Protein AF-A0A813VEK1-F1 (afdb_monomer_lite)

Structure (mmCIF, N/CA/C/O backbone):
data_AF-A0A813VEK1-F1
#
_entry.id   AF-A0A813VEK1-F1
#
loop_
_atom_site.group_PDB
_atom_site.id
_atom_site.type_symbol
_atom_site.label_atom_id
_atom_site.label_alt_id
_atom_site.label_comp_id
_atom_site.label_asym_id
_atom_site.label_entity_id
_atom_site.label_seq_id
_atom_site.pdbx_PDB_ins_code
_atom_site.Cartn_x
_atom_site.Cartn_y
_atom_site.Cartn_z
_atom_site.occupancy
_atom_site.B_iso_or_equiv
_atom_site.auth_seq_id
_atom_site.auth_comp_id
_atom_site.auth_asym_id
_atom_site.auth_atom_id
_atom_site.pdbx_PDB_model_num
ATOM 1 N N . MET A 1 1 ? 39.806 43.635 -16.423 1.00 33.44 1 MET A N 1
ATOM 2 C CA . MET A 1 1 ? 38.990 43.281 -17.600 1.00 33.44 1 MET A CA 1
ATOM 3 C C . MET A 1 1 ? 39.399 41.880 -18.005 1.00 33.44 1 MET A C 1
ATOM 5 O O . MET A 1 1 ? 40.495 41.711 -18.517 1.00 33.44 1 MET A O 1
ATOM 9 N N . VAL A 1 2 ? 38.600 40.885 -17.622 1.00 29.69 2 VAL A N 1
ATOM 10 C CA . VAL A 1 2 ? 38.822 39.479 -17.982 1.00 29.69 2 VAL A CA 1
ATOM 11 C C . VAL A 1 2 ? 38.125 39.259 -19.320 1.00 29.69 2 VAL A C 1
ATOM 13 O O . VAL A 1 2 ? 36.961 39.624 -19.469 1.00 29.69 2 VAL A O 1
ATOM 16 N N . ASP A 1 3 ? 38.889 38.767 -20.288 1.00 26.41 3 ASP A N 1
ATOM 17 C CA . ASP A 1 3 ? 38.510 38.556 -21.682 1.00 26.41 3 ASP A CA 1
ATOM 18 C C . ASP A 1 3 ? 37.256 37.665 -21.773 1.00 26.41 3 ASP A C 1
ATOM 20 O O . ASP A 1 3 ? 37.248 36.529 -21.301 1.00 26.41 3 ASP A O 1
ATOM 24 N N . SER A 1 4 ? 36.174 38.196 -22.346 1.00 32.62 4 SER A N 1
ATOM 25 C CA . SER A 1 4 ? 34.855 37.555 -22.466 1.00 32.62 4 SER A CA 1
ATOM 26 C C . SER A 1 4 ? 34.760 36.598 -23.661 1.00 32.62 4 SER A C 1
ATOM 28 O O . SER A 1 4 ? 33.678 36.346 -24.198 1.00 32.62 4 SER A O 1
ATOM 30 N N . LYS A 1 5 ? 35.889 36.039 -24.103 1.00 37.09 5 LYS A N 1
ATOM 31 C CA . LYS A 1 5 ? 35.928 35.100 -25.222 1.00 37.09 5 LYS A CA 1
ATOM 32 C C . LYS A 1 5 ? 35.682 33.667 -24.755 1.00 37.09 5 LYS A C 1
ATOM 34 O O . LYS A 1 5 ? 36.524 33.044 -24.121 1.00 37.09 5 LYS A O 1
ATOM 39 N N . SER A 1 6 ? 34.551 33.131 -25.214 1.00 41.09 6 SER A N 1
ATOM 40 C CA . SER A 1 6 ? 34.305 31.702 -25.434 1.00 41.09 6 SER A CA 1
ATOM 41 C C . SER A 1 6 ? 34.246 30.811 -24.187 1.00 41.09 6 SER A C 1
ATOM 43 O O . SER A 1 6 ? 35.133 30.002 -23.926 1.00 41.09 6 SER A O 1
ATOM 45 N N . THR A 1 7 ? 33.096 30.810 -23.521 1.00 37.22 7 THR A N 1
ATOM 46 C CA . THR A 1 7 ? 32.577 29.575 -22.915 1.00 37.22 7 THR A CA 1
ATOM 47 C C . THR A 1 7 ? 31.296 29.190 -23.644 1.00 37.22 7 THR A C 1
ATOM 49 O O . THR A 1 7 ? 30.187 29.432 -23.179 1.00 37.22 7 THR A O 1
ATOM 52 N N . LYS A 1 8 ? 31.446 28.619 -24.849 1.00 37.12 8 LYS A N 1
ATOM 53 C CA . LYS A 1 8 ? 30.334 27.909 -25.491 1.00 37.12 8 LYS A CA 1
ATOM 54 C C . LYS A 1 8 ? 29.880 26.799 -24.527 1.00 37.12 8 LYS A C 1
ATOM 56 O O . LYS A 1 8 ? 30.737 26.057 -24.037 1.00 37.12 8 LYS A O 1
ATOM 61 N N . PRO A 1 9 ? 28.582 26.674 -24.214 1.00 39.59 9 PRO A N 1
ATOM 62 C CA . PRO A 1 9 ? 28.105 25.588 -23.373 1.00 39.59 9 PRO A CA 1
ATOM 63 C C . PRO A 1 9 ? 28.448 24.246 -24.043 1.00 39.59 9 PRO A C 1
ATOM 65 O O . PRO A 1 9 ? 28.240 24.058 -25.237 1.00 39.59 9 PRO A O 1
ATOM 68 N N . HIS A 1 10 ? 29.024 23.334 -23.256 1.00 44.19 10 HIS A N 1
ATOM 69 C CA . HIS A 1 10 ? 29.650 22.047 -23.615 1.00 44.19 10 HIS A CA 1
ATOM 70 C C . HIS A 1 10 ? 28.730 21.002 -24.317 1.00 44.19 10 HIS A C 1
ATOM 72 O O . HIS A 1 10 ? 28.947 19.798 -24.177 1.00 44.19 10 HIS A O 1
ATOM 78 N N . TYR A 1 11 ? 27.655 21.409 -24.999 1.00 49.72 11 TYR A N 1
ATOM 79 C CA . TYR A 1 11 ? 26.628 20.524 -25.574 1.00 49.72 11 TYR A CA 1
ATOM 80 C C . TYR A 1 11 ? 26.708 20.337 -27.083 1.00 49.72 11 TYR A C 1
ATOM 82 O O . TYR A 1 11 ? 25.989 19.495 -27.621 1.00 49.72 11 TYR A O 1
ATOM 90 N N . GLU A 1 12 ? 27.623 21.016 -27.767 1.00 48.78 12 GLU A N 1
ATOM 91 C CA . GLU A 1 12 ? 28.114 20.439 -29.006 1.00 48.78 12 GLU A CA 1
ATOM 92 C C . GLU A 1 12 ? 28.923 19.204 -28.621 1.00 48.78 12 GLU A C 1
ATOM 94 O O . GLU A 1 12 ? 30.016 19.293 -28.066 1.00 48.78 12 GLU A O 1
ATOM 99 N N . ILE A 1 13 ? 28.361 18.029 -28.899 1.00 48.56 13 ILE A N 1
ATOM 100 C CA . ILE A 1 13 ? 29.176 16.867 -29.218 1.00 48.56 13 ILE A CA 1
ATOM 101 C C . ILE A 1 13 ? 30.054 17.329 -30.385 1.00 48.56 13 ILE A C 1
ATOM 103 O O . ILE A 1 13 ? 29.634 17.318 -31.545 1.00 48.56 13 ILE A O 1
ATOM 107 N N . SER A 1 14 ? 31.257 17.787 -30.058 1.00 49.12 14 SER A N 1
ATOM 108 C CA . SER A 1 14 ? 32.338 18.085 -30.992 1.00 49.12 14 SER A CA 1
ATOM 109 C C . SER A 1 14 ? 32.844 16.823 -31.703 1.00 49.12 14 SER A C 1
ATOM 111 O O . SER A 1 14 ? 33.796 16.892 -32.469 1.00 49.12 14 SER A O 1
ATOM 113 N N . ASP A 1 15 ? 32.221 15.663 -31.466 1.00 54.56 15 ASP A N 1
ATOM 114 C CA . ASP A 1 15 ? 32.681 14.366 -31.962 1.00 54.56 15 ASP A CA 1
ATOM 115 C C . ASP A 1 15 ? 32.178 14.015 -33.366 1.00 54.56 15 ASP A C 1
ATOM 117 O O . ASP A 1 15 ? 32.608 13.004 -33.927 1.00 54.56 15 ASP A O 1
ATOM 121 N N . THR A 1 16 ? 31.289 14.811 -33.978 1.00 64.81 16 THR A N 1
ATOM 122 C CA . THR A 1 16 ? 30.933 14.541 -35.377 1.00 64.81 16 THR A CA 1
ATOM 123 C C . THR A 1 16 ? 32.067 14.975 -36.298 1.00 64.81 16 THR A C 1
ATOM 125 O O . THR A 1 16 ? 32.336 16.157 -36.487 1.00 64.81 16 THR A O 1
ATOM 128 N N . LYS A 1 17 ? 32.727 13.993 -36.916 1.00 77.12 17 LYS A N 1
ATOM 129 C CA . LYS A 1 17 ? 33.707 14.222 -37.990 1.00 77.12 17 LYS A CA 1
ATOM 130 C C . LYS A 1 17 ? 33.040 14.425 -39.358 1.00 77.12 17 LYS A C 1
ATOM 132 O O . LYS A 1 17 ? 33.729 14.495 -40.372 1.00 77.12 17 LYS A O 1
ATOM 137 N N . ASN A 1 18 ? 31.704 14.473 -39.411 1.00 86.19 18 ASN A N 1
ATOM 138 C CA . ASN A 1 18 ? 30.961 14.663 -40.650 1.00 86.19 18 ASN A CA 1
ATOM 139 C C . ASN A 1 18 ? 30.948 16.146 -41.043 1.00 86.19 18 ASN A C 1
ATOM 141 O O . ASN A 1 18 ? 30.194 16.943 -40.486 1.00 86.19 18 ASN A O 1
ATOM 145 N N . VAL A 1 19 ? 31.766 16.483 -42.039 1.00 87.00 19 VAL A N 1
ATOM 146 C CA . VAL A 1 19 ? 31.956 17.849 -42.545 1.00 87.00 19 VAL A CA 1
ATOM 147 C C . VAL A 1 19 ? 30.671 18.499 -43.062 1.00 87.00 19 VAL A C 1
ATOM 149 O O . VAL A 1 19 ? 30.491 19.698 -42.877 1.00 87.00 19 VAL A O 1
ATOM 152 N N . ASN A 1 20 ? 29.741 17.724 -43.628 1.00 90.06 20 ASN A N 1
ATOM 153 C CA . ASN A 1 20 ? 28.473 18.267 -44.120 1.00 90.06 20 ASN A CA 1
ATOM 154 C C . ASN A 1 20 ? 27.598 18.731 -42.951 1.00 90.06 20 ASN A C 1
ATOM 156 O O . ASN A 1 20 ? 27.043 19.822 -42.983 1.00 90.06 20 ASN A O 1
ATOM 160 N N . LEU A 1 21 ? 27.529 17.940 -41.874 1.00 86.88 21 LEU A N 1
ATOM 161 C CA . LEU A 1 21 ? 26.756 18.313 -40.688 1.00 86.88 21 LEU A CA 1
ATOM 162 C C . LEU A 1 21 ? 27.360 19.527 -39.967 1.00 86.88 21 LEU A C 1
ATOM 164 O O . LEU A 1 21 ? 26.620 20.327 -39.399 1.00 86.88 21 LEU A O 1
ATOM 168 N N . LEU A 1 22 ? 28.690 19.659 -39.979 1.00 84.88 22 LEU A N 1
ATOM 169 C CA . LEU A 1 22 ? 29.375 20.832 -39.434 1.00 84.88 22 LEU A CA 1
ATOM 170 C C . LEU A 1 22 ? 29.033 22.090 -40.238 1.00 84.88 22 LEU A C 1
ATOM 172 O O . LEU A 1 22 ? 28.610 23.073 -39.640 1.00 84.88 22 LEU A O 1
ATOM 176 N N . SER A 1 23 ? 29.109 22.021 -41.571 1.00 87.38 23 SER A N 1
ATOM 177 C CA . SER A 1 23 ? 28.752 23.138 -42.455 1.00 87.38 23 SER A CA 1
ATOM 178 C C . SER A 1 23 ? 27.316 23.626 -42.228 1.00 87.38 23 SER A C 1
ATOM 180 O O . SER A 1 23 ? 27.077 24.829 -42.150 1.00 87.38 23 SER A O 1
ATOM 182 N N . GLU A 1 24 ? 26.355 22.709 -42.082 1.00 89.38 24 GLU A N 1
ATOM 183 C CA . GLU A 1 24 ? 24.958 23.069 -41.796 1.00 89.38 24 GLU A CA 1
ATOM 184 C C . GLU A 1 24 ? 24.812 23.753 -40.428 1.00 89.38 24 GLU A C 1
ATOM 186 O O . GLU A 1 24 ? 24.114 24.759 -40.308 1.00 89.38 24 GLU A O 1
ATOM 191 N N . ARG A 1 25 ? 25.504 23.264 -39.389 1.00 85.25 25 ARG A N 1
ATOM 192 C CA . ARG A 1 25 ? 25.478 23.878 -38.048 1.00 85.25 25 ARG A CA 1
ATOM 193 C C . ARG A 1 25 ? 26.118 25.264 -38.024 1.00 85.25 25 ARG A C 1
ATOM 195 O O . ARG A 1 25 ? 25.598 26.154 -37.359 1.00 85.25 25 ARG A O 1
ATOM 202 N N . GLU A 1 26 ? 27.221 25.450 -38.745 1.00 85.56 26 GLU A N 1
ATOM 203 C CA . GLU A 1 26 ? 27.922 26.735 -38.853 1.00 85.56 26 GLU A CA 1
ATOM 204 C C . GLU A 1 26 ? 27.085 27.802 -39.570 1.00 85.56 26 GLU A C 1
ATOM 206 O O . GLU A 1 26 ? 27.246 28.990 -39.299 1.00 85.56 26 GLU A O 1
ATOM 211 N N . SER A 1 27 ? 26.153 27.390 -40.434 1.00 89.38 27 SER A N 1
ATOM 212 C CA . SER A 1 27 ? 25.232 28.301 -41.122 1.00 89.38 27 SER A CA 1
ATOM 213 C C . SER A 1 27 ? 24.133 28.889 -40.222 1.00 89.38 27 SER A C 1
ATOM 215 O O . SER A 1 27 ? 23.404 29.787 -40.648 1.00 89.38 27 SER A O 1
ATOM 217 N N . ALA A 1 28 ? 24.000 28.411 -38.977 1.00 90.38 28 ALA A N 1
ATOM 218 C CA . ALA A 1 28 ? 22.968 28.869 -38.056 1.00 90.38 28 ALA A CA 1
ATOM 219 C C . ALA A 1 28 ? 23.112 30.368 -37.734 1.00 90.38 28 ALA A C 1
ATOM 221 O O . ALA A 1 28 ? 24.128 30.828 -37.215 1.00 90.38 28 ALA A O 1
ATOM 222 N N . THR A 1 29 ? 22.051 31.137 -37.986 1.00 94.12 29 THR A N 1
ATOM 223 C CA . THR A 1 29 ? 22.025 32.601 -37.805 1.00 94.12 29 THR A CA 1
ATOM 224 C C . THR A 1 29 ? 21.461 33.042 -36.451 1.00 94.12 29 THR A C 1
ATOM 226 O O . THR A 1 29 ? 21.058 34.192 -36.291 1.00 94.12 29 THR A O 1
ATOM 229 N N . PHE A 1 30 ? 21.365 32.131 -35.484 1.00 88.75 30 PHE A N 1
ATOM 230 C CA . PHE A 1 30 ? 20.802 32.380 -34.158 1.00 88.75 30 PHE A CA 1
ATOM 231 C C . PHE A 1 30 ? 21.615 31.657 -33.081 1.00 88.75 30 PHE A C 1
ATOM 233 O O . PHE A 1 30 ? 22.300 30.670 -33.350 1.00 88.75 30 PHE A O 1
ATOM 240 N N . ASN A 1 31 ? 21.522 32.130 -31.838 1.00 86.38 31 ASN A N 1
ATOM 241 C CA . ASN A 1 31 ? 22.147 31.463 -30.703 1.00 86.38 31 ASN A CA 1
ATOM 242 C C . ASN A 1 31 ? 21.313 30.238 -30.290 1.00 86.38 31 ASN A C 1
ATOM 244 O O . ASN A 1 31 ? 20.171 30.362 -29.844 1.00 86.38 31 ASN A O 1
ATOM 248 N N . VAL A 1 32 ? 21.892 29.043 -30.430 1.00 84.62 32 VAL A N 1
ATOM 249 C CA . VAL A 1 32 ? 21.229 27.769 -30.108 1.00 84.62 32 VAL A CA 1
ATOM 250 C C . VAL A 1 32 ? 20.810 27.698 -28.640 1.00 84.62 32 VAL A C 1
ATOM 252 O O . VAL A 1 32 ? 19.757 27.140 -28.337 1.00 84.62 32 VAL A O 1
ATOM 255 N N . GLU A 1 33 ? 21.593 28.267 -27.721 1.00 82.50 33 GLU A N 1
ATOM 256 C CA . GLU A 1 33 ? 21.265 28.223 -26.296 1.00 82.50 33 GLU A CA 1
ATOM 257 C C . GLU A 1 33 ? 20.119 29.179 -25.952 1.00 82.50 33 GLU A C 1
ATOM 259 O O . GLU A 1 33 ? 19.246 28.823 -25.167 1.00 82.50 33 GLU A O 1
ATOM 264 N N . GLU A 1 34 ? 20.056 30.348 -26.593 1.00 84.50 34 GLU A N 1
ATOM 265 C CA . GLU A 1 34 ? 18.918 31.267 -26.448 1.00 84.50 34 GLU A CA 1
ATOM 266 C C . GLU A 1 34 ? 17.632 30.653 -27.009 1.00 84.50 34 GLU A C 1
ATOM 268 O O . GLU A 1 34 ? 16.602 30.670 -26.335 1.00 84.50 34 GLU A O 1
ATOM 273 N N . LEU A 1 35 ? 17.691 30.030 -28.195 1.00 86.31 35 LEU A N 1
ATOM 274 C CA . LEU A 1 35 ? 16.543 29.306 -28.749 1.00 86.31 35 LEU A CA 1
ATOM 275 C C . LEU A 1 35 ? 16.127 28.144 -27.840 1.00 86.31 35 LEU A C 1
ATOM 277 O O . LEU A 1 35 ? 14.940 27.919 -27.625 1.00 86.31 35 LEU A O 1
ATOM 281 N N . THR A 1 36 ? 17.093 27.422 -27.274 1.00 83.31 36 THR A N 1
ATOM 282 C CA . THR A 1 36 ? 16.816 26.330 -26.341 1.00 83.31 36 THR A CA 1
ATOM 283 C C . THR A 1 36 ? 16.121 26.854 -25.083 1.00 83.31 36 THR A C 1
ATOM 285 O O . THR A 1 36 ? 15.093 26.317 -24.686 1.00 83.31 36 THR A O 1
ATOM 288 N N . GLN A 1 37 ? 16.611 27.935 -24.476 1.00 83.25 37 GLN A N 1
ATOM 289 C CA . GLN A 1 37 ? 15.943 28.562 -23.331 1.00 83.25 37 GLN A CA 1
ATOM 290 C C . GLN A 1 37 ? 14.520 29.006 -23.676 1.00 83.25 37 GLN A C 1
ATOM 292 O O . GLN A 1 37 ? 13.597 28.756 -22.902 1.00 83.25 37 GLN A O 1
ATOM 297 N N . PHE A 1 38 ? 14.326 29.597 -24.857 1.00 84.75 38 PHE A N 1
ATOM 298 C CA . PHE A 1 38 ? 13.007 29.983 -25.347 1.00 84.75 38 PHE A CA 1
ATOM 299 C C . PHE A 1 38 ? 12.067 28.774 -25.490 1.00 84.75 38 PHE A C 1
ATOM 301 O O . PHE A 1 38 ? 10.967 28.788 -24.942 1.00 84.75 38 PHE A O 1
ATOM 308 N N . MET A 1 39 ? 12.509 27.698 -26.150 1.00 84.69 39 MET A N 1
ATOM 309 C CA . MET A 1 39 ? 11.710 26.478 -26.348 1.00 84.69 39 MET A CA 1
ATOM 310 C C . MET A 1 39 ? 11.324 25.793 -25.036 1.00 84.69 39 MET A C 1
ATOM 312 O O . MET A 1 39 ? 10.271 25.164 -24.960 1.00 84.69 39 MET A O 1
ATOM 316 N N . PHE A 1 40 ? 12.165 25.909 -24.009 1.00 81.81 40 PHE A N 1
ATOM 317 C CA . PHE A 1 40 ? 11.906 25.340 -22.691 1.00 81.81 40 PHE A CA 1
ATOM 318 C C . PHE A 1 40 ? 11.213 26.323 -21.740 1.00 81.81 40 PHE A C 1
ATOM 320 O O . PHE A 1 40 ? 11.052 26.001 -20.573 1.00 81.81 40 PHE A O 1
ATOM 327 N N . GLY A 1 41 ? 10.723 27.476 -22.204 1.00 82.75 41 GLY A N 1
ATOM 328 C CA . GLY A 1 41 ? 9.880 28.367 -21.398 1.00 82.75 41 GLY A CA 1
ATOM 329 C C . GLY A 1 41 ? 10.642 29.292 -20.443 1.00 82.75 41 GLY A C 1
ATOM 330 O O . GLY A 1 41 ? 10.065 29.755 -19.464 1.00 82.75 41 GLY A O 1
ATOM 331 N N . GLY A 1 42 ? 11.916 29.575 -20.721 1.00 78.56 42 GLY A N 1
ATOM 332 C CA . GLY A 1 42 ? 12.706 30.591 -20.024 1.00 78.56 42 GLY A CA 1
ATOM 333 C C . GLY A 1 42 ? 13.787 30.055 -19.068 1.00 78.56 42 GLY A C 1
ATOM 334 O O . GLY A 1 42 ? 14.056 28.851 -19.025 1.00 78.56 42 GLY A O 1
ATOM 335 N N . PRO A 1 43 ? 14.448 30.953 -18.310 1.00 70.62 43 PRO A N 1
ATOM 336 C CA . PRO A 1 43 ? 15.660 30.643 -17.539 1.00 70.62 43 PRO A CA 1
ATOM 337 C C . PRO A 1 43 ? 15.476 29.628 -16.400 1.00 70.62 43 PRO A C 1
ATOM 339 O O . PRO A 1 43 ? 16.397 28.868 -16.109 1.00 70.62 43 PRO A O 1
ATOM 342 N N . ASP A 1 44 ? 14.303 29.561 -15.770 1.00 69.38 44 ASP A N 1
ATOM 343 C CA . ASP A 1 44 ? 14.075 28.634 -14.649 1.00 69.38 44 ASP A CA 1
ATOM 344 C C . ASP A 1 44 ? 14.018 27.173 -15.125 1.00 69.38 44 ASP A C 1
ATOM 346 O O . ASP A 1 44 ? 14.663 26.285 -14.561 1.00 69.38 44 ASP A O 1
ATOM 350 N N . ASN A 1 45 ? 13.363 26.926 -16.260 1.00 73.69 45 ASN A N 1
ATOM 351 C CA . ASN A 1 45 ? 13.347 25.611 -16.908 1.00 73.69 45 ASN A CA 1
ATOM 352 C C . ASN A 1 45 ? 14.704 25.248 -17.538 1.00 73.69 45 ASN A C 1
ATOM 354 O O . ASN A 1 45 ? 14.993 24.076 -17.799 1.00 73.69 45 ASN A O 1
ATOM 358 N N . TYR A 1 46 ? 15.579 26.235 -17.744 1.00 73.50 46 TYR A N 1
ATOM 359 C CA . TYR A 1 46 ? 16.931 26.013 -18.245 1.00 73.50 46 TYR A CA 1
ATOM 360 C C . TYR A 1 46 ? 17.839 25.311 -17.222 1.00 73.50 46 TYR A C 1
ATOM 362 O O . TYR A 1 46 ? 18.671 24.475 -17.595 1.00 73.50 46 TYR A O 1
ATOM 370 N N . TYR A 1 47 ? 17.663 25.577 -15.923 1.00 76.25 47 TYR A N 1
ATOM 371 C CA . TYR A 1 47 ? 18.341 24.812 -14.870 1.00 76.25 47 TYR A CA 1
ATOM 372 C C . TYR A 1 47 ? 17.948 23.329 -14.921 1.00 76.25 47 TYR A C 1
ATOM 374 O O . TYR A 1 47 ? 18.799 22.433 -14.843 1.00 76.25 47 TYR A O 1
ATOM 382 N N . GLU A 1 48 ? 16.658 23.066 -15.118 1.00 80.88 48 GLU A N 1
ATOM 383 C CA . GLU A 1 48 ? 16.130 21.712 -15.219 1.00 80.88 48 GLU A CA 1
ATOM 384 C C . GLU A 1 48 ? 16.664 20.986 -16.465 1.00 80.88 48 GLU A C 1
ATOM 386 O O . GLU A 1 48 ? 17.088 19.828 -16.393 1.00 80.88 48 GLU A O 1
ATOM 391 N N . LEU A 1 49 ? 16.769 21.693 -17.593 1.00 81.00 49 LEU A N 1
ATOM 392 C CA . LEU A 1 49 ? 17.394 21.176 -18.808 1.00 81.00 49 LEU A CA 1
ATOM 393 C C . LEU A 1 49 ? 18.870 20.812 -18.596 1.00 81.00 49 LEU A C 1
ATOM 395 O O . LEU A 1 49 ? 19.312 19.744 -19.025 1.00 81.00 49 LEU A O 1
ATOM 399 N N . ASN A 1 50 ? 19.649 21.672 -17.937 1.00 83.69 50 ASN A N 1
ATOM 400 C CA . ASN A 1 50 ? 21.053 21.379 -17.642 1.00 83.69 50 ASN A CA 1
ATOM 401 C C . ASN A 1 50 ? 21.202 20.183 -16.699 1.00 83.69 50 ASN A C 1
ATOM 403 O O . ASN A 1 50 ? 22.090 19.347 -16.893 1.00 83.69 50 ASN A O 1
ATOM 407 N N . THR A 1 51 ? 20.292 20.045 -15.736 1.00 87.12 51 THR A N 1
ATOM 408 C CA . THR A 1 51 ? 20.212 18.856 -14.885 1.00 87.12 51 THR A CA 1
ATOM 409 C C . THR A 1 51 ? 19.940 17.609 -15.720 1.00 87.12 51 THR A C 1
ATOM 411 O O . THR A 1 51 ? 20.697 16.641 -15.639 1.00 87.12 51 THR A O 1
ATOM 414 N N . ARG A 1 52 ? 18.944 17.647 -16.612 1.00 85.56 52 ARG A N 1
ATOM 415 C CA . ARG A 1 52 ? 18.645 16.544 -17.537 1.00 85.56 52 ARG A CA 1
ATOM 416 C C . ARG A 1 52 ? 19.850 16.182 -18.406 1.00 85.56 52 ARG A C 1
ATOM 418 O O . ARG A 1 52 ? 20.179 15.007 -18.531 1.00 85.56 52 ARG A O 1
ATOM 425 N N . ARG A 1 53 ? 20.553 17.172 -18.962 1.00 86.25 53 ARG A N 1
ATOM 426 C CA . ARG A 1 53 ? 21.768 16.968 -19.768 1.00 86.25 53 ARG A CA 1
ATOM 427 C C . ARG A 1 53 ? 22.890 16.299 -18.958 1.00 86.25 53 ARG A C 1
ATOM 429 O O . ARG A 1 53 ? 23.542 15.383 -19.460 1.00 86.25 53 ARG A O 1
ATOM 436 N N . LYS A 1 54 ? 23.097 16.699 -17.698 1.00 90.25 54 LYS A N 1
ATOM 437 C CA . LYS A 1 54 ? 24.044 16.037 -16.782 1.00 90.25 54 LYS A CA 1
ATOM 438 C C . LYS A 1 54 ? 23.659 14.576 -16.540 1.00 90.25 54 LYS A C 1
ATOM 440 O O . LYS A 1 54 ? 24.520 13.705 -16.638 1.00 90.25 54 LYS A O 1
ATOM 445 N N . LEU A 1 55 ? 22.383 14.309 -16.263 1.00 92.06 55 LEU A N 1
ATOM 446 C CA . LEU A 1 55 ? 21.873 12.954 -16.037 1.00 92.06 55 LEU A CA 1
ATOM 447 C C . LEU A 1 55 ? 22.043 12.063 -17.271 1.00 92.06 55 LEU A C 1
ATOM 449 O O . LEU A 1 55 ? 22.457 10.919 -17.121 1.00 92.06 55 LEU A O 1
ATOM 453 N N . ILE A 1 56 ? 21.816 12.598 -18.477 1.00 90.81 56 ILE A N 1
ATOM 454 C CA . ILE A 1 56 ? 22.068 11.885 -19.740 1.00 90.81 56 ILE A CA 1
ATOM 455 C C . ILE A 1 56 ? 23.521 11.413 -19.815 1.00 90.81 56 ILE A C 1
ATOM 457 O O . ILE A 1 56 ? 23.771 10.240 -20.076 1.00 90.81 56 ILE A O 1
ATOM 461 N N . ARG A 1 57 ? 24.484 12.306 -19.556 1.00 90.38 57 ARG A N 1
ATOM 462 C CA . ARG A 1 57 ? 25.911 11.951 -19.603 1.00 90.38 57 ARG A CA 1
ATOM 463 C C . ARG A 1 57 ? 26.265 10.877 -18.582 1.00 90.38 57 ARG A C 1
ATOM 465 O O . ARG A 1 57 ? 26.974 9.940 -18.921 1.00 90.38 57 ARG A O 1
ATOM 472 N N . LEU A 1 58 ? 25.772 11.018 -17.352 1.00 93.00 58 LEU A N 1
ATOM 473 C CA . LEU A 1 58 ? 26.028 10.049 -16.286 1.00 93.00 58 LEU A CA 1
ATOM 474 C C . LEU A 1 58 ? 25.445 8.676 -16.619 1.00 93.00 58 LEU A C 1
ATOM 476 O O . LEU A 1 58 ? 26.122 7.676 -16.414 1.00 93.00 58 LEU A O 1
ATOM 480 N N . ALA A 1 59 ? 24.228 8.636 -17.165 1.00 93.88 59 ALA A N 1
ATOM 481 C CA . ALA A 1 59 ? 23.596 7.390 -17.567 1.00 93.88 59 ALA A CA 1
ATOM 482 C C . ALA A 1 59 ? 24.387 6.705 -18.691 1.00 93.88 59 ALA A C 1
ATOM 484 O O . ALA A 1 59 ? 24.812 5.567 -18.534 1.00 93.88 59 ALA A O 1
ATOM 485 N N . LEU A 1 60 ? 24.667 7.425 -19.784 1.00 91.38 60 LEU A N 1
ATOM 486 C CA . LEU A 1 60 ? 25.325 6.866 -20.971 1.00 91.38 60 LEU A CA 1
ATOM 487 C C . LEU A 1 60 ? 26.798 6.491 -20.758 1.00 91.38 60 LEU A C 1
ATOM 489 O O . LEU A 1 60 ? 27.331 5.674 -21.506 1.00 91.38 60 LEU A O 1
ATOM 493 N N . ALA A 1 61 ? 27.467 7.071 -19.759 1.00 91.56 61 ALA A N 1
ATOM 494 C CA . ALA A 1 61 ? 28.862 6.761 -19.450 1.00 91.56 61 ALA A CA 1
ATOM 495 C C . ALA A 1 61 ? 29.055 5.374 -18.808 1.00 91.56 61 ALA A C 1
ATOM 497 O O . ALA A 1 61 ? 30.191 4.912 -18.693 1.00 91.56 61 ALA A O 1
ATOM 498 N N . HIS A 1 62 ? 27.982 4.711 -18.362 1.00 94.00 62 HIS A N 1
ATOM 499 C CA . HIS A 1 62 ? 28.103 3.450 -17.643 1.00 94.00 62 HIS A CA 1
ATOM 500 C C . HIS A 1 62 ? 28.573 2.298 -18.569 1.00 94.00 62 HIS A C 1
ATOM 502 O O . HIS A 1 62 ? 27.979 2.078 -19.627 1.00 94.00 62 HIS A O 1
ATOM 508 N N . PRO A 1 63 ? 29.574 1.478 -18.182 1.00 93.69 63 PRO A N 1
ATOM 509 C CA . PRO A 1 63 ? 30.115 0.418 -19.047 1.00 93.69 63 PRO A CA 1
ATOM 510 C C . PRO A 1 63 ? 29.104 -0.652 -19.483 1.00 93.69 63 PRO A C 1
ATOM 512 O O . PRO A 1 63 ? 29.322 -1.326 -20.487 1.00 93.69 63 PRO A O 1
ATOM 515 N N . ILE A 1 64 ? 27.978 -0.798 -18.767 1.00 92.88 64 ILE A N 1
ATOM 516 C CA . ILE A 1 64 ? 26.915 -1.768 -19.099 1.00 92.88 64 ILE A CA 1
ATOM 517 C C . ILE A 1 64 ? 26.444 -1.653 -20.554 1.00 92.88 64 ILE A C 1
ATOM 519 O O . ILE A 1 64 ? 26.133 -2.670 -21.170 1.00 92.88 64 ILE A O 1
ATOM 523 N N . HIS A 1 65 ? 26.460 -0.443 -21.122 1.00 91.19 65 HIS A N 1
ATOM 524 C CA . HIS A 1 65 ? 26.035 -0.172 -22.496 1.00 91.19 65 HIS A CA 1
ATOM 525 C C . HIS A 1 65 ? 26.905 -0.857 -23.564 1.00 91.19 65 HIS A C 1
ATOM 527 O O . HIS A 1 65 ? 26.510 -0.894 -24.723 1.00 91.19 65 HIS A O 1
ATOM 533 N N . GLN A 1 66 ? 28.065 -1.403 -23.185 1.00 90.94 66 GLN A N 1
ATOM 534 C CA . GLN A 1 66 ? 28.996 -2.110 -24.072 1.00 90.94 66 GLN A CA 1
ATOM 535 C C . GLN A 1 66 ? 29.006 -3.632 -23.835 1.00 90.94 66 GLN A C 1
ATOM 537 O O . GLN A 1 66 ? 29.779 -4.347 -24.463 1.00 90.94 66 GLN A O 1
ATOM 542 N N . THR A 1 67 ? 28.180 -4.140 -22.912 1.00 91.69 67 THR A N 1
ATOM 543 C CA . THR A 1 67 ? 28.206 -5.555 -22.476 1.00 91.69 67 THR A CA 1
ATOM 544 C C . THR A 1 67 ? 27.223 -6.463 -23.212 1.00 91.69 67 THR A C 1
ATOM 546 O O . THR A 1 67 ? 27.170 -7.659 -22.938 1.00 91.69 67 THR A O 1
ATOM 549 N N . HIS A 1 68 ? 26.430 -5.904 -24.121 1.00 90.44 68 HIS A N 1
ATOM 550 C CA . HIS A 1 68 ? 25.405 -6.610 -24.876 1.00 90.44 68 HIS A CA 1
ATOM 551 C C . HIS A 1 68 ? 25.384 -6.103 -26.322 1.00 90.44 68 HIS A C 1
ATOM 553 O O . HIS A 1 68 ? 25.862 -5.001 -26.608 1.00 90.44 68 HIS A O 1
ATOM 559 N N . LEU A 1 69 ? 24.823 -6.897 -27.236 1.00 89.81 69 LEU A N 1
ATOM 560 C CA . LEU A 1 69 ? 24.593 -6.460 -28.614 1.00 89.81 69 LEU A CA 1
ATOM 561 C C . LEU A 1 69 ? 23.608 -5.278 -28.653 1.00 89.81 69 LEU A C 1
ATOM 563 O O . LEU A 1 69 ? 22.833 -5.099 -27.705 1.00 89.81 69 LEU A O 1
ATOM 567 N N . PRO A 1 70 ? 23.609 -4.461 -29.723 1.00 87.38 70 PRO A N 1
ATOM 568 C CA . PRO A 1 70 ? 22.573 -3.454 -29.908 1.00 87.38 70 PRO A CA 1
ATOM 569 C C . PRO A 1 70 ? 21.183 -4.094 -29.817 1.00 87.38 70 PRO A C 1
ATOM 571 O O . PRO A 1 70 ? 20.993 -5.251 -30.190 1.00 87.38 70 PRO A O 1
ATOM 574 N N . ILE A 1 71 ? 20.225 -3.348 -29.273 1.00 83.38 71 ILE A N 1
ATOM 575 C CA . ILE A 1 71 ? 18.915 -3.868 -28.859 1.00 83.38 71 ILE A CA 1
ATOM 576 C C . ILE A 1 71 ? 18.123 -4.466 -30.030 1.00 83.38 71 ILE A C 1
ATOM 578 O O . ILE A 1 71 ? 17.288 -5.339 -29.835 1.00 83.38 71 ILE A O 1
ATOM 582 N N . GLU A 1 72 ? 18.425 -4.014 -31.247 1.00 85.31 72 GLU A N 1
ATOM 583 C CA . GLU A 1 72 ? 17.837 -4.452 -32.511 1.00 85.31 72 GLU A CA 1
ATOM 584 C C . GLU A 1 72 ? 18.265 -5.870 -32.922 1.00 85.31 72 GLU A C 1
ATOM 586 O O . GLU A 1 72 ? 17.644 -6.459 -33.802 1.00 85.31 72 GLU A O 1
ATOM 591 N N . TYR A 1 73 ? 19.330 -6.403 -32.315 1.00 89.38 73 TYR A N 1
ATOM 592 C CA . TYR A 1 73 ? 19.877 -7.736 -32.594 1.00 89.38 73 TYR A CA 1
ATOM 593 C C . TYR A 1 73 ? 19.431 -8.780 -31.571 1.00 89.38 73 TYR A C 1
ATOM 595 O O . TYR A 1 73 ? 19.692 -9.962 -31.774 1.00 89.38 73 TYR A O 1
ATOM 603 N N . LEU A 1 74 ? 18.821 -8.341 -30.470 1.00 87.69 74 LEU A N 1
ATOM 604 C CA . LEU A 1 74 ? 18.397 -9.210 -29.383 1.00 87.69 74 LEU A CA 1
ATOM 605 C C . LEU A 1 74 ? 17.036 -9.826 -29.703 1.00 87.69 74 LEU A C 1
ATOM 607 O O . LEU A 1 74 ? 16.146 -9.143 -30.221 1.00 87.69 74 LEU A O 1
ATOM 611 N N . ASP A 1 75 ? 16.850 -11.089 -29.332 1.00 87.06 75 ASP A N 1
ATOM 612 C CA . ASP A 1 75 ? 15.506 -11.656 -29.262 1.00 87.06 75 ASP A CA 1
ATOM 613 C C . ASP A 1 75 ? 14.710 -11.086 -28.065 1.00 87.06 75 ASP A C 1
ATOM 615 O O . ASP A 1 75 ? 15.192 -10.247 -27.296 1.00 87.06 75 ASP A O 1
ATOM 619 N N . ALA A 1 76 ? 13.445 -11.490 -27.921 1.00 83.69 76 ALA A N 1
ATOM 620 C CA . ALA A 1 76 ? 12.567 -10.954 -26.880 1.00 83.69 76 ALA A CA 1
ATOM 621 C C . ALA A 1 76 ? 13.065 -11.257 -25.453 1.00 83.69 76 ALA A C 1
ATOM 623 O O . ALA A 1 76 ? 12.989 -10.384 -24.582 1.00 83.69 76 ALA A O 1
ATOM 624 N N . ASP A 1 77 ? 13.602 -12.455 -25.219 1.00 86.50 77 ASP A N 1
ATOM 625 C CA . ASP A 1 77 ? 14.076 -12.895 -23.906 1.00 86.50 77 ASP A CA 1
ATOM 626 C C . ASP A 1 77 ? 15.411 -12.244 -23.544 1.00 86.50 77 ASP A C 1
ATOM 628 O O . ASP A 1 77 ? 15.594 -11.760 -22.421 1.00 86.50 77 ASP A O 1
ATOM 632 N N . GLU A 1 78 ? 16.330 -12.173 -24.505 1.00 89.31 78 GLU A N 1
ATOM 633 C CA . GLU A 1 78 ? 17.596 -11.463 -24.366 1.00 89.31 78 GLU A CA 1
ATOM 634 C C . GLU A 1 78 ? 17.358 -9.982 -24.077 1.00 89.31 78 GLU A C 1
ATOM 636 O O . GLU A 1 78 ? 17.945 -9.417 -23.148 1.00 89.31 78 GLU A O 1
ATOM 641 N N . HIS A 1 79 ? 16.457 -9.354 -24.831 1.00 88.00 79 HIS A N 1
ATOM 642 C CA . HIS A 1 79 ? 16.112 -7.955 -24.644 1.00 88.00 79 HIS A CA 1
ATOM 643 C C . HIS A 1 79 ? 15.457 -7.733 -23.268 1.00 88.00 79 HIS A C 1
ATOM 645 O O . HIS A 1 79 ? 15.879 -6.825 -22.548 1.00 88.00 79 HIS A O 1
ATOM 651 N N . TYR A 1 80 ? 14.519 -8.582 -22.828 1.00 87.88 80 TYR A N 1
ATOM 652 C CA . TYR A 1 80 ? 13.954 -8.504 -21.472 1.00 87.88 80 TYR A CA 1
ATOM 653 C C . TYR A 1 80 ? 15.035 -8.621 -20.383 1.00 87.88 80 TYR A C 1
ATOM 655 O O . TYR A 1 80 ? 15.083 -7.801 -19.460 1.00 87.88 80 TYR A O 1
ATOM 663 N N . SER A 1 81 ? 15.936 -9.600 -20.501 1.00 90.00 81 SER A N 1
ATOM 664 C CA . SER A 1 81 ? 17.029 -9.832 -19.548 1.00 90.00 81 SER A CA 1
ATOM 665 C C . SER A 1 81 ? 17.976 -8.631 -19.456 1.00 90.00 81 SER A C 1
ATOM 667 O O . SER A 1 81 ? 18.233 -8.108 -18.364 1.00 90.00 81 SER A O 1
ATOM 669 N N . VAL A 1 82 ? 18.448 -8.131 -20.605 1.00 91.44 82 VAL A N 1
ATOM 670 C CA . VAL A 1 82 ? 19.337 -6.961 -20.687 1.00 91.44 82 VAL A CA 1
ATOM 671 C C . VAL A 1 82 ? 18.671 -5.741 -20.062 1.00 91.44 82 VAL A C 1
ATOM 673 O O . VAL A 1 82 ? 19.272 -5.042 -19.242 1.00 91.44 82 VAL A O 1
ATOM 676 N N . THR A 1 83 ? 17.416 -5.494 -20.414 1.00 89.50 83 THR A N 1
ATOM 677 C CA . THR A 1 83 ? 16.657 -4.344 -19.935 1.00 89.50 83 THR A CA 1
ATOM 678 C C . THR A 1 83 ? 16.379 -4.412 -18.434 1.00 89.50 83 THR A C 1
ATOM 680 O O . THR A 1 83 ? 16.526 -3.405 -17.734 1.00 89.50 83 THR A O 1
ATOM 683 N N . THR A 1 84 ? 16.052 -5.590 -17.906 1.00 90.69 84 THR A N 1
ATOM 684 C CA . THR A 1 84 ? 15.845 -5.807 -16.468 1.00 90.69 84 THR A CA 1
ATOM 685 C C . THR A 1 84 ? 17.136 -5.560 -15.696 1.00 90.69 84 THR A C 1
ATOM 687 O O . THR A 1 84 ? 17.154 -4.769 -14.751 1.00 90.69 84 THR A O 1
ATOM 690 N N . ARG A 1 85 ? 18.256 -6.131 -16.158 1.00 92.62 85 ARG A N 1
ATOM 691 C CA . ARG A 1 85 ? 19.579 -5.906 -15.563 1.00 92.62 85 ARG A CA 1
ATOM 692 C C . ARG A 1 85 ? 19.953 -4.424 -15.550 1.00 92.62 85 ARG A C 1
ATOM 694 O O . ARG A 1 85 ? 20.407 -3.910 -14.530 1.00 92.62 85 ARG A O 1
ATOM 701 N N . LYS A 1 86 ? 19.745 -3.723 -16.666 1.00 93.62 86 LYS A N 1
ATOM 702 C CA . LYS A 1 86 ? 20.002 -2.279 -16.757 1.00 93.62 86 LYS A CA 1
ATOM 703 C C . LYS A 1 86 ? 19.095 -1.474 -15.835 1.00 93.62 86 LYS A C 1
ATOM 705 O O . LYS A 1 86 ? 19.556 -0.493 -15.270 1.00 93.62 86 LYS A O 1
ATOM 710 N N . SER A 1 87 ? 17.843 -1.886 -15.657 1.00 92.31 87 SER A N 1
ATOM 711 C CA . SER A 1 87 ? 16.889 -1.217 -14.767 1.00 92.31 87 SER A CA 1
ATOM 712 C C . SER A 1 87 ? 17.320 -1.302 -13.300 1.00 92.31 87 SER A C 1
ATOM 714 O O . SER A 1 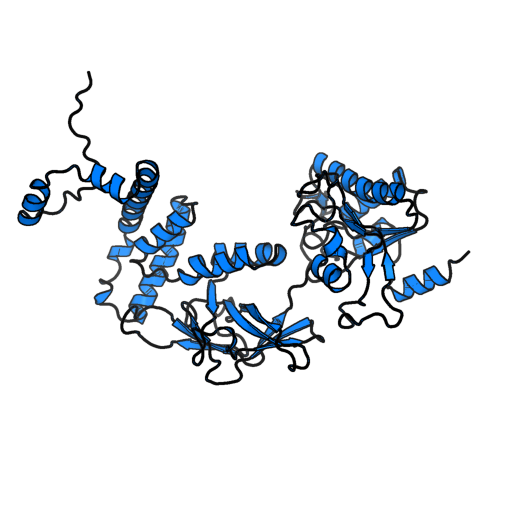87 ? 17.305 -0.288 -12.607 1.00 92.31 87 SER A O 1
ATOM 716 N N . LEU A 1 88 ? 17.776 -2.475 -12.847 1.00 91.88 88 LEU A N 1
ATOM 717 C CA . LEU A 1 88 ? 18.309 -2.655 -11.491 1.00 91.88 88 LEU A CA 1
ATOM 718 C C . LEU A 1 88 ? 19.567 -1.807 -11.263 1.00 91.88 88 LEU A C 1
ATOM 720 O O . LEU A 1 88 ? 19.624 -1.030 -10.311 1.00 91.88 88 LEU A O 1
ATOM 724 N N . LEU A 1 89 ? 20.522 -1.861 -12.197 1.00 94.81 89 LEU A N 1
ATOM 725 C CA . LEU A 1 89 ? 21.731 -1.033 -12.137 1.00 94.81 89 LEU A CA 1
ATOM 726 C C . LEU A 1 89 ? 21.413 0.466 -12.166 1.00 94.81 89 LEU A C 1
ATOM 728 O O . LEU A 1 89 ? 22.074 1.245 -11.491 1.00 94.81 89 LEU A O 1
ATOM 732 N N . ALA A 1 90 ? 20.387 0.889 -12.909 1.00 95.12 90 ALA A N 1
ATOM 733 C CA . ALA A 1 90 ? 19.966 2.284 -12.923 1.00 95.12 90 ALA A CA 1
ATOM 734 C C . ALA A 1 90 ? 19.491 2.744 -11.535 1.00 95.12 90 ALA A C 1
ATOM 736 O O . ALA A 1 90 ? 19.800 3.864 -11.126 1.00 95.12 90 ALA A O 1
ATOM 737 N N . ILE A 1 91 ? 18.760 1.895 -10.802 1.00 92.88 91 ILE A N 1
ATOM 738 C CA . ILE A 1 91 ? 18.311 2.183 -9.432 1.00 92.88 91 ILE A CA 1
ATOM 739 C C . ILE A 1 91 ? 19.513 2.301 -8.490 1.00 92.88 91 ILE A C 1
ATOM 741 O O . ILE A 1 91 ? 19.607 3.285 -7.753 1.00 92.88 91 ILE A O 1
ATOM 745 N N . GLU A 1 92 ? 20.442 1.347 -8.548 1.00 94.00 92 GLU A N 1
ATOM 746 C CA . GLU A 1 92 ? 21.672 1.353 -7.747 1.00 94.00 92 GLU A CA 1
ATOM 747 C C . GLU A 1 92 ? 22.528 2.595 -8.023 1.00 94.00 92 GLU A C 1
ATOM 749 O O . GLU A 1 92 ? 22.914 3.306 -7.093 1.00 94.00 92 GLU A O 1
ATOM 754 N N . GLU A 1 93 ? 22.756 2.920 -9.296 1.00 95.88 93 GLU A N 1
ATOM 755 C CA . GLU A 1 93 ? 23.539 4.085 -9.701 1.00 95.88 93 GLU A CA 1
ATOM 756 C C . GLU A 1 93 ? 22.858 5.398 -9.319 1.00 95.88 93 GLU A C 1
ATOM 758 O O . GLU A 1 93 ? 23.530 6.327 -8.872 1.00 95.88 93 GLU A O 1
ATOM 763 N N . ALA A 1 94 ? 21.529 5.490 -9.420 1.00 94.75 94 ALA A N 1
ATOM 764 C CA . ALA A 1 94 ? 20.810 6.674 -8.960 1.00 94.75 94 ALA A CA 1
ATOM 765 C C . ALA A 1 94 ? 20.972 6.891 -7.452 1.00 94.75 94 ALA A C 1
ATOM 767 O O . ALA A 1 94 ? 21.161 8.029 -7.017 1.00 94.75 94 ALA A O 1
ATOM 768 N N . ASN A 1 95 ? 20.953 5.812 -6.665 1.00 93.38 95 ASN A N 1
ATOM 769 C CA . ASN A 1 95 ? 21.202 5.876 -5.228 1.00 93.38 95 ASN A CA 1
ATOM 770 C C . ASN A 1 95 ? 22.663 6.268 -4.943 1.00 93.38 95 ASN A C 1
ATOM 772 O O . ASN A 1 95 ? 22.908 7.174 -4.148 1.00 93.38 95 ASN A O 1
ATOM 776 N N . ARG A 1 96 ? 23.637 5.669 -5.646 1.00 95.81 96 ARG A N 1
ATOM 777 C CA . ARG A 1 96 ? 25.073 5.993 -5.529 1.00 95.81 96 ARG A CA 1
ATOM 778 C C . ARG A 1 96 ? 25.374 7.455 -5.869 1.00 95.81 96 ARG A C 1
ATOM 780 O O . ARG A 1 96 ? 26.215 8.084 -5.233 1.00 95.81 96 ARG A O 1
ATOM 787 N N . LEU A 1 97 ? 24.690 7.996 -6.875 1.00 95.06 97 LEU A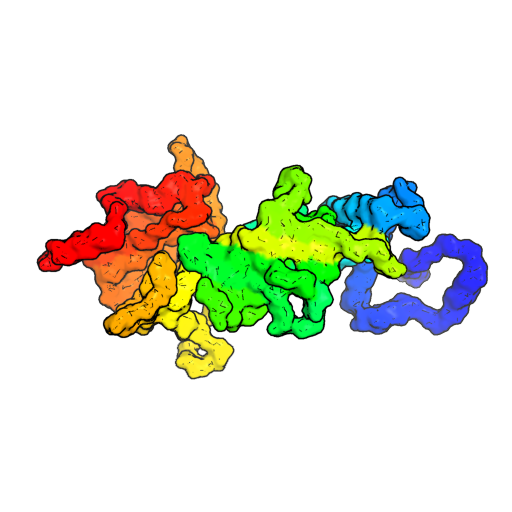 N 1
ATOM 788 C CA . LEU A 1 97 ? 24.803 9.387 -7.320 1.00 95.06 97 LEU A CA 1
ATOM 789 C C . LEU A 1 97 ? 23.941 10.359 -6.494 1.00 95.06 97 LEU A C 1
ATOM 791 O O . LEU A 1 97 ? 23.950 11.557 -6.780 1.00 95.06 97 LEU A O 1
ATOM 795 N N . ASN A 1 98 ? 23.219 9.861 -5.484 1.00 94.88 98 ASN A N 1
ATOM 796 C CA . ASN A 1 98 ? 22.321 10.622 -4.617 1.00 94.88 98 ASN A CA 1
ATOM 797 C C . ASN A 1 98 ? 21.266 11.436 -5.395 1.00 94.88 98 ASN A C 1
ATOM 799 O O . ASN A 1 98 ? 21.010 12.609 -5.112 1.00 94.88 98 ASN A O 1
ATOM 803 N N . ILE A 1 99 ? 20.662 10.823 -6.418 1.00 93.56 99 ILE A N 1
ATOM 804 C CA . ILE A 1 99 ? 19.559 11.418 -7.178 1.00 93.56 99 ILE A CA 1
ATOM 805 C C . ILE A 1 99 ? 18.269 11.209 -6.378 1.00 93.56 99 ILE A C 1
ATOM 807 O O . ILE A 1 99 ? 17.647 10.152 -6.448 1.00 93.56 99 ILE A O 1
ATOM 811 N N . THR A 1 100 ? 17.873 12.219 -5.606 1.00 89.25 100 THR A N 1
ATOM 812 C CA . THR A 1 100 ? 16.744 12.129 -4.661 1.00 89.25 100 THR A CA 1
ATOM 813 C C . THR A 1 100 ? 15.405 12.588 -5.231 1.00 89.25 100 THR A C 1
ATOM 815 O O . THR A 1 100 ? 14.360 12.156 -4.760 1.00 89.25 100 THR A O 1
ATOM 818 N N . ASN A 1 101 ? 15.411 13.457 -6.242 1.00 90.88 101 ASN A N 1
ATOM 819 C CA . ASN A 1 101 ? 14.186 13.952 -6.865 1.00 90.88 101 ASN A CA 1
ATOM 820 C C . ASN A 1 101 ? 13.570 12.887 -7.794 1.00 90.88 101 ASN A C 1
ATOM 822 O O . ASN A 1 101 ? 14.241 12.412 -8.712 1.00 90.88 101 ASN A O 1
ATOM 826 N N . ASP A 1 102 ? 12.289 12.562 -7.605 1.00 86.69 102 ASP A N 1
ATOM 827 C CA . ASP A 1 102 ? 11.616 11.480 -8.337 1.00 86.69 102 ASP A CA 1
ATOM 828 C C . ASP A 1 102 ? 11.550 11.720 -9.855 1.00 86.69 102 ASP A C 1
ATOM 830 O O . ASP A 1 102 ? 11.810 10.804 -10.636 1.00 86.69 102 ASP A O 1
ATOM 834 N N . LYS A 1 103 ? 11.317 12.963 -10.302 1.00 87.69 103 LYS A N 1
ATOM 835 C CA . LYS A 1 103 ? 11.335 13.322 -11.733 1.00 87.69 103 LYS A CA 1
ATOM 836 C C . LYS A 1 103 ? 12.720 13.087 -12.341 1.00 87.69 103 LYS A C 1
ATOM 838 O O . LYS A 1 103 ? 12.839 12.521 -13.428 1.00 87.69 103 LYS A O 1
ATOM 843 N N . HIS A 1 104 ? 13.777 13.460 -11.621 1.00 92.44 104 HIS A N 1
ATOM 844 C CA . HIS A 1 104 ? 15.155 13.217 -12.049 1.00 92.44 104 HIS A CA 1
ATOM 845 C C . HIS A 1 104 ? 15.504 11.724 -12.075 1.00 92.44 104 HIS A C 1
ATOM 847 O O . HIS A 1 104 ? 16.168 11.285 -13.016 1.00 92.44 104 HIS A O 1
ATOM 853 N N . ARG A 1 105 ? 15.034 10.935 -11.096 1.00 92.19 105 ARG A N 1
ATOM 854 C CA . ARG A 1 105 ? 15.195 9.470 -11.093 1.00 92.19 105 ARG A CA 1
ATOM 855 C C . ARG A 1 105 ? 14.532 8.855 -12.321 1.00 92.19 105 ARG A C 1
ATOM 857 O O . ARG A 1 105 ? 15.188 8.112 -13.040 1.00 92.19 105 ARG A O 1
ATOM 864 N N . GLN A 1 106 ? 13.295 9.243 -12.636 1.00 90.38 106 GLN A N 1
ATOM 865 C CA . GLN A 1 106 ? 12.584 8.744 -13.819 1.00 90.38 106 GLN A CA 1
ATOM 866 C C . GLN A 1 106 ? 13.305 9.055 -15.131 1.00 90.38 106 GLN A C 1
ATOM 868 O O . GLN A 1 106 ? 13.425 8.188 -16.001 1.00 90.38 106 GLN A O 1
ATOM 873 N N . TRP A 1 107 ? 13.830 10.274 -15.279 1.00 91.00 107 TRP A N 1
ATOM 874 C CA . TRP A 1 107 ? 14.659 10.618 -16.433 1.00 91.00 107 TRP A CA 1
ATOM 875 C C . TRP A 1 107 ? 15.908 9.752 -16.509 1.00 91.00 107 TRP A C 1
ATOM 877 O O . TRP A 1 107 ? 16.179 9.175 -17.561 1.00 91.00 107 TRP A O 1
ATOM 887 N N . PHE A 1 108 ? 16.638 9.639 -15.400 1.00 94.94 108 PHE A N 1
ATOM 888 C CA . PHE A 1 108 ? 17.849 8.834 -15.331 1.00 94.94 108 PHE A CA 1
ATOM 889 C C . PHE A 1 108 ? 17.571 7.370 -15.695 1.00 94.94 108 PHE A C 1
ATOM 891 O O . PHE A 1 108 ? 18.239 6.842 -16.577 1.00 94.94 108 PHE A O 1
ATOM 898 N N . TYR A 1 109 ? 16.539 6.751 -15.114 1.00 94.06 109 TYR A N 1
ATOM 899 C CA . TYR A 1 109 ? 16.126 5.373 -15.403 1.00 94.06 109 TYR A CA 1
ATOM 900 C C . TYR A 1 109 ? 15.765 5.166 -16.864 1.00 94.06 109 TYR A C 1
ATOM 902 O O . TYR A 1 109 ? 16.246 4.221 -17.489 1.00 94.06 109 TYR A O 1
ATOM 910 N N . SER A 1 110 ? 14.964 6.076 -17.420 1.00 89.88 110 SER A N 1
ATOM 911 C CA . SER A 1 110 ? 14.555 6.006 -18.819 1.00 89.88 110 SER A CA 1
ATOM 912 C C . SER A 1 110 ? 15.777 6.049 -19.732 1.00 89.88 110 SER A C 1
ATOM 914 O O . SER A 1 110 ? 15.929 5.184 -20.582 1.00 89.88 110 SER A O 1
ATOM 916 N N . ILE A 1 111 ? 16.710 6.980 -19.521 1.00 91.81 111 ILE A N 1
ATOM 917 C CA . ILE A 1 111 ? 17.908 7.091 -20.365 1.00 91.81 111 ILE A CA 1
ATOM 918 C C . ILE A 1 111 ? 18.832 5.880 -20.179 1.00 91.81 111 ILE A C 1
ATOM 920 O O . ILE A 1 111 ? 19.271 5.282 -21.161 1.00 91.81 111 ILE A O 1
ATOM 924 N N . PHE A 1 112 ? 19.098 5.490 -18.930 1.00 94.06 112 PHE A N 1
ATOM 925 C CA . PHE A 1 112 ? 19.986 4.378 -18.591 1.00 94.06 112 PHE A CA 1
ATOM 926 C C . PHE A 1 112 ? 19.486 3.060 -19.192 1.00 94.06 112 PHE A C 1
ATOM 928 O O . PHE A 1 112 ? 20.264 2.278 -19.735 1.00 94.06 112 PHE A O 1
ATOM 935 N N . ALA A 1 113 ? 18.173 2.827 -19.176 1.00 89.75 113 ALA A N 1
ATOM 936 C CA . ALA A 1 113 ? 17.543 1.638 -19.738 1.00 89.75 113 ALA A CA 1
ATOM 937 C C . ALA A 1 113 ? 17.130 1.791 -21.217 1.00 89.75 113 ALA A C 1
ATOM 939 O O . ALA A 1 113 ? 16.285 1.036 -21.684 1.00 89.75 113 ALA A O 1
ATOM 940 N N . ASN A 1 114 ? 17.700 2.736 -21.980 1.00 85.94 114 ASN A N 1
ATOM 941 C CA . ASN A 1 114 ? 17.374 2.963 -23.401 1.00 85.94 114 ASN A CA 1
ATOM 942 C C . ASN A 1 114 ? 15.862 3.149 -23.672 1.00 85.94 114 ASN A C 1
ATOM 944 O O . ASN A 1 114 ? 15.334 2.640 -24.655 1.00 85.94 114 ASN A O 1
ATOM 948 N N . ASN A 1 115 ? 15.159 3.848 -22.786 1.00 85.19 115 ASN A N 1
ATOM 949 C CA . ASN A 1 115 ? 13.705 4.044 -22.742 1.00 85.19 115 ASN A CA 1
ATOM 950 C C . ASN A 1 115 ? 12.872 2.764 -22.555 1.00 85.19 115 ASN A C 1
ATOM 952 O O . ASN A 1 115 ? 11.674 2.776 -22.815 1.00 85.19 115 ASN A O 1
ATOM 956 N N . HIS A 1 116 ? 13.479 1.684 -22.061 1.00 84.12 116 HIS A N 1
ATOM 957 C CA . HIS A 1 116 ? 12.804 0.412 -21.798 1.00 84.12 116 HIS A CA 1
ATOM 958 C C . HIS A 1 116 ? 12.778 0.058 -20.303 1.00 84.12 116 HIS A C 1
ATOM 960 O O . HIS A 1 116 ? 12.734 -1.106 -19.954 1.00 84.12 116 HIS A O 1
ATOM 966 N N . PHE A 1 117 ? 12.809 1.024 -19.382 1.00 88.50 117 PHE A N 1
ATOM 967 C CA . PHE A 1 117 ? 12.882 0.733 -17.942 1.00 88.50 117 PHE A CA 1
ATOM 968 C C . PHE A 1 117 ? 11.802 -0.269 -17.466 1.00 88.50 117 PHE A C 1
ATOM 970 O O . PHE A 1 117 ? 10.607 0.021 -17.513 1.00 88.50 117 PHE A O 1
ATOM 977 N N . ALA A 1 118 ? 12.225 -1.445 -16.984 1.00 87.31 118 ALA A N 1
ATOM 978 C CA . ALA A 1 118 ? 11.341 -2.583 -16.696 1.00 87.31 118 ALA A CA 1
ATOM 979 C C . ALA A 1 118 ? 10.329 -2.287 -15.574 1.00 87.31 118 ALA A C 1
ATOM 981 O O . ALA A 1 118 ? 9.203 -2.775 -15.585 1.00 87.31 118 ALA A O 1
ATOM 982 N N . LEU A 1 119 ? 10.710 -1.423 -14.629 1.00 89.06 119 LEU A N 1
ATOM 983 C CA . LEU A 1 119 ? 9.882 -1.010 -13.492 1.00 89.06 119 LEU A CA 1
ATOM 984 C C . LEU A 1 119 ? 9.185 0.337 -13.736 1.00 89.06 119 LEU A C 1
ATOM 986 O O . LEU A 1 119 ? 8.806 1.032 -12.789 1.00 89.06 119 LEU A O 1
ATOM 990 N N . TYR A 1 120 ? 9.003 0.730 -14.999 1.00 89.44 120 TYR A N 1
ATOM 991 C CA . TYR A 1 120 ? 8.373 2.005 -15.335 1.00 89.44 120 TYR A CA 1
ATOM 992 C C . TYR A 1 120 ? 6.952 2.107 -14.781 1.00 89.44 120 TYR A C 1
ATOM 994 O O . TYR A 1 120 ? 6.658 3.052 -14.056 1.00 89.44 120 TYR A O 1
ATOM 1002 N N . ILE A 1 121 ? 6.083 1.123 -15.038 1.00 90.50 121 ILE A N 1
ATOM 1003 C CA . ILE A 1 121 ? 4.694 1.138 -14.535 1.00 90.50 121 ILE A CA 1
ATOM 1004 C C . ILE A 1 121 ? 4.663 1.130 -13.004 1.00 90.50 121 ILE A C 1
ATOM 1006 O O . ILE A 1 121 ? 3.924 1.904 -12.397 1.00 90.50 121 ILE A O 1
ATOM 1010 N N . HIS A 1 122 ? 5.520 0.317 -12.383 1.00 93.12 122 HIS A N 1
ATOM 1011 C CA . HIS A 1 122 ? 5.653 0.253 -10.932 1.00 93.12 122 HIS A CA 1
ATOM 1012 C C . HIS A 1 122 ? 5.985 1.628 -10.324 1.00 93.12 122 HIS A C 1
ATOM 1014 O O . HIS A 1 122 ? 5.289 2.104 -9.430 1.00 93.12 122 HIS A O 1
ATOM 1020 N N . THR A 1 123 ? 7.018 2.293 -10.841 1.00 89.88 123 THR A N 1
ATOM 1021 C CA . THR A 1 123 ? 7.524 3.545 -10.259 1.00 89.88 123 THR A CA 1
ATOM 1022 C C . THR A 1 123 ? 6.742 4.792 -10.682 1.00 89.88 123 THR A C 1
ATOM 1024 O O . THR A 1 123 ? 6.736 5.768 -9.939 1.00 89.88 123 THR A O 1
ATOM 1027 N N . SER A 1 124 ? 6.093 4.788 -11.852 1.00 85.75 124 SER A N 1
ATOM 1028 C CA . SER A 1 124 ? 5.350 5.948 -12.373 1.00 85.75 124 SER A CA 1
ATOM 1029 C C . SER A 1 124 ? 3.860 5.930 -12.034 1.00 85.75 124 SER A C 1
ATOM 1031 O O . SER A 1 124 ? 3.303 6.979 -11.724 1.00 85.75 124 SER A O 1
ATOM 1033 N N . MET A 1 125 ? 3.210 4.763 -12.078 1.00 91.12 125 MET A N 1
ATOM 1034 C CA . MET A 1 125 ? 1.764 4.645 -11.870 1.00 91.12 125 MET A CA 1
ATOM 1035 C C . MET A 1 125 ? 1.437 4.000 -10.532 1.00 91.12 125 MET A C 1
ATOM 1037 O O . MET A 1 125 ? 0.645 4.544 -9.769 1.00 91.12 125 MET A O 1
ATOM 1041 N N . CYS A 1 126 ? 2.031 2.844 -10.231 1.00 94.56 126 CYS A N 1
ATOM 1042 C CA . CYS A 1 126 ? 1.634 2.078 -9.055 1.00 94.56 126 CYS A CA 1
ATOM 1043 C C . CYS A 1 126 ? 2.061 2.742 -7.746 1.00 94.56 126 CYS A C 1
ATOM 1045 O O . CYS A 1 126 ? 1.277 2.781 -6.802 1.00 94.56 126 CYS A O 1
ATOM 1047 N N . LEU A 1 127 ? 3.280 3.283 -7.684 1.00 93.06 127 LEU A N 1
ATOM 1048 C CA . LEU A 1 127 ? 3.739 4.013 -6.505 1.00 93.06 127 LEU A CA 1
ATOM 1049 C C . LEU A 1 127 ? 2.873 5.254 -6.256 1.00 93.06 127 LEU A C 1
ATOM 1051 O O . LEU A 1 127 ? 2.405 5.451 -5.140 1.00 93.06 127 LEU A O 1
ATOM 1055 N N . TYR A 1 128 ? 2.572 6.022 -7.307 1.00 91.88 128 TYR A N 1
ATOM 1056 C CA . TYR A 1 128 ? 1.665 7.167 -7.218 1.00 91.88 128 TYR A CA 1
ATOM 1057 C C . TYR A 1 128 ? 0.262 6.753 -6.747 1.00 91.88 128 TYR A C 1
ATOM 1059 O O . TYR A 1 128 ? -0.319 7.393 -5.873 1.00 91.88 128 TYR A O 1
ATOM 1067 N N . ALA A 1 129 ? -0.275 5.652 -7.278 1.00 93.94 129 ALA A N 1
ATOM 1068 C CA . ALA A 1 129 ? -1.559 5.095 -6.866 1.00 93.94 129 ALA A CA 1
ATOM 1069 C C . ALA A 1 129 ? -1.574 4.700 -5.378 1.00 93.94 129 ALA A C 1
ATOM 1071 O O . ALA A 1 129 ? -2.515 5.044 -4.668 1.00 93.94 129 ALA A O 1
ATOM 1072 N N . LEU A 1 130 ? -0.521 4.039 -4.887 1.00 93.06 130 LEU A N 1
ATOM 1073 C CA . LEU A 1 130 ? -0.374 3.725 -3.463 1.00 93.06 130 LEU A CA 1
ATOM 1074 C C . LEU A 1 130 ? -0.294 4.998 -2.611 1.00 93.06 130 LEU A C 1
ATOM 1076 O O . LEU A 1 130 ? -0.983 5.108 -1.606 1.00 93.06 130 LEU A O 1
ATOM 1080 N N . GLU A 1 131 ? 0.498 5.989 -3.015 1.00 90.69 131 GLU A N 1
ATOM 1081 C CA . GLU A 1 131 ? 0.677 7.228 -2.247 1.00 90.69 131 GLU A CA 1
ATOM 1082 C C . GLU A 1 131 ? -0.584 8.102 -2.189 1.00 90.69 131 GLU A C 1
ATOM 1084 O O . GLU A 1 131 ? -0.775 8.842 -1.220 1.00 90.69 131 GLU A O 1
ATOM 1089 N N . THR A 1 132 ? -1.451 8.010 -3.199 1.00 90.12 132 THR A N 1
ATOM 1090 C CA . THR A 1 132 ? -2.654 8.849 -3.316 1.00 90.12 132 THR A CA 1
ATOM 1091 C C . THR A 1 132 ? -3.936 8.175 -2.844 1.00 90.12 132 THR A C 1
ATOM 1093 O O . THR A 1 132 ? -4.802 8.869 -2.320 1.00 90.12 132 THR A O 1
ATOM 1096 N N . MET A 1 133 ? -4.074 6.856 -3.005 1.00 88.88 133 MET A N 1
ATOM 1097 C CA . MET A 1 133 ? -5.322 6.142 -2.695 1.00 88.88 133 MET A CA 1
ATOM 1098 C C . MET A 1 133 ? -5.257 5.292 -1.431 1.00 88.88 133 MET A C 1
ATOM 1100 O O . MET A 1 133 ? -6.303 4.981 -0.866 1.00 88.88 133 MET A O 1
ATOM 1104 N N . ALA A 1 134 ? -4.065 4.896 -0.983 1.00 87.81 134 ALA A N 1
ATOM 1105 C CA . ALA A 1 134 ? -3.947 4.138 0.253 1.00 87.81 134 ALA A CA 1
ATOM 1106 C C . ALA A 1 134 ? -4.191 5.049 1.466 1.00 87.81 134 ALA A C 1
ATOM 1108 O O . ALA A 1 134 ? -3.889 6.244 1.436 1.00 87.81 134 ALA A O 1
ATOM 1109 N N . ASN A 1 135 ? -4.709 4.489 2.556 1.00 82.69 135 ASN A N 1
ATOM 1110 C CA . ASN A 1 135 ? -4.756 5.192 3.838 1.00 82.69 135 ASN A CA 1
ATOM 1111 C C . ASN A 1 135 ? -3.358 5.225 4.496 1.00 82.69 135 ASN A C 1
ATOM 1113 O O . ASN A 1 135 ? -2.430 4.552 4.053 1.00 82.69 135 ASN A O 1
ATOM 1117 N N . GLU A 1 136 ? -3.180 5.991 5.572 1.00 78.75 136 GLU A N 1
ATOM 1118 C CA . GLU A 1 136 ? -1.862 6.155 6.209 1.00 78.75 136 GLU A CA 1
ATOM 1119 C C . GLU A 1 136 ? -1.278 4.861 6.804 1.00 78.75 136 GLU A C 1
ATOM 1121 O O . GLU A 1 136 ? -0.062 4.734 6.929 1.00 78.75 136 GLU A O 1
ATOM 1126 N N . GLU A 1 137 ? -2.101 3.886 7.195 1.00 75.44 137 GLU A N 1
ATOM 1127 C CA . GLU A 1 137 ? -1.621 2.572 7.649 1.00 75.44 137 GLU A CA 1
ATOM 1128 C C . GLU A 1 137 ? -1.071 1.759 6.474 1.00 75.44 137 GLU A C 1
ATOM 1130 O O . GLU A 1 137 ? 0.087 1.343 6.493 1.00 75.44 137 GLU A O 1
ATOM 1135 N N . GLN A 1 138 ? -1.847 1.657 5.398 1.00 83.44 138 GLN A N 1
ATOM 1136 C CA . GLN A 1 138 ? -1.436 1.004 4.160 1.00 83.44 138 GLN A CA 1
ATOM 1137 C C . GLN A 1 138 ? -0.207 1.679 3.538 1.00 83.44 138 GLN A C 1
ATOM 1139 O O . GLN A 1 138 ? 0.690 0.989 3.062 1.00 83.44 138 GLN A O 1
ATOM 1144 N N . LYS A 1 139 ? -0.114 3.018 3.553 1.00 86.88 139 LYS A N 1
ATOM 1145 C CA . LYS A 1 139 ? 1.086 3.722 3.075 1.00 86.88 139 LYS A CA 1
ATOM 1146 C C . LYS A 1 139 ? 2.308 3.323 3.886 1.00 86.88 139 LYS A C 1
ATOM 1148 O O . LYS A 1 139 ? 3.339 3.011 3.303 1.00 86.88 139 LYS A O 1
ATOM 1153 N N . ARG A 1 140 ? 2.202 3.305 5.216 1.00 81.81 140 ARG A N 1
ATOM 1154 C CA . ARG A 1 140 ? 3.314 2.929 6.102 1.00 81.81 140 ARG A CA 1
ATOM 1155 C C . ARG A 1 140 ? 3.787 1.499 5.872 1.00 81.81 140 ARG A C 1
ATOM 1157 O O . ARG A 1 140 ? 4.988 1.259 5.943 1.00 81.81 140 ARG A O 1
ATOM 1164 N N . GLU A 1 141 ? 2.874 0.583 5.575 1.00 80.38 141 GLU A N 1
ATOM 1165 C CA . GLU A 1 141 ? 3.220 -0.802 5.267 1.00 80.38 141 GLU A CA 1
ATOM 1166 C C . GLU A 1 141 ? 3.798 -0.951 3.852 1.00 80.38 141 GLU A C 1
ATOM 1168 O O . GLU A 1 141 ? 4.909 -1.446 3.679 1.00 80.38 141 GLU A O 1
ATOM 1173 N N . PHE A 1 142 ? 3.084 -0.482 2.826 1.00 87.94 142 PHE A N 1
ATOM 1174 C CA . PHE A 1 142 ? 3.374 -0.842 1.437 1.00 87.94 142 PHE A CA 1
ATOM 1175 C C . PHE A 1 142 ? 4.262 0.156 0.687 1.00 87.94 142 PHE A C 1
ATOM 1177 O O . PHE A 1 142 ? 4.997 -0.259 -0.209 1.00 87.94 142 PHE A O 1
ATOM 1184 N N . VAL A 1 143 ? 4.256 1.454 1.020 1.00 92.50 143 VAL A N 1
ATOM 1185 C CA . VAL A 1 143 ? 5.078 2.449 0.297 1.00 92.50 143 VAL A CA 1
ATOM 1186 C C . VAL A 1 143 ? 6.578 2.209 0.498 1.00 92.50 143 VAL A C 1
ATOM 1188 O O . VAL A 1 143 ? 7.297 2.229 -0.503 1.00 92.50 143 VAL A O 1
ATOM 1191 N N . PRO A 1 144 ? 7.096 1.928 1.714 1.00 89.69 144 PRO A N 1
ATOM 1192 C CA . PRO A 1 144 ? 8.510 1.597 1.887 1.00 89.69 144 PRO A CA 1
ATOM 1193 C C . PRO A 1 144 ? 8.924 0.347 1.105 1.00 89.69 144 PRO A C 1
ATOM 1195 O O . PRO A 1 144 ? 9.983 0.347 0.478 1.00 89.69 144 PRO A O 1
ATOM 1198 N N . LEU A 1 145 ? 8.073 -0.687 1.092 1.00 89.31 145 LEU A N 1
ATOM 1199 C CA . LEU A 1 145 ? 8.313 -1.924 0.345 1.00 89.31 145 LEU A CA 1
ATOM 1200 C C . LEU A 1 145 ? 8.304 -1.688 -1.172 1.00 89.31 145 LEU A C 1
ATOM 1202 O O . LEU A 1 145 ? 9.103 -2.282 -1.893 1.00 89.31 145 LEU A O 1
ATOM 1206 N N . ALA A 1 146 ? 7.416 -0.820 -1.667 1.00 93.44 146 ALA A N 1
ATOM 1207 C CA . ALA A 1 146 ? 7.360 -0.458 -3.081 1.00 93.44 146 ALA A CA 1
ATOM 1208 C C . ALA A 1 146 ? 8.581 0.381 -3.477 1.00 93.44 146 ALA A C 1
ATOM 1210 O O . ALA A 1 146 ? 9.251 0.087 -4.460 1.00 93.44 146 ALA A O 1
ATOM 1211 N N . ARG A 1 147 ? 8.944 1.393 -2.679 1.00 89.56 147 ARG A N 1
ATOM 1212 C CA . ARG A 1 147 ? 10.105 2.260 -2.951 1.00 89.56 147 ARG A CA 1
ATOM 1213 C C . ARG A 1 147 ? 11.431 1.496 -2.946 1.00 89.56 147 ARG A C 1
ATOM 1215 O O . ARG A 1 147 ? 12.325 1.854 -3.712 1.00 89.56 147 ARG A O 1
ATOM 1222 N N . SER A 1 148 ? 11.562 0.457 -2.119 1.00 86.62 148 SER A N 1
ATOM 1223 C CA . SER A 1 148 ? 12.733 -0.432 -2.105 1.00 86.62 148 SER A CA 1
ATOM 1224 C C . SER A 1 148 ? 12.716 -1.492 -3.212 1.00 86.62 148 SER A C 1
ATOM 1226 O O . SER A 1 148 ? 13.690 -2.228 -3.344 1.00 86.62 148 SER A O 1
ATOM 1228 N N . CYS A 1 149 ? 11.639 -1.565 -4.005 1.00 89.44 149 CYS A N 1
ATOM 1229 C CA . CYS A 1 149 ? 11.379 -2.622 -4.985 1.00 89.44 149 CYS A CA 1
ATOM 1230 C C . CYS A 1 149 ? 11.329 -4.035 -4.369 1.00 89.44 149 CYS A C 1
ATOM 1232 O O . CYS A 1 149 ? 11.485 -5.018 -5.089 1.00 89.44 149 CYS A O 1
ATOM 1234 N N . TYR A 1 150 ? 11.089 -4.151 -3.056 1.00 88.44 150 TYR A N 1
ATOM 1235 C CA . TYR A 1 150 ? 10.795 -5.436 -2.413 1.00 88.44 150 TYR A CA 1
ATOM 1236 C C . TYR A 1 150 ? 9.438 -5.982 -2.884 1.00 88.44 150 TYR A C 1
ATOM 1238 O O . TYR A 1 150 ? 9.294 -7.171 -3.173 1.00 88.44 150 TYR A O 1
ATOM 1246 N N . ILE A 1 151 ? 8.456 -5.086 -3.040 1.00 92.75 151 ILE A N 1
ATOM 1247 C CA . ILE A 1 151 ? 7.258 -5.353 -3.840 1.00 92.75 151 ILE A CA 1
ATOM 1248 C C . ILE A 1 151 ? 7.380 -4.644 -5.187 1.00 92.75 151 ILE A C 1
ATOM 1250 O O . ILE A 1 151 ? 7.659 -3.448 -5.254 1.00 92.75 151 ILE A O 1
ATOM 1254 N N . THR A 1 152 ? 7.129 -5.378 -6.264 1.00 94.44 152 THR A N 1
ATOM 1255 C CA . THR A 1 152 ? 7.019 -4.856 -7.626 1.00 94.44 152 THR A 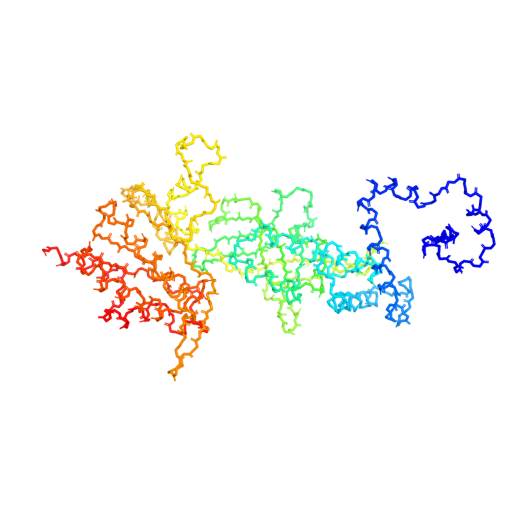CA 1
ATOM 1256 C C . THR A 1 152 ? 5.579 -5.034 -8.081 1.00 94.44 152 THR A C 1
ATOM 1258 O O . THR A 1 152 ? 4.993 -6.111 -7.968 1.00 94.44 152 THR A O 1
ATOM 1261 N N . THR A 1 153 ? 4.971 -3.954 -8.563 1.00 95.75 153 THR A N 1
ATOM 1262 C CA . THR A 1 153 ? 3.522 -3.890 -8.791 1.00 95.75 153 THR A CA 1
ATOM 1263 C C . THR A 1 153 ? 3.184 -3.647 -10.253 1.00 95.75 153 THR A C 1
ATOM 1265 O O . THR A 1 153 ? 3.716 -2.727 -10.879 1.00 95.75 153 THR A O 1
ATOM 1268 N N . ALA A 1 154 ? 2.237 -4.426 -10.770 1.00 95.62 154 ALA A N 1
ATOM 1269 C CA . ALA A 1 154 ? 1.571 -4.160 -12.040 1.00 95.62 154 ALA A CA 1
ATOM 1270 C C . ALA A 1 154 ? 0.277 -3.358 -11.815 1.00 95.62 154 ALA A C 1
ATOM 1272 O O . ALA A 1 154 ? -0.499 -3.647 -10.897 1.00 95.62 154 ALA A O 1
ATOM 1273 N N . TYR A 1 155 ? 0.018 -2.367 -12.672 1.00 96.44 155 TYR A N 1
ATOM 1274 C CA . TYR A 1 155 ? -1.247 -1.628 -12.679 1.00 96.44 155 TYR A CA 1
ATOM 1275 C C . TYR A 1 155 ? -2.291 -2.421 -13.470 1.00 96.44 155 TYR A C 1
ATOM 1277 O O . TYR A 1 155 ? -2.234 -2.500 -14.699 1.00 96.44 155 TYR A O 1
ATOM 1285 N N . THR A 1 156 ? -3.225 -3.055 -12.766 1.00 96.88 156 THR A N 1
ATOM 1286 C CA . THR A 1 156 ? -3.987 -4.195 -13.289 1.00 96.88 156 THR A CA 1
ATOM 1287 C C . THR A 1 156 ? -5.459 -3.827 -13.476 1.00 96.88 156 THR A C 1
ATOM 1289 O O . THR A 1 156 ? -6.330 -4.202 -12.689 1.00 96.88 156 THR A O 1
ATOM 1292 N N . GLN A 1 157 ? -5.729 -3.054 -14.532 1.00 96.56 157 GLN A N 1
ATOM 1293 C CA . GLN A 1 157 ? -7.050 -2.483 -14.821 1.00 96.56 157 GLN A CA 1
ATOM 1294 C C . GLN A 1 157 ? -7.755 -3.165 -15.997 1.00 96.56 157 GLN A C 1
ATOM 1296 O O . GLN A 1 157 ? -8.812 -3.768 -15.809 1.00 96.56 157 GLN A O 1
ATOM 1301 N N . THR A 1 158 ? -7.174 -3.044 -17.193 1.00 96.44 158 THR A N 1
ATOM 1302 C CA . THR A 1 158 ? -7.765 -3.477 -18.464 1.00 96.44 158 THR A CA 1
ATOM 1303 C C . THR A 1 158 ? -8.046 -4.972 -18.477 1.00 96.44 158 THR A C 1
ATOM 1305 O O . THR A 1 158 ? -7.226 -5.773 -18.029 1.00 96.44 158 THR A O 1
ATOM 1308 N N . GLU A 1 159 ? -9.197 -5.332 -19.026 1.00 98.25 159 GLU A N 1
ATOM 1309 C CA . GLU A 1 159 ? -9.637 -6.697 -19.281 1.00 98.25 159 GLU A CA 1
ATOM 1310 C C . GLU A 1 159 ? -9.680 -6.982 -20.779 1.00 98.25 159 GLU A C 1
ATOM 1312 O O . GLU A 1 159 ? -9.755 -6.066 -21.602 1.00 98.25 159 GLU A O 1
ATOM 1317 N N . LEU A 1 160 ? -9.675 -8.265 -21.136 1.00 96.31 160 LEU A N 1
ATOM 1318 C CA . LEU A 1 160 ? -9.786 -8.724 -22.516 1.00 96.31 160 LEU A CA 1
ATOM 1319 C C . LEU A 1 160 ? -11.052 -8.174 -23.200 1.00 96.31 160 LEU A C 1
ATOM 1321 O O . LEU A 1 160 ? -10.996 -7.785 -24.365 1.00 96.31 160 LEU A O 1
ATOM 1325 N N . GLY A 1 161 ? -12.178 -8.114 -22.480 1.00 95.62 161 GLY A N 1
ATOM 1326 C CA . GLY A 1 161 ? -13.442 -7.561 -22.979 1.00 95.62 161 GLY A CA 1
ATOM 1327 C C . GLY A 1 161 ? -13.593 -6.045 -22.812 1.00 95.62 161 GLY A C 1
ATOM 1328 O O . GLY A 1 161 ? -14.390 -5.422 -23.521 1.00 95.62 161 GLY A O 1
ATOM 1329 N N . HIS A 1 162 ? -12.843 -5.428 -21.891 1.00 93.56 162 HIS A N 1
ATOM 1330 C CA . HIS A 1 162 ? -13.113 -4.069 -21.415 1.00 93.56 162 HIS A CA 1
ATOM 1331 C C . HIS A 1 162 ? -11.831 -3.293 -21.071 1.00 93.56 162 HIS A C 1
ATOM 1333 O O . HIS A 1 162 ? -11.162 -3.566 -20.080 1.00 93.56 162 HIS A O 1
ATOM 1339 N N . GLY A 1 163 ? -11.518 -2.258 -21.862 1.00 87.12 163 GLY A N 1
ATOM 1340 C CA . GLY A 1 163 ? -10.416 -1.325 -21.574 1.00 87.12 163 GLY A CA 1
ATOM 1341 C C . GLY A 1 163 ? -10.865 0.101 -21.268 1.00 87.12 163 GLY A C 1
ATOM 1342 O O . GLY A 1 163 ? -10.467 0.678 -20.262 1.00 87.12 163 GLY A O 1
ATOM 1343 N N . THR A 1 164 ? -11.714 0.678 -22.120 1.00 87.88 164 THR A N 1
ATOM 1344 C CA . THR A 1 164 ? -12.126 2.087 -21.999 1.00 87.88 164 THR A CA 1
ATOM 1345 C C . THR A 1 164 ? -13.227 2.300 -20.960 1.00 87.88 164 THR A C 1
ATOM 1347 O O . THR A 1 164 ? -13.213 3.289 -20.235 1.00 87.88 164 THR A O 1
ATOM 1350 N N . ASN A 1 165 ? -14.205 1.391 -20.892 1.00 88.06 165 ASN A N 1
ATOM 1351 C CA . ASN A 1 165 ? -15.366 1.547 -20.020 1.00 88.06 165 ASN A CA 1
ATOM 1352 C C . ASN A 1 165 ? -15.169 0.794 -18.701 1.00 88.06 165 ASN A C 1
ATOM 1354 O O . ASN A 1 165 ? -15.522 -0.379 -18.597 1.00 88.06 165 ASN A O 1
ATOM 1358 N N . LEU A 1 166 ? -14.635 1.492 -17.696 1.00 86.81 166 LEU A N 1
ATOM 1359 C CA . LEU A 1 166 ? -14.343 0.917 -16.378 1.00 86.81 166 LEU A CA 1
ATOM 1360 C C . LEU A 1 166 ? -15.581 0.341 -15.683 1.00 86.81 166 LEU A C 1
ATOM 1362 O O . LEU A 1 166 ? -15.480 -0.664 -14.997 1.00 86.81 166 LEU A O 1
ATOM 1366 N N . GLN A 1 167 ? -16.762 0.922 -15.908 1.00 88.44 167 GLN A N 1
ATOM 1367 C CA . GLN A 1 167 ? -18.015 0.462 -15.293 1.00 88.44 167 GLN A CA 1
ATOM 1368 C C . GLN A 1 167 ? -18.475 -0.913 -15.804 1.00 88.44 167 GLN A C 1
ATOM 1370 O O . GLN A 1 167 ? -19.462 -1.450 -15.313 1.00 88.44 167 GLN A O 1
ATOM 1375 N N . ARG A 1 168 ? -17.810 -1.458 -16.830 1.00 92.75 168 ARG A N 1
ATOM 1376 C CA . ARG A 1 168 ? -18.098 -2.783 -17.387 1.00 92.75 168 ARG A CA 1
ATOM 1377 C C . ARG A 1 168 ? -17.047 -3.831 -17.051 1.00 92.75 168 ARG A C 1
ATOM 1379 O O . ARG A 1 168 ? -17.160 -4.932 -17.564 1.00 92.75 168 ARG A O 1
ATOM 1386 N N . LEU A 1 169 ? -16.048 -3.510 -16.227 1.00 96.19 169 LEU A N 1
ATOM 1387 C CA . LEU A 1 169 ? -15.104 -4.529 -15.775 1.00 96.19 169 LEU A CA 1
ATOM 1388 C C . LEU A 1 169 ? -15.859 -5.657 -15.057 1.00 96.19 169 LEU A C 1
ATOM 1390 O O . LEU A 1 169 ? -16.763 -5.416 -14.258 1.00 96.19 169 LEU A O 1
ATOM 1394 N N . GLU A 1 170 ? -15.481 -6.885 -15.373 1.00 97.75 170 GLU A N 1
ATOM 1395 C CA . GLU A 1 170 ? -16.149 -8.110 -14.948 1.00 97.75 170 GLU A CA 1
ATOM 1396 C C . GLU A 1 170 ? -15.428 -8.787 -13.776 1.00 97.75 170 GLU A C 1
ATOM 1398 O O . GLU A 1 170 ? -16.048 -9.564 -13.051 1.00 97.75 170 GLU A O 1
ATOM 1403 N N . THR A 1 171 ? -14.130 -8.512 -13.574 1.00 98.38 171 THR A N 1
ATOM 1404 C CA . THR A 1 171 ? -13.391 -9.010 -12.402 1.00 98.38 171 THR A CA 1
ATOM 1405 C C . THR A 1 171 ? -14.096 -8.544 -11.140 1.00 98.38 171 THR A C 1
ATOM 1407 O O . THR A 1 171 ? -14.342 -7.351 -10.973 1.00 98.38 171 THR A O 1
ATOM 1410 N N . GLU A 1 172 ? -14.381 -9.464 -10.229 1.00 97.56 172 GLU A N 1
ATOM 1411 C CA . GLU A 1 172 ? -15.172 -9.182 -9.036 1.00 97.56 172 GLU A CA 1
ATOM 1412 C C . GLU A 1 172 ? -14.347 -9.301 -7.757 1.00 97.56 172 GLU A C 1
ATOM 1414 O O . GLU A 1 172 ? -13.428 -10.115 -7.663 1.00 97.56 172 GLU A O 1
ATOM 1419 N N . ALA A 1 173 ? -14.719 -8.497 -6.765 1.00 98.25 173 ALA A N 1
ATOM 1420 C CA . ALA A 1 173 ? -14.283 -8.598 -5.384 1.00 98.25 173 ALA A CA 1
ATOM 1421 C C . ALA A 1 173 ? -15.528 -8.702 -4.498 1.00 98.25 173 ALA A C 1
ATOM 1423 O O . ALA A 1 173 ? -16.235 -7.718 -4.293 1.00 98.25 173 ALA A O 1
ATOM 1424 N N . VAL A 1 174 ? -15.829 -9.893 -3.989 1.00 97.81 174 VAL A N 1
ATOM 1425 C CA . VAL A 1 174 ? -17.008 -10.129 -3.142 1.00 97.81 174 VAL A CA 1
ATOM 1426 C C . VAL A 1 174 ? -16.596 -10.045 -1.678 1.00 97.81 174 VAL A C 1
ATOM 1428 O O . VAL A 1 174 ? -15.693 -10.764 -1.253 1.00 97.81 174 VAL A O 1
ATOM 1431 N N . PHE A 1 175 ? -17.233 -9.168 -0.900 1.00 94.44 175 PHE A N 1
ATOM 1432 C CA . PHE A 1 175 ? -16.932 -9.041 0.527 1.00 94.44 175 PHE A CA 1
ATOM 1433 C C . PHE A 1 175 ? -17.466 -10.238 1.326 1.00 94.44 175 PHE A C 1
ATOM 1435 O O . PHE A 1 175 ? -18.666 -10.484 1.356 1.00 94.44 175 PHE A O 1
ATOM 1442 N N . ASP A 1 176 ? -16.590 -10.948 2.025 1.00 88.69 176 ASP A N 1
ATOM 1443 C CA . ASP A 1 176 ? -16.927 -12.034 2.941 1.00 88.69 176 ASP A CA 1
ATOM 1444 C C . ASP A 1 176 ? -16.872 -11.528 4.387 1.00 88.69 176 ASP A C 1
ATOM 1446 O O . ASP A 1 176 ? -15.797 -11.266 4.933 1.00 88.69 176 ASP A O 1
ATOM 1450 N N . ARG A 1 177 ? -18.052 -11.402 5.007 1.00 84.56 177 ARG A N 1
ATOM 1451 C CA . ARG A 1 177 ? -18.200 -10.945 6.398 1.00 84.56 177 ARG A CA 1
ATOM 1452 C C . ARG A 1 177 ? -17.641 -11.933 7.410 1.00 84.56 177 ARG A C 1
ATOM 1454 O O . ARG A 1 177 ? -17.232 -11.508 8.482 1.00 84.56 177 ARG A O 1
ATOM 1461 N N . THR A 1 178 ? -17.677 -13.230 7.115 1.00 79.94 178 THR A N 1
ATOM 1462 C CA . THR A 1 178 ? -17.319 -14.259 8.097 1.00 79.94 178 THR A CA 1
ATOM 1463 C C . THR A 1 178 ? -15.826 -14.245 8.381 1.00 79.94 178 THR A C 1
ATOM 1465 O O . THR A 1 178 ? -15.417 -14.454 9.518 1.00 79.94 178 THR A O 1
ATOM 1468 N N . THR A 1 179 ? -15.015 -13.974 7.362 1.00 76.81 179 THR A N 1
ATOM 1469 C CA . THR A 1 179 ? -13.551 -13.968 7.473 1.00 76.81 179 THR A CA 1
ATOM 1470 C C . THR A 1 179 ? -12.940 -12.583 7.266 1.00 76.81 179 THR A C 1
ATOM 1472 O O . THR A 1 179 ? -11.741 -12.491 7.028 1.00 76.81 179 THR A O 1
ATOM 1475 N N . ASP A 1 180 ? -13.766 -11.534 7.284 1.00 80.06 180 ASP A N 1
ATOM 1476 C CA . ASP A 1 180 ? -13.406 -10.131 7.048 1.00 80.06 180 ASP A CA 1
ATOM 1477 C C . ASP A 1 180 ? -12.415 -9.913 5.888 1.00 80.06 180 ASP A C 1
ATOM 1479 O O . ASP A 1 180 ? -11.283 -9.447 6.031 1.00 80.06 180 ASP A O 1
ATOM 1483 N N . SER A 1 181 ? -12.834 -10.326 4.696 1.00 86.88 181 SER A N 1
ATOM 1484 C CA . SER A 1 181 ? -11.944 -10.403 3.533 1.00 86.88 181 SER A CA 1
ATOM 1485 C C . SER A 1 181 ? -12.701 -10.187 2.230 1.00 86.88 181 SER A C 1
ATOM 1487 O O . SER A 1 181 ? -13.928 -10.209 2.212 1.00 86.88 181 SER A O 1
ATOM 1489 N N . PHE A 1 182 ? -11.983 -10.020 1.127 1.00 96.06 182 PHE A N 1
ATOM 1490 C CA . PHE A 1 182 ? -12.554 -10.015 -0.215 1.00 96.06 182 PHE A CA 1
ATOM 1491 C C . PHE A 1 182 ? -12.149 -11.281 -0.960 1.00 96.06 182 PHE A C 1
ATOM 1493 O O . PHE A 1 182 ? -10.985 -11.679 -0.924 1.00 96.06 182 PHE A O 1
ATOM 1500 N N . ILE A 1 183 ? -13.111 -11.893 -1.648 1.00 97.31 183 ILE A N 1
ATOM 1501 C CA . ILE A 1 183 ? -12.891 -13.018 -2.555 1.00 97.31 183 ILE A CA 1
ATOM 1502 C C . ILE A 1 183 ? -12.854 -12.468 -3.977 1.00 97.31 183 ILE A C 1
ATOM 1504 O O . ILE A 1 183 ? -13.844 -11.921 -4.466 1.00 97.31 183 ILE A O 1
ATOM 1508 N N . LEU A 1 184 ? -11.704 -12.608 -4.622 1.00 98.31 184 LEU A N 1
ATOM 1509 C CA . LEU A 1 184 ? -11.425 -12.104 -5.956 1.00 98.31 184 LEU A CA 1
ATOM 1510 C C . LEU A 1 184 ? -11.612 -13.212 -6.991 1.00 98.31 184 LEU A C 1
ATOM 1512 O O . LEU A 1 184 ? -11.064 -14.310 -6.839 1.00 98.31 184 LEU A O 1
ATOM 1516 N N . ASN A 1 185 ? -12.349 -12.911 -8.058 1.00 98.44 185 ASN A N 1
ATOM 1517 C CA . ASN A 1 185 ? -12.617 -13.857 -9.136 1.00 98.44 185 ASN A CA 1
ATOM 1518 C C . ASN A 1 185 ? -12.572 -13.202 -10.517 1.00 98.44 185 ASN A C 1
ATOM 1520 O O . ASN A 1 185 ? -12.968 -12.053 -10.713 1.00 98.44 185 ASN A O 1
ATOM 1524 N N . THR A 1 186 ? -12.148 -13.998 -11.492 1.00 98.62 186 THR A N 1
ATOM 1525 C CA . THR A 1 186 ? -12.254 -13.724 -12.924 1.00 98.62 186 THR A CA 1
ATOM 1526 C C . THR A 1 186 ? -13.353 -14.629 -13.495 1.00 98.62 186 THR A C 1
ATOM 1528 O O . THR A 1 186 ? -13.070 -15.773 -13.860 1.00 98.62 186 THR A O 1
ATOM 1531 N N . PRO A 1 187 ? -14.622 -14.173 -13.528 1.00 97.12 187 PRO A N 1
ATOM 1532 C CA . PRO A 1 187 ? -15.772 -15.052 -13.770 1.00 97.12 187 PRO A CA 1
ATOM 1533 C C . PRO A 1 187 ? -15.872 -15.563 -15.212 1.00 97.12 187 PRO A C 1
ATOM 1535 O O . PRO A 1 187 ? -16.465 -16.612 -15.459 1.00 97.12 187 PRO A O 1
ATOM 1538 N N . THR A 1 188 ? -15.309 -14.831 -16.170 1.00 97.75 188 THR A N 1
ATOM 1539 C CA . THR A 1 188 ? -15.395 -15.121 -17.604 1.00 97.75 188 THR A CA 1
ATOM 1540 C C . THR A 1 188 ? -14.016 -15.019 -18.250 1.00 97.75 188 THR A C 1
ATOM 1542 O O . THR A 1 188 ? -13.069 -14.479 -17.677 1.00 97.75 188 THR A O 1
ATOM 1545 N N . LEU A 1 189 ? -13.884 -15.522 -19.479 1.00 97.31 189 LEU A N 1
ATOM 1546 C CA . LEU A 1 189 ? -12.666 -15.306 -20.262 1.00 97.31 189 LEU A CA 1
ATOM 1547 C C . LEU A 1 189 ? -12.459 -13.814 -20.567 1.00 97.31 189 LEU A C 1
ATOM 1549 O O . LEU A 1 189 ? -11.328 -13.337 -20.524 1.00 97.31 189 LEU A O 1
ATOM 1553 N N . THR A 1 190 ? -13.536 -13.071 -20.834 1.00 97.94 190 THR A N 1
ATOM 1554 C CA . THR A 1 190 ? -13.491 -11.632 -21.129 1.00 97.94 190 THR A CA 1
ATOM 1555 C C . THR A 1 190 ? -13.075 -10.796 -19.921 1.00 97.94 190 THR A C 1
ATOM 1557 O O . THR A 1 190 ? -12.395 -9.793 -20.119 1.00 97.94 190 THR A O 1
ATOM 1560 N N . ALA A 1 191 ? -13.335 -11.274 -18.699 1.00 98.12 191 ALA A N 1
ATOM 1561 C CA . ALA A 1 191 ? -12.858 -10.683 -17.448 1.00 98.12 191 ALA A CA 1
ATOM 1562 C C . ALA A 1 191 ? -11.344 -10.824 -17.219 1.00 98.12 191 ALA A C 1
ATOM 1564 O O . ALA A 1 191 ? -10.810 -10.254 -16.268 1.00 98.12 191 ALA A O 1
ATOM 1565 N N . THR A 1 192 ? -10.638 -11.617 -18.032 1.00 98.38 192 THR A N 1
ATOM 1566 C CA . THR A 1 192 ? -9.189 -11.807 -17.892 1.00 98.38 192 THR A CA 1
ATOM 1567 C C . THR A 1 192 ? -8.501 -10.457 -17.980 1.00 98.38 192 THR A C 1
ATOM 1569 O O . THR A 1 192 ? -8.621 -9.772 -18.999 1.00 98.38 192 THR A O 1
ATOM 1572 N N . LYS A 1 193 ? -7.757 -10.071 -16.938 1.00 98.12 193 LYS A N 1
ATOM 1573 C CA . LYS A 1 193 ? -6.929 -8.867 -17.003 1.00 98.12 193 LYS A CA 1
ATOM 1574 C C . LYS A 1 193 ? -5.919 -9.056 -18.119 1.00 98.12 193 LYS A C 1
ATOM 1576 O O . LYS A 1 193 ? -5.307 -10.114 -18.198 1.00 98.12 193 LYS A O 1
ATOM 1581 N N . PHE A 1 194 ? -5.777 -8.068 -18.992 1.00 95.38 194 PHE A N 1
ATOM 1582 C CA . PHE A 1 194 ? -5.031 -8.203 -20.239 1.00 95.38 194 PHE A CA 1
ATOM 1583 C C . PHE A 1 194 ? -4.410 -6.857 -20.607 1.00 95.38 194 PHE A C 1
ATOM 1585 O O . PHE A 1 194 ? -5.096 -5.840 -20.536 1.00 95.38 194 PHE A O 1
ATOM 1592 N N . TRP A 1 195 ? -3.121 -6.853 -20.966 1.00 93.44 195 TRP A N 1
ATOM 1593 C CA . TRP A 1 195 ? -2.248 -5.680 -21.178 1.00 93.44 195 TRP A CA 1
ATOM 1594 C C . TRP A 1 195 ? -1.451 -5.102 -20.000 1.00 93.44 195 TRP A C 1
ATOM 1596 O O . TRP A 1 195 ? -0.530 -4.348 -20.317 1.00 93.44 195 TRP A O 1
ATOM 1606 N N . PRO A 1 196 ? -1.680 -5.376 -18.701 1.00 93.56 196 PRO A N 1
ATOM 1607 C CA . PRO A 1 196 ? -0.824 -4.815 -17.656 1.00 93.56 196 PRO A CA 1
ATOM 1608 C C . PRO A 1 196 ? 0.659 -5.135 -17.881 1.00 93.56 196 PRO A C 1
ATOM 1610 O O . PRO A 1 196 ? 1.037 -6.290 -18.081 1.00 93.56 196 PRO A O 1
ATOM 1613 N N . GLY A 1 197 ? 1.495 -4.094 -17.888 1.00 90.75 197 GLY A N 1
ATOM 1614 C CA . GLY A 1 197 ? 2.950 -4.236 -17.943 1.00 90.75 197 GLY A CA 1
ATOM 1615 C C . GLY A 1 197 ? 3.516 -4.732 -16.614 1.00 90.75 197 GLY A C 1
ATOM 1616 O O . GLY A 1 197 ? 2.903 -4.520 -15.568 1.00 90.75 197 GLY A O 1
ATOM 1617 N N . ALA A 1 198 ? 4.684 -5.368 -16.679 1.00 90.94 198 ALA A N 1
ATOM 1618 C CA . ALA A 1 198 ? 5.350 -6.111 -15.607 1.00 90.94 198 ALA A CA 1
ATOM 1619 C C . ALA A 1 198 ? 4.617 -7.387 -15.136 1.00 90.94 198 ALA A C 1
ATOM 1621 O O . ALA A 1 198 ? 5.118 -8.083 -14.260 1.00 90.94 198 ALA A O 1
ATOM 1622 N N . LEU A 1 199 ? 3.431 -7.709 -15.659 1.00 93.75 199 LEU A N 1
ATOM 1623 C CA . LEU A 1 199 ? 2.570 -8.741 -15.073 1.00 93.75 199 LEU A CA 1
ATOM 1624 C C . LEU A 1 199 ? 3.045 -10.176 -15.359 1.00 93.75 199 LEU A C 1
ATOM 1626 O O . LEU A 1 199 ? 2.901 -11.049 -14.497 1.00 93.75 199 LEU A O 1
ATOM 1630 N N . ALA A 1 200 ? 3.604 -10.442 -16.543 1.00 92.00 200 ALA A N 1
ATOM 1631 C CA . ALA A 1 200 ? 3.912 -11.816 -16.937 1.00 92.00 200 ALA A CA 1
ATOM 1632 C C . ALA A 1 200 ? 5.132 -12.384 -16.195 1.00 92.00 200 ALA A C 1
ATOM 1634 O O . ALA A 1 200 ? 5.147 -13.584 -15.911 1.00 92.00 200 ALA A O 1
ATOM 1635 N N . ARG A 1 201 ? 6.117 -11.551 -15.828 1.00 91.25 201 ARG A N 1
ATOM 1636 C CA . ARG A 1 201 ? 7.403 -12.003 -15.266 1.00 91.25 201 ARG A CA 1
ATOM 1637 C C . ARG A 1 201 ? 7.911 -11.180 -14.080 1.00 91.25 201 ARG A C 1
ATOM 1639 O O . ARG A 1 201 ? 8.520 -11.758 -13.189 1.00 91.25 201 ARG A O 1
ATOM 1646 N N . THR A 1 202 ? 7.692 -9.869 -14.031 1.00 92.19 202 THR A N 1
ATOM 1647 C CA . THR A 1 202 ? 8.409 -8.961 -13.111 1.00 92.19 202 THR A CA 1
ATOM 1648 C C . THR A 1 202 ? 7.675 -8.721 -11.792 1.00 92.19 202 THR A C 1
ATOM 1650 O O . THR A 1 202 ? 8.293 -8.695 -10.728 1.00 92.19 202 THR A O 1
ATOM 1653 N N . ALA A 1 203 ? 6.366 -8.492 -11.845 1.00 95.00 203 ALA A N 1
ATOM 1654 C CA . ALA A 1 203 ? 5.560 -8.060 -10.713 1.00 95.00 203 ALA A CA 1
ATOM 1655 C C . ALA A 1 203 ? 5.200 -9.239 -9.803 1.00 95.00 203 ALA A C 1
ATOM 1657 O O . ALA A 1 203 ? 4.679 -10.252 -10.272 1.00 95.00 203 ALA A O 1
ATOM 1658 N N . ASN A 1 204 ? 5.427 -9.078 -8.499 1.00 95.31 204 ASN A N 1
ATOM 1659 C CA . ASN A 1 204 ? 4.938 -9.999 -7.468 1.00 95.31 204 ASN A CA 1
ATOM 1660 C C . ASN A 1 204 ? 3.620 -9.531 -6.823 1.00 95.31 204 ASN A C 1
ATOM 1662 O O . ASN A 1 204 ? 2.973 -10.306 -6.118 1.00 95.31 204 ASN A O 1
ATOM 1666 N N . HIS A 1 205 ? 3.185 -8.302 -7.117 1.00 97.12 205 HIS A N 1
ATOM 1667 C CA . HIS A 1 205 ? 1.902 -7.739 -6.700 1.00 97.12 205 HIS A CA 1
ATOM 1668 C C . HIS A 1 205 ? 1.128 -7.136 -7.881 1.00 97.12 205 HIS A C 1
ATOM 1670 O O . HIS A 1 205 ? 1.697 -6.642 -8.855 1.00 97.12 205 HIS A O 1
ATOM 1676 N N . ALA A 1 206 ? -0.193 -7.105 -7.760 1.00 97.56 206 ALA A N 1
ATOM 1677 C CA . ALA A 1 206 ? -1.106 -6.419 -8.660 1.00 97.56 206 ALA A CA 1
ATOM 1678 C C . ALA A 1 206 ? -1.878 -5.340 -7.893 1.00 97.56 206 ALA A C 1
ATOM 1680 O O . ALA A 1 206 ? -2.493 -5.623 -6.868 1.00 97.56 206 ALA A O 1
ATOM 1681 N N . LEU A 1 207 ? -1.891 -4.111 -8.410 1.00 97.12 207 LEU A N 1
ATOM 1682 C CA . LEU A 1 207 ? -2.932 -3.135 -8.085 1.00 97.12 207 LEU A CA 1
ATOM 1683 C C . LEU A 1 207 ? -4.138 -3.431 -8.974 1.00 97.12 207 LEU A C 1
ATOM 1685 O O . LEU A 1 207 ? -4.217 -2.972 -10.114 1.00 97.12 207 LEU A O 1
ATOM 1689 N N . LEU A 1 208 ? -5.020 -4.288 -8.474 1.00 98.00 208 LEU A N 1
ATOM 1690 C CA . LEU A 1 208 ? -6.159 -4.845 -9.184 1.00 98.00 208 LEU A CA 1
ATOM 1691 C C . LEU A 1 208 ? -7.360 -3.908 -9.108 1.00 98.00 208 LEU A C 1
ATOM 1693 O O . LEU A 1 208 ? -7.844 -3.619 -8.018 1.00 98.00 208 LEU A O 1
ATOM 1697 N N . MET A 1 209 ? -7.898 -3.502 -10.259 1.00 97.62 209 MET A N 1
ATOM 1698 C CA . MET A 1 209 ? -9.246 -2.935 -10.307 1.00 97.62 209 MET A CA 1
ATOM 1699 C C . MET A 1 209 ? -10.283 -4.039 -10.458 1.00 97.62 209 MET A C 1
ATOM 1701 O O . MET A 1 209 ? -10.236 -4.805 -11.424 1.00 97.62 209 MET A O 1
ATOM 1705 N N . ALA A 1 210 ? -11.238 -4.084 -9.538 1.00 98.06 210 ALA A N 1
ATOM 1706 C CA . ALA A 1 210 ? -12.323 -5.052 -9.553 1.00 98.06 210 ALA A CA 1
ATOM 1707 C C . ALA A 1 210 ? -13.643 -4.401 -9.134 1.00 98.06 210 ALA A C 1
ATOM 1709 O O . ALA A 1 210 ? -13.675 -3.428 -8.377 1.00 98.06 210 ALA A O 1
ATOM 1710 N N . GLN A 1 211 ? -14.737 -4.964 -9.626 1.00 97.56 211 GLN A N 1
ATOM 1711 C CA . GLN A 1 211 ? -16.087 -4.625 -9.229 1.00 97.56 211 GLN A CA 1
ATOM 1712 C C . GLN A 1 211 ? -16.334 -5.125 -7.802 1.00 97.56 211 GLN A C 1
ATOM 1714 O O . GLN A 1 211 ? -16.380 -6.332 -7.563 1.00 97.56 211 GLN A O 1
ATOM 1719 N N . LEU A 1 212 ? -16.474 -4.206 -6.843 1.00 97.25 212 LEU A N 1
ATOM 1720 C CA . LEU A 1 212 ? -16.771 -4.566 -5.458 1.00 97.25 212 LEU A CA 1
ATOM 1721 C C . LEU A 1 212 ? -18.247 -4.956 -5.333 1.00 97.25 212 LEU A C 1
ATOM 1723 O O . LEU A 1 212 ? -19.116 -4.215 -5.789 1.00 97.25 212 LEU A O 1
ATOM 1727 N N . TYR A 1 213 ? -18.523 -6.076 -4.671 1.00 96.81 213 TYR A N 1
ATOM 1728 C CA . TYR A 1 213 ? -19.870 -6.555 -4.376 1.00 96.81 213 TYR A CA 1
ATOM 1729 C C . TYR A 1 213 ? -20.108 -6.728 -2.875 1.00 96.81 213 TYR A C 1
ATOM 1731 O O . TYR A 1 213 ? -19.205 -7.076 -2.106 1.00 96.81 213 TYR A O 1
ATOM 1739 N N . THR A 1 214 ? -21.361 -6.528 -2.463 1.00 91.62 214 THR A N 1
ATOM 1740 C CA . THR A 1 214 ? -21.855 -6.904 -1.133 1.00 91.62 214 THR A CA 1
ATOM 1741 C C . THR A 1 214 ? -21.779 -8.421 -0.906 1.00 91.62 214 THR A C 1
ATOM 1743 O O . THR A 1 214 ? -21.682 -9.180 -1.869 1.00 91.62 214 THR A O 1
ATOM 1746 N N . PRO A 1 215 ? -21.854 -8.902 0.352 1.00 90.62 215 PRO A N 1
ATOM 1747 C CA . PRO A 1 215 ? -21.703 -10.331 0.659 1.00 90.62 215 PRO A CA 1
ATOM 1748 C C . PRO A 1 215 ? -22.713 -11.266 -0.000 1.00 90.62 215 PRO A C 1
ATOM 1750 O O . PRO A 1 215 ? -22.419 -12.433 -0.224 1.00 90.62 215 PRO A O 1
ATOM 1753 N N . ASP A 1 216 ? -23.902 -10.765 -0.318 1.00 89.75 216 ASP A N 1
ATOM 1754 C CA . ASP A 1 216 ? -24.933 -11.507 -1.044 1.00 89.75 216 ASP A CA 1
ATOM 1755 C C . ASP A 1 216 ? -24.738 -11.473 -2.570 1.00 89.75 216 ASP A C 1
ATOM 1757 O O . ASP A 1 216 ? -25.541 -12.049 -3.299 1.00 89.75 216 ASP A O 1
ATOM 1761 N N . ARG A 1 217 ? -23.691 -10.788 -3.054 1.00 92.44 217 ARG A N 1
ATOM 1762 C CA . ARG A 1 217 ? -23.344 -10.585 -4.468 1.00 92.44 217 ARG A CA 1
ATOM 1763 C C . ARG A 1 217 ? -24.437 -9.898 -5.303 1.00 92.44 217 ARG A C 1
ATOM 1765 O O . ARG A 1 217 ? -24.332 -9.844 -6.523 1.00 92.44 217 ARG A O 1
ATOM 1772 N N . ASN A 1 218 ? -25.464 -9.327 -4.670 1.00 90.06 218 ASN A N 1
ATOM 1773 C CA . ASN A 1 218 ? -26.594 -8.716 -5.379 1.00 90.06 218 ASN A CA 1
ATOM 1774 C C . ASN A 1 218 ? -26.402 -7.224 -5.656 1.00 90.06 218 ASN A C 1
ATOM 1776 O O . ASN A 1 218 ? -27.063 -6.675 -6.538 1.00 90.06 218 ASN A O 1
ATOM 1780 N N . HIS A 1 219 ? -25.527 -6.551 -4.907 1.00 91.19 219 HIS A N 1
ATOM 1781 C CA . HIS A 1 219 ? -25.289 -5.124 -5.062 1.00 91.19 219 HIS A CA 1
ATOM 1782 C C . HIS A 1 219 ? -23.829 -4.841 -5.406 1.00 91.19 219 HIS A C 1
ATOM 1784 O O . HIS A 1 219 ? -22.911 -5.200 -4.669 1.00 91.19 219 HIS A O 1
ATOM 1790 N N . SER A 1 220 ? -23.645 -4.174 -6.542 1.00 92.62 220 SER A N 1
ATOM 1791 C CA . SER A 1 220 ? -22.368 -3.649 -7.007 1.00 92.62 220 SER A CA 1
ATOM 1792 C C . SER A 1 220 ? -22.106 -2.281 -6.368 1.00 92.62 220 SER A C 1
ATOM 1794 O O . SER A 1 220 ? -22.903 -1.358 -6.516 1.00 92.62 220 SER A O 1
ATOM 1796 N N . CYS A 1 221 ? -20.970 -2.146 -5.687 1.00 93.06 221 CYS A N 1
ATOM 1797 C CA . CYS A 1 221 ? -20.502 -0.925 -5.026 1.00 93.06 221 CYS A CA 1
ATOM 1798 C C . CYS A 1 221 ? -19.573 -0.074 -5.918 1.00 93.06 221 CYS A C 1
ATOM 1800 O O . CYS A 1 221 ? -18.888 0.823 -5.424 1.00 93.06 221 CYS A O 1
ATOM 1802 N N . GLY A 1 222 ? -19.498 -0.370 -7.218 1.00 93.50 222 GLY A N 1
ATOM 1803 C CA . GLY A 1 222 ? -18.558 0.278 -8.140 1.00 93.50 222 GLY A CA 1
ATOM 1804 C C . GLY A 1 222 ? -17.144 -0.328 -8.139 1.00 93.50 222 GLY A C 1
ATOM 1805 O O . GLY A 1 222 ? -16.814 -1.222 -7.355 1.00 93.50 222 GLY A O 1
ATOM 1806 N N . ILE A 1 223 ? -16.326 0.143 -9.081 1.00 95.44 223 ILE A N 1
ATOM 1807 C CA . ILE A 1 223 ? -14.937 -0.294 -9.241 1.00 95.44 223 ILE A CA 1
ATOM 1808 C C . ILE A 1 223 ? -14.096 0.222 -8.081 1.00 95.44 223 ILE A C 1
ATOM 1810 O O . ILE A 1 223 ? -14.110 1.415 -7.785 1.00 95.44 223 ILE A O 1
ATOM 1814 N N . GLN A 1 224 ? -13.343 -0.680 -7.462 1.00 94.94 224 GLN A N 1
ATOM 1815 C CA . GLN A 1 224 ? -12.396 -0.377 -6.396 1.00 94.94 224 GLN A CA 1
ATOM 1816 C C . GLN A 1 224 ? -11.023 -0.953 -6.733 1.00 94.94 224 GLN A C 1
ATOM 1818 O O . GLN A 1 224 ? -10.902 -1.855 -7.568 1.00 94.94 224 GLN A O 1
ATOM 1823 N N . MET A 1 225 ? -9.987 -0.413 -6.091 1.00 95.00 225 MET A N 1
ATOM 1824 C CA . MET A 1 225 ? -8.614 -0.875 -6.257 1.00 95.00 225 MET A CA 1
ATOM 1825 C C . MET A 1 225 ? -8.163 -1.696 -5.052 1.00 95.00 225 MET A C 1
ATOM 1827 O O . MET A 1 225 ? -8.323 -1.278 -3.909 1.00 95.00 225 MET A O 1
ATOM 1831 N N . PHE A 1 226 ? -7.556 -2.844 -5.326 1.00 96.31 226 PHE A N 1
ATOM 1832 C CA . PHE A 1 226 ? -7.068 -3.789 -4.334 1.00 96.31 226 PHE A CA 1
ATOM 1833 C C . PHE A 1 226 ? -5.589 -4.070 -4.581 1.00 96.31 226 PHE A C 1
ATOM 1835 O O . PHE A 1 226 ? -5.193 -4.347 -5.712 1.00 96.31 226 PHE A O 1
ATOM 1842 N N . LEU A 1 227 ? -4.764 -4.022 -3.536 1.00 94.88 227 LEU A N 1
ATOM 1843 C CA . LEU A 1 227 ? -3.396 -4.530 -3.609 1.00 94.88 227 LEU A CA 1
ATOM 1844 C C . LEU A 1 227 ? -3.428 -6.040 -3.359 1.00 94.88 227 LEU A C 1
ATOM 1846 O O . LEU A 1 227 ? -3.875 -6.489 -2.307 1.00 94.88 227 LEU A O 1
ATOM 1850 N N . VAL A 1 228 ? -2.977 -6.818 -4.338 1.00 95.75 228 VAL A N 1
ATOM 1851 C CA . VAL A 1 228 ? -3.067 -8.280 -4.334 1.00 95.75 228 VAL A CA 1
ATOM 1852 C C . VAL A 1 228 ? -1.677 -8.851 -4.539 1.00 95.75 228 VAL A C 1
ATOM 1854 O O . VAL A 1 228 ? -1.038 -8.565 -5.550 1.00 95.75 228 VAL A O 1
ATOM 1857 N N . GLN A 1 229 ? -1.200 -9.668 -3.606 1.00 94.19 229 GLN A N 1
ATOM 1858 C CA . GLN A 1 229 ? -0.007 -10.469 -3.852 1.00 94.19 229 GLN A CA 1
ATOM 1859 C C . GLN A 1 229 ? -0.351 -11.554 -4.877 1.00 94.19 229 GLN A C 1
ATOM 1861 O O . GLN A 1 229 ? -1.327 -12.283 -4.710 1.00 94.19 229 GLN A O 1
ATOM 1866 N N . ILE A 1 230 ? 0.436 -11.647 -5.947 1.00 97.12 230 ILE A N 1
ATOM 1867 C CA . ILE A 1 230 ? 0.197 -12.589 -7.051 1.00 97.12 230 ILE A CA 1
ATOM 1868 C C . ILE A 1 230 ? 1.293 -13.649 -7.174 1.00 97.12 230 ILE A C 1
ATOM 1870 O O . ILE A 1 230 ? 1.056 -14.690 -7.782 1.00 97.12 230 ILE A O 1
ATOM 1874 N N . ARG A 1 231 ? 2.468 -13.420 -6.576 1.00 95.12 231 ARG A N 1
ATOM 1875 C CA . ARG A 1 231 ? 3.585 -14.375 -6.557 1.00 95.12 231 ARG A CA 1
ATOM 1876 C C . ARG A 1 231 ? 4.167 -14.523 -5.161 1.00 95.12 231 ARG A C 1
ATOM 1878 O O . ARG A 1 231 ? 4.156 -13.577 -4.370 1.00 95.12 231 ARG A O 1
ATOM 1885 N N . ASP A 1 232 ? 4.688 -15.705 -4.873 1.00 88.25 232 ASP A N 1
ATOM 1886 C CA . ASP A 1 232 ? 5.440 -15.966 -3.650 1.00 88.25 232 ASP A CA 1
ATOM 1887 C C . ASP A 1 232 ? 6.745 -15.150 -3.615 1.00 88.25 232 ASP A C 1
ATOM 1889 O O . ASP A 1 232 ? 7.420 -14.993 -4.629 1.00 88.25 232 ASP A O 1
ATOM 1893 N N . PHE A 1 233 ? 7.122 -14.632 -2.444 1.00 82.56 233 PHE A N 1
ATOM 1894 C CA . PHE A 1 233 ? 8.291 -13.753 -2.308 1.00 82.56 233 PHE A CA 1
ATOM 1895 C C . PHE A 1 233 ? 9.632 -14.453 -2.553 1.00 82.56 233 PHE A C 1
ATOM 1897 O O . PHE A 1 233 ? 10.600 -13.788 -2.916 1.00 82.56 233 PHE A O 1
ATOM 1904 N N . ASN A 1 234 ? 9.710 -15.766 -2.325 1.00 80.25 234 ASN A N 1
ATOM 1905 C CA . ASN A 1 234 ? 10.970 -16.506 -2.381 1.00 80.25 234 ASN A CA 1
ATOM 1906 C C . ASN A 1 234 ? 11.147 -17.217 -3.721 1.00 80.25 234 ASN A C 1
ATOM 1908 O O . ASN A 1 234 ? 12.229 -17.210 -4.300 1.00 80.25 234 ASN A O 1
ATOM 1912 N N . THR A 1 235 ? 10.080 -17.858 -4.190 1.00 87.75 235 THR A N 1
ATOM 1913 C CA . THR A 1 235 ? 10.079 -18.681 -5.403 1.00 87.75 235 THR A CA 1
ATOM 1914 C C . THR A 1 235 ? 9.633 -17.907 -6.634 1.00 87.75 235 THR A C 1
ATOM 1916 O O . THR A 1 235 ? 9.964 -18.306 -7.745 1.00 87.75 235 THR A O 1
ATOM 1919 N N . HIS A 1 236 ? 8.905 -16.800 -6.446 1.00 92.25 236 HIS A N 1
ATOM 1920 C CA . HIS A 1 236 ? 8.290 -16.005 -7.514 1.00 92.25 236 HIS A CA 1
ATOM 1921 C C . HIS A 1 236 ? 7.256 -16.769 -8.365 1.00 92.25 236 HIS A C 1
ATOM 1923 O O . HIS A 1 236 ? 6.764 -16.268 -9.383 1.00 92.25 236 HIS A O 1
ATOM 1929 N N . GLU A 1 237 ? 6.872 -17.964 -7.917 1.00 92.81 237 GLU A N 1
ATOM 1930 C CA . GLU A 1 237 ? 5.798 -18.750 -8.510 1.00 92.81 237 GLU A CA 1
ATOM 1931 C C . GLU A 1 237 ? 4.431 -18.111 -8.211 1.00 92.81 237 GLU A C 1
ATOM 1933 O O . GLU A 1 237 ? 4.261 -17.491 -7.151 1.00 92.81 237 GLU A O 1
ATOM 1938 N N . PRO A 1 238 ? 3.442 -18.235 -9.117 1.00 95.94 238 PRO A N 1
ATOM 1939 C CA . PRO A 1 238 ? 2.085 -17.762 -8.866 1.00 95.94 238 PRO A CA 1
ATOM 1940 C C . PRO A 1 238 ? 1.485 -18.370 -7.591 1.00 95.94 238 PRO A C 1
ATOM 1942 O O . PRO A 1 238 ? 1.620 -19.567 -7.329 1.00 95.94 238 PRO A O 1
ATOM 1945 N N . LEU A 1 239 ? 0.794 -17.548 -6.798 1.00 91.38 239 LEU A N 1
ATOM 1946 C CA . LEU A 1 239 ? 0.097 -18.023 -5.599 1.00 91.38 239 LEU A CA 1
ATOM 1947 C C . LEU A 1 239 ? -1.133 -18.888 -5.949 1.00 91.38 239 LEU A C 1
ATOM 1949 O O . LEU A 1 239 ? -1.670 -18.794 -7.054 1.00 91.38 239 LEU A O 1
ATOM 1953 N N . PRO A 1 240 ? -1.641 -19.721 -5.018 1.00 92.94 240 PRO A N 1
ATOM 1954 C CA . PRO A 1 240 ? -2.846 -20.513 -5.255 1.00 92.94 240 PRO A CA 1
ATOM 1955 C C . PRO A 1 240 ? -4.031 -19.665 -5.739 1.00 92.94 240 PRO A C 1
ATOM 1957 O O . PRO A 1 240 ? -4.359 -18.638 -5.148 1.00 92.94 240 PRO A O 1
ATOM 1960 N N . GLY A 1 241 ? -4.680 -20.111 -6.817 1.00 95.44 241 GLY A N 1
ATOM 1961 C CA . GLY A 1 241 ? -5.793 -19.393 -7.447 1.00 95.44 241 GLY A CA 1
ATOM 1962 C C . GLY A 1 241 ? -5.372 -18.256 -8.385 1.00 95.44 241 GLY A C 1
ATOM 1963 O O . GLY A 1 241 ? -6.244 -17.644 -8.997 1.00 95.44 241 GLY A O 1
ATOM 1964 N N . VAL A 1 242 ? -4.072 -17.985 -8.534 1.00 97.94 242 VAL A N 1
ATOM 1965 C CA . VAL A 1 242 ? -3.523 -16.985 -9.454 1.00 97.94 242 VAL A CA 1
ATOM 1966 C C . VAL A 1 242 ? -3.005 -17.672 -10.716 1.00 97.94 242 VAL A C 1
ATOM 1968 O O . VAL A 1 242 ? -2.091 -18.489 -10.665 1.00 97.94 242 VAL A O 1
ATOM 1971 N N . GLU A 1 243 ? -3.564 -17.312 -11.867 1.00 97.75 243 GLU A N 1
ATOM 1972 C CA . GLU A 1 243 ? -3.089 -17.743 -13.182 1.00 97.75 243 GLU A CA 1
ATOM 1973 C C . GLU A 1 243 ? -2.514 -16.533 -13.926 1.00 97.75 243 GLU A C 1
ATOM 1975 O O . GLU A 1 243 ? -3.200 -15.527 -14.113 1.00 97.75 243 GLU A O 1
ATOM 1980 N N . LEU A 1 244 ? -1.254 -16.635 -14.350 1.00 94.75 244 LEU A N 1
ATOM 1981 C CA . LEU A 1 244 ? -0.504 -15.577 -15.026 1.00 94.75 244 LEU A CA 1
ATOM 1982 C C . LEU A 1 244 ? 0.126 -16.129 -16.301 1.00 94.75 244 LEU A C 1
ATOM 1984 O O . LEU A 1 244 ? 0.538 -17.287 -16.339 1.00 94.75 244 LEU A O 1
ATOM 1988 N N . GLY A 1 245 ? 0.280 -15.281 -17.311 1.00 91.31 245 GLY A N 1
ATOM 1989 C CA . GLY A 1 245 ? 1.060 -15.629 -18.492 1.00 91.31 245 GLY A CA 1
ATOM 1990 C C . GLY A 1 245 ? 1.344 -14.433 -19.386 1.00 91.31 245 GLY A C 1
ATOM 1991 O O . GLY A 1 245 ? 0.801 -13.345 -19.195 1.00 91.31 245 GLY A O 1
ATOM 1992 N N . GLU A 1 246 ? 2.235 -14.634 -20.348 1.00 90.50 246 GLU A N 1
ATOM 1993 C CA . GLU A 1 246 ? 2.656 -13.610 -21.301 1.00 90.50 246 GLU A CA 1
ATOM 1994 C C . GLU A 1 246 ? 1.682 -13.514 -22.482 1.00 90.50 246 GLU A C 1
ATOM 1996 O O . GLU A 1 246 ? 1.172 -14.524 -22.962 1.00 90.50 246 GLU A O 1
ATOM 2001 N N . ILE A 1 247 ? 1.430 -12.295 -22.972 1.00 87.88 247 ILE A N 1
ATOM 2002 C CA . ILE A 1 247 ? 0.510 -12.042 -24.100 1.00 87.88 247 ILE A CA 1
ATOM 2003 C C . ILE A 1 247 ? 1.223 -11.803 -25.445 1.00 87.88 247 ILE A C 1
ATOM 2005 O O . ILE A 1 247 ? 0.608 -11.285 -26.377 1.00 87.88 247 ILE A O 1
ATOM 2009 N N . SER A 1 248 ? 2.476 -12.258 -25.566 1.00 65.44 248 SER A N 1
ATOM 2010 C CA . SER A 1 248 ? 3.345 -12.305 -26.762 1.00 65.44 248 SER A CA 1
ATOM 2011 C C . SER A 1 248 ? 4.131 -11.042 -27.153 1.00 65.44 248 SER A C 1
ATOM 2013 O O . SER A 1 248 ? 3.814 -9.913 -26.766 1.00 65.44 248 SER A O 1
ATOM 2015 N N . SER A 1 249 ? 5.151 -11.266 -27.996 1.00 62.72 249 SER A N 1
ATOM 2016 C CA . SER A 1 249 ? 5.992 -10.252 -28.634 1.00 62.72 249 SER A CA 1
ATOM 2017 C C . SER A 1 249 ? 5.164 -9.337 -29.538 1.00 62.72 249 SER A C 1
ATOM 2019 O O . SER A 1 249 ? 4.606 -9.752 -30.556 1.00 62.72 249 SER A O 1
ATOM 2021 N N . ARG A 1 250 ? 5.099 -8.062 -29.174 1.00 66.12 250 ARG A N 1
ATOM 2022 C CA . ARG A 1 250 ? 4.323 -7.046 -29.891 1.00 66.12 250 ARG A CA 1
ATOM 2023 C C . ARG A 1 250 ? 5.082 -6.470 -31.081 1.00 66.12 250 ARG A C 1
ATOM 2025 O O . ARG A 1 250 ? 6.308 -6.468 -31.101 1.00 66.12 250 ARG A O 1
ATOM 2032 N N . TYR A 1 251 ? 4.331 -5.884 -32.019 1.00 61.44 251 TYR A N 1
ATOM 2033 C CA . TYR A 1 251 ? 4.865 -5.180 -33.196 1.00 61.44 251 TYR A CA 1
ATOM 2034 C C . TYR A 1 251 ? 5.896 -4.091 -32.836 1.00 61.44 251 TYR A C 1
ATOM 2036 O O . TYR A 1 251 ? 6.864 -3.879 -33.556 1.00 61.44 251 TYR A O 1
ATOM 2044 N N . ALA A 1 252 ? 5.707 -3.426 -31.694 1.00 62.47 252 ALA A N 1
ATOM 2045 C CA . ALA A 1 252 ? 6.684 -2.553 -31.052 1.00 62.47 252 ALA A CA 1
ATOM 2046 C C . ALA A 1 252 ? 6.748 -2.903 -29.555 1.00 62.47 252 ALA A C 1
ATOM 2048 O O . ALA A 1 252 ? 5.767 -3.393 -28.998 1.00 62.47 252 ALA A O 1
ATOM 2049 N N . HIS A 1 253 ? 7.886 -2.658 -28.897 1.00 64.06 253 HIS A N 1
ATOM 2050 C CA . HIS A 1 253 ? 8.131 -3.061 -27.498 1.00 64.06 253 HIS A CA 1
ATOM 2051 C C . HIS A 1 253 ? 8.046 -4.581 -27.276 1.00 64.06 253 HIS A C 1
ATOM 2053 O O . HIS A 1 253 ? 7.376 -5.055 -26.352 1.00 64.06 253 HIS A O 1
ATOM 2059 N N . ALA A 1 254 ? 8.739 -5.339 -28.131 1.00 59.06 254 ALA A N 1
ATOM 2060 C CA . ALA A 1 254 ? 8.785 -6.801 -28.090 1.00 59.06 254 ALA A CA 1
ATOM 2061 C C . ALA A 1 254 ? 9.323 -7.376 -26.765 1.00 59.06 254 ALA A C 1
ATOM 2063 O O . ALA A 1 254 ? 8.952 -8.484 -26.415 1.00 59.06 254 ALA A O 1
ATOM 2064 N N . ALA A 1 255 ? 10.123 -6.616 -26.007 1.00 60.00 255 ALA A N 1
ATOM 2065 C CA . ALA A 1 255 ? 10.613 -7.013 -24.679 1.00 60.00 255 ALA A CA 1
ATOM 2066 C C . ALA A 1 255 ? 9.752 -6.540 -23.508 1.00 60.00 255 ALA A C 1
ATOM 2068 O O . ALA A 1 255 ? 10.152 -6.657 -22.350 1.00 60.00 255 ALA A O 1
ATOM 2069 N N . GLY A 1 256 ? 8.608 -5.915 -23.785 1.00 73.00 256 GLY A N 1
ATOM 2070 C CA . GLY A 1 256 ? 7.740 -5.494 -22.702 1.00 73.00 256 GLY A CA 1
ATOM 2071 C C . GLY A 1 256 ? 7.023 -6.700 -22.108 1.00 73.00 256 GLY A C 1
ATOM 2072 O O . GLY A 1 256 ? 6.300 -7.407 -22.802 1.00 73.00 256 GLY A O 1
ATOM 2073 N N . ASP A 1 257 ? 7.216 -6.872 -20.811 1.00 86.06 257 ASP A N 1
ATOM 2074 C CA . ASP A 1 257 ? 6.650 -7.920 -19.972 1.00 86.06 257 ASP A CA 1
ATOM 2075 C C . ASP A 1 257 ? 5.167 -7.655 -19.680 1.00 86.06 257 ASP A C 1
ATOM 2077 O O . ASP A 1 257 ? 4.768 -7.293 -18.574 1.00 86.06 257 ASP A O 1
ATOM 2081 N N . ASN A 1 258 ? 4.332 -7.726 -20.709 1.00 91.19 258 ASN A N 1
ATOM 2082 C CA . ASN A 1 258 ? 2.897 -7.577 -20.536 1.00 91.19 258 ASN A CA 1
ATOM 2083 C C . ASN A 1 258 ? 2.259 -8.947 -20.433 1.00 91.19 258 ASN A C 1
ATOM 2085 O O . ASN A 1 258 ? 2.597 -9.871 -21.174 1.00 91.19 258 ASN A O 1
ATOM 2089 N N . GLY A 1 259 ? 1.313 -9.054 -19.511 1.00 93.88 259 GLY A N 1
ATOM 2090 C CA . GLY A 1 259 ? 0.703 -10.328 -19.196 1.00 93.88 259 GLY A CA 1
ATOM 2091 C C . GLY A 1 259 ? -0.805 -10.291 -19.163 1.00 93.88 259 GLY A C 1
ATOM 2092 O O . GLY A 1 259 ? -1.450 -9.249 -19.342 1.00 93.88 259 GLY A O 1
ATOM 2093 N N . TYR A 1 260 ? -1.336 -11.473 -18.894 1.00 97.19 260 TYR A N 1
ATOM 2094 C CA . TYR A 1 260 ? -2.698 -11.669 -18.460 1.00 97.19 260 TYR A CA 1
ATOM 2095 C C . TYR A 1 260 ? -2.739 -12.159 -17.010 1.00 97.19 260 TYR A C 1
ATOM 2097 O O . TYR A 1 260 ? -1.775 -12.750 -16.523 1.00 97.19 260 TYR A O 1
ATOM 2105 N N . LEU A 1 261 ? -3.856 -11.904 -16.327 1.00 98.38 261 LEU A N 1
ATOM 2106 C CA . LEU A 1 261 ? -4.129 -12.411 -14.982 1.00 98.38 261 LEU A CA 1
ATOM 2107 C C . LEU A 1 261 ? -5.566 -12.930 -14.901 1.00 98.38 261 LEU A C 1
ATOM 2109 O O . LEU A 1 261 ? -6.511 -12.224 -15.272 1.00 98.38 261 LEU A O 1
ATOM 2113 N N . ARG A 1 262 ? -5.721 -14.139 -14.356 1.00 98.56 262 ARG A N 1
ATOM 2114 C CA . ARG A 1 262 ? -7.005 -14.700 -13.926 1.00 98.56 262 ARG A CA 1
ATOM 2115 C C . ARG A 1 262 ? -6.923 -15.114 -12.461 1.00 98.56 262 ARG A C 1
ATOM 2117 O O . ARG A 1 262 ? -5.903 -15.624 -12.005 1.00 98.56 262 ARG A O 1
ATOM 2124 N N . LEU A 1 263 ? -8.006 -14.881 -11.732 1.00 98.62 263 LEU A N 1
ATOM 2125 C CA . LEU A 1 263 ? -8.127 -15.165 -10.306 1.00 98.62 263 LEU A CA 1
ATOM 2126 C C . LEU A 1 263 ? -9.258 -16.167 -10.076 1.00 98.62 263 LEU A C 1
ATOM 2128 O O . LEU A 1 263 ? -10.350 -16.013 -10.622 1.00 98.62 263 LEU A O 1
ATOM 2132 N N . THR A 1 264 ? -8.997 -17.179 -9.255 1.00 98.44 264 THR A N 1
ATOM 2133 C CA . THR A 1 264 ? -9.978 -18.183 -8.831 1.00 98.44 264 THR A CA 1
ATOM 2134 C C . THR A 1 264 ? -9.994 -18.256 -7.311 1.00 98.44 264 THR A C 1
ATOM 2136 O O . THR A 1 264 ? -9.106 -18.851 -6.705 1.00 98.44 264 THR A O 1
ATOM 2139 N N . ASN A 1 265 ? -11.019 -17.661 -6.702 1.00 96.12 265 ASN A N 1
ATOM 2140 C CA . ASN A 1 265 ? -11.249 -17.611 -5.257 1.00 96.12 265 ASN A CA 1
ATOM 2141 C C . ASN A 1 265 ? -10.042 -17.103 -4.452 1.00 96.12 265 ASN A C 1
ATOM 2143 O O . ASN A 1 265 ? -9.752 -17.606 -3.365 1.00 96.12 265 ASN A O 1
ATOM 2147 N N . VAL A 1 266 ? -9.339 -16.098 -4.978 1.00 96.19 266 VAL A N 1
ATOM 2148 C CA . VAL A 1 266 ? -8.187 -15.506 -4.290 1.00 96.19 266 VAL A CA 1
ATOM 2149 C C . VAL A 1 266 ? -8.692 -14.611 -3.169 1.00 96.19 266 VAL A C 1
ATOM 2151 O O . VAL A 1 266 ? -9.459 -13.684 -3.410 1.00 96.19 266 VAL A O 1
ATOM 2154 N N . ARG A 1 267 ? -8.281 -14.891 -1.933 1.00 91.62 267 ARG A N 1
ATOM 2155 C CA . ARG A 1 267 ? -8.746 -14.163 -0.751 1.00 91.62 267 ARG A CA 1
ATOM 2156 C C . ARG A 1 267 ? -7.713 -13.139 -0.302 1.00 91.62 267 ARG A C 1
ATOM 2158 O O . ARG A 1 267 ? -6.553 -13.487 -0.104 1.00 91.62 267 ARG A O 1
ATOM 2165 N N . ILE A 1 268 ? -8.156 -11.907 -0.078 1.00 89.69 268 ILE A N 1
ATOM 2166 C CA . ILE A 1 268 ? -7.343 -10.839 0.518 1.00 89.69 268 ILE A CA 1
ATOM 2167 C C . ILE A 1 268 ? -8.039 -10.280 1.757 1.00 89.69 268 ILE A C 1
ATOM 2169 O O . ILE A 1 268 ? -9.261 -10.149 1.774 1.00 89.69 268 ILE A O 1
ATOM 2173 N N . ALA A 1 269 ? -7.283 -9.964 2.806 1.00 81.31 269 ALA A N 1
ATOM 2174 C CA . ALA A 1 269 ? -7.848 -9.374 4.017 1.00 81.31 269 ALA A CA 1
ATOM 2175 C C . ALA A 1 269 ? -8.421 -7.978 3.731 1.00 81.31 269 ALA A C 1
ATOM 2177 O O . ALA A 1 269 ? -7.900 -7.242 2.886 1.00 81.31 269 ALA A O 1
ATOM 2178 N N . ARG A 1 270 ? -9.484 -7.595 4.444 1.00 82.31 270 ARG A N 1
ATOM 2179 C CA . ARG A 1 270 ? -9.907 -6.197 4.458 1.00 82.31 270 ARG A CA 1
ATOM 2180 C C . ARG A 1 270 ? -8.921 -5.406 5.319 1.00 82.31 270 ARG A C 1
ATOM 2182 O O . ARG A 1 270 ? -8.632 -5.787 6.446 1.00 82.31 270 ARG A O 1
ATOM 2189 N N . ALA A 1 271 ? -8.412 -4.294 4.796 1.00 66.25 271 ALA A N 1
ATOM 2190 C CA . ALA A 1 271 ? -7.724 -3.320 5.635 1.00 66.25 271 ALA A CA 1
ATOM 2191 C C . ALA A 1 271 ? -8.778 -2.580 6.472 1.00 66.25 271 ALA A C 1
ATOM 2193 O O . ALA A 1 271 ? -9.761 -2.093 5.911 1.00 66.25 271 ALA A O 1
ATOM 2194 N N . GLY A 1 272 ? -8.603 -2.523 7.792 1.00 65.06 272 GLY A N 1
ATOM 2195 C CA . GLY A 1 272 ? -9.524 -1.842 8.697 1.00 65.06 272 GLY A CA 1
ATOM 2196 C C . GLY A 1 272 ? -8.768 -0.973 9.691 1.00 65.06 272 GLY A C 1
ATOM 2197 O O . GLY A 1 272 ? -7.898 -1.470 10.396 1.00 65.06 272 GLY A O 1
ATOM 2198 N N . ALA A 1 273 ? -9.131 0.308 9.760 1.00 70.38 273 ALA A N 1
ATOM 2199 C CA . ALA A 1 273 ? -8.647 1.230 10.786 1.00 70.38 273 ALA A CA 1
ATOM 2200 C C . ALA A 1 273 ? -9.716 1.451 11.869 1.00 70.38 273 ALA A C 1
ATOM 2202 O O . ALA A 1 273 ? -10.923 1.392 11.600 1.00 70.38 273 ALA A O 1
ATOM 2203 N N . GLN A 1 274 ? -9.291 1.767 13.096 1.00 74.12 274 GLN A N 1
ATOM 2204 C CA . GLN A 1 274 ? -10.211 2.069 14.198 1.00 74.12 274 GLN A CA 1
ATOM 2205 C C . GLN A 1 274 ? -11.120 3.263 13.856 1.00 74.12 274 GLN A C 1
ATOM 2207 O O . GLN A 1 274 ? -12.319 3.244 14.143 1.00 74.12 274 GLN A O 1
ATOM 2212 N N . GLU A 1 275 ? -10.571 4.277 13.192 1.00 76.56 275 GLU A N 1
ATOM 2213 C CA . GLU A 1 275 ? -11.300 5.445 12.710 1.00 76.56 275 GLU A CA 1
ATOM 2214 C C . GLU A 1 275 ? -12.372 5.049 11.692 1.00 76.56 275 GLU A C 1
ATOM 2216 O O . GLU A 1 275 ? -13.491 5.553 11.747 1.00 76.56 275 GLU A O 1
ATOM 2221 N N . GLU A 1 276 ? -12.080 4.116 10.786 1.00 76.19 276 GLU A N 1
ATOM 2222 C CA . GLU A 1 276 ? -13.057 3.629 9.809 1.00 76.19 276 GLU A CA 1
ATOM 2223 C C . GLU A 1 276 ? -14.222 2.906 10.502 1.00 76.19 276 GLU A C 1
ATOM 2225 O O . GLU A 1 276 ? -15.388 3.136 10.171 1.00 76.19 276 GLU A O 1
ATOM 2230 N N . ASN A 1 277 ? -13.930 2.085 11.517 1.00 78.81 277 ASN A N 1
ATOM 2231 C CA . ASN A 1 277 ? -14.954 1.408 12.313 1.00 78.81 277 ASN A CA 1
ATOM 2232 C C . ASN A 1 277 ? -15.887 2.411 13.012 1.00 78.81 277 ASN A C 1
ATOM 2234 O O . ASN A 1 277 ? -17.111 2.248 12.981 1.00 78.81 277 ASN A O 1
ATOM 2238 N N . LEU A 1 278 ? -15.320 3.474 13.595 1.00 84.31 278 LEU A N 1
ATOM 2239 C CA . LEU A 1 278 ? -16.086 4.544 14.235 1.00 84.31 278 LEU A CA 1
ATOM 2240 C C . LEU A 1 278 ? -16.982 5.272 13.226 1.00 84.31 278 LEU A C 1
ATOM 2242 O O . LEU A 1 278 ? -18.175 5.433 13.483 1.00 84.31 278 LEU A O 1
ATOM 2246 N N . HIS A 1 279 ? -16.462 5.644 12.057 1.00 83.50 279 HIS A N 1
ATOM 2247 C CA . HIS A 1 279 ? -17.237 6.339 11.024 1.00 83.50 279 HIS A CA 1
ATOM 2248 C C . HIS A 1 279 ? -18.328 5.472 10.386 1.00 83.50 279 HIS A C 1
ATOM 2250 O O . HIS A 1 279 ? -19.385 5.977 10.016 1.00 83.50 279 HIS A O 1
ATOM 2256 N N . ARG A 1 280 ? -18.135 4.151 10.305 1.00 81.06 280 ARG A N 1
ATOM 2257 C CA . ARG A 1 280 ? -19.179 3.227 9.826 1.00 81.06 280 ARG A CA 1
ATOM 2258 C C . ARG A 1 280 ? -20.368 3.134 10.778 1.00 81.06 280 ARG A C 1
ATOM 2260 O O . ARG A 1 280 ? -21.470 2.797 10.346 1.00 81.06 280 ARG A O 1
ATOM 2267 N N . ARG A 1 281 ? -20.151 3.389 12.069 1.00 88.75 281 ARG A N 1
ATOM 2268 C CA . ARG A 1 281 ? -21.140 3.163 13.134 1.00 88.75 281 ARG A CA 1
ATOM 2269 C C . ARG A 1 281 ? -21.724 4.437 13.713 1.00 88.75 281 ARG A C 1
ATOM 2271 O O . ARG A 1 281 ? -22.720 4.355 14.436 1.00 88.75 281 ARG A O 1
ATOM 2278 N N . THR A 1 282 ? -21.102 5.575 13.424 1.00 91.25 282 THR A N 1
ATOM 2279 C CA . THR A 1 282 ? -21.428 6.859 14.032 1.00 91.25 282 THR A CA 1
ATOM 2280 C C . THR A 1 282 ? -21.467 7.985 13.012 1.00 91.25 282 THR A C 1
ATOM 2282 O O . THR A 1 282 ? -20.891 7.881 11.932 1.00 91.25 282 THR A O 1
ATOM 2285 N N . ASN A 1 283 ? -22.126 9.090 13.354 1.00 88.00 283 ASN A N 1
ATOM 2286 C CA . ASN A 1 283 ? -22.090 10.308 12.542 1.00 88.00 283 ASN A CA 1
ATOM 2287 C C . ASN A 1 283 ? -20.913 11.225 12.913 1.00 88.00 283 ASN A C 1
ATOM 2289 O O . ASN A 1 283 ? -20.946 12.409 12.594 1.00 88.00 283 ASN A O 1
ATOM 2293 N N . MET A 1 284 ? -19.872 10.698 13.573 1.00 85.50 284 MET A N 1
ATOM 2294 C CA . MET A 1 284 ? -18.737 11.485 14.067 1.00 85.50 284 MET A CA 1
ATOM 2295 C C . MET A 1 284 ? -18.024 12.278 12.962 1.00 85.50 284 MET A C 1
ATOM 2297 O O . MET A 1 284 ? -17.510 13.356 13.244 1.00 85.50 284 MET A O 1
ATOM 2301 N N . PHE A 1 285 ? -18.055 11.812 11.703 1.00 77.00 285 PHE A N 1
ATOM 2302 C CA . PHE A 1 285 ? -17.463 12.547 10.573 1.00 77.00 285 PHE A CA 1
ATOM 2303 C C . PHE A 1 285 ? -18.057 13.956 10.416 1.00 77.00 285 PHE A C 1
ATOM 2305 O O . PHE A 1 285 ? -17.343 14.879 10.037 1.00 77.00 285 PHE A O 1
ATOM 2312 N N . GLN A 1 286 ? -19.334 14.147 10.772 1.00 76.00 286 GLN A N 1
ATOM 2313 C CA . GLN A 1 286 ? -20.003 15.451 10.712 1.00 76.00 286 GLN A CA 1
ATOM 2314 C C . GLN A 1 286 ? -19.388 16.467 11.681 1.00 76.00 286 GLN A C 1
ATOM 2316 O O . GLN A 1 286 ? -19.551 17.665 11.492 1.00 76.00 286 GLN A O 1
ATOM 2321 N N . CYS A 1 287 ? -18.685 16.002 12.717 1.00 73.38 287 CYS A N 1
ATOM 2322 C CA . CYS A 1 287 ? -17.973 16.857 13.663 1.00 73.38 287 CYS A CA 1
ATOM 2323 C C . CYS A 1 287 ? -16.525 17.150 13.233 1.00 73.38 287 CYS A C 1
ATOM 2325 O O . CYS A 1 287 ? -15.856 17.959 13.876 1.00 73.38 287 CYS A O 1
ATOM 2327 N N . LEU A 1 288 ? -16.016 16.473 12.198 1.00 66.62 288 LEU A N 1
ATOM 2328 C CA . LEU A 1 288 ? -14.630 16.599 11.740 1.00 66.62 288 LEU A CA 1
ATOM 2329 C C . LEU A 1 288 ? -14.501 17.522 10.518 1.00 66.62 288 LEU A C 1
ATOM 2331 O O . LEU A 1 288 ? -13.489 18.214 10.393 1.00 66.62 288 LEU A O 1
ATOM 2335 N N . GLU A 1 289 ? -15.525 17.599 9.666 1.00 62.59 289 GLU A N 1
ATOM 2336 C CA . GLU A 1 289 ? -15.518 18.411 8.443 1.00 62.59 289 GLU A CA 1
ATOM 2337 C C . GLU A 1 289 ? -16.353 19.703 8.575 1.00 62.59 289 GLU A C 1
ATOM 2339 O O . GLU A 1 289 ? -17.479 19.683 9.056 1.00 62.59 289 GLU A O 1
ATOM 2344 N N . ASP A 1 290 ? -15.804 20.836 8.118 1.00 59.22 290 ASP A N 1
ATOM 2345 C CA . ASP A 1 290 ? -16.577 22.021 7.687 1.00 59.22 290 ASP A CA 1
ATOM 2346 C C . ASP A 1 290 ? -15.951 22.536 6.382 1.00 59.22 290 ASP A C 1
ATOM 2348 O O . ASP A 1 290 ? -15.210 23.520 6.380 1.00 59.22 290 ASP A O 1
ATOM 2352 N N . PRO A 1 291 ? -16.136 21.803 5.271 1.00 54.44 291 PRO A N 1
ATOM 2353 C CA . PRO A 1 291 ? -15.364 22.011 4.050 1.00 54.44 291 PRO A CA 1
ATOM 2354 C C . PRO A 1 291 ? -15.714 23.325 3.336 1.00 54.44 291 PRO A C 1
ATOM 2356 O O . PRO A 1 291 ? -15.012 23.713 2.404 1.00 54.44 291 PRO A O 1
ATOM 2359 N N . TYR A 1 292 ? -16.772 24.013 3.776 1.00 56.38 292 TYR A N 1
ATOM 2360 C CA . TYR A 1 292 ? -17.263 25.250 3.173 1.00 56.38 292 TYR A CA 1
ATOM 2361 C C . TYR A 1 292 ? -17.244 26.451 4.131 1.00 56.38 292 TYR A C 1
ATOM 2363 O O . TYR A 1 292 ? -17.591 27.545 3.702 1.00 56.38 292 TYR A O 1
ATOM 2371 N N . HIS A 1 293 ? -16.815 26.288 5.394 1.00 58.00 293 HIS A N 1
ATOM 2372 C CA . HIS A 1 293 ? -16.951 27.313 6.447 1.00 58.00 293 HIS A CA 1
ATOM 2373 C C . HIS A 1 293 ? -18.400 27.813 6.629 1.00 58.00 293 HIS A C 1
ATOM 2375 O O . HIS A 1 293 ? -18.639 28.957 7.020 1.00 58.00 293 HIS A O 1
ATOM 2381 N N . GLU A 1 294 ? -19.377 26.966 6.305 1.00 58.50 294 GLU A N 1
ATOM 2382 C CA . GLU A 1 294 ? -20.804 27.312 6.315 1.00 58.50 294 GLU A CA 1
ATOM 2383 C C . GLU A 1 294 ? -21.540 26.676 7.499 1.00 58.50 294 GLU A C 1
ATOM 2385 O O . GLU A 1 294 ? -22.612 27.153 7.876 1.00 58.50 294 GLU A O 1
ATOM 2390 N N . LEU A 1 295 ? -20.982 25.614 8.097 1.00 60.06 295 LEU A N 1
ATOM 2391 C CA . LEU A 1 295 ? -21.621 24.896 9.202 1.00 60.06 295 LEU A CA 1
ATOM 2392 C C . LEU A 1 295 ? -21.318 25.532 10.561 1.00 60.06 295 LEU A C 1
ATOM 2394 O O . LEU A 1 295 ? -22.204 25.581 11.414 1.00 60.06 295 LEU A O 1
ATOM 2398 N N . ASP A 1 296 ? -20.102 26.050 10.756 1.00 62.53 296 ASP A N 1
ATOM 2399 C CA . ASP A 1 296 ? -19.729 26.797 11.955 1.00 62.53 296 ASP A CA 1
ATOM 2400 C C . ASP A 1 296 ? -18.960 28.074 11.584 1.00 62.53 296 ASP A C 1
ATOM 2402 O O . ASP A 1 296 ? -17.732 28.127 11.557 1.00 62.53 296 ASP A O 1
ATOM 2406 N N . ILE A 1 297 ? -19.716 29.145 11.328 1.00 65.88 297 ILE A N 1
ATOM 2407 C CA . ILE A 1 297 ? -19.196 30.477 10.968 1.00 65.88 297 ILE A CA 1
ATOM 2408 C C . ILE A 1 297 ? -18.317 31.071 12.094 1.00 65.88 297 ILE A C 1
ATOM 2410 O O . ILE A 1 297 ? -17.559 32.010 11.857 1.00 65.88 297 ILE A O 1
ATOM 2414 N N . GLN A 1 298 ? -18.398 30.542 13.324 1.00 66.12 298 GLN A N 1
ATOM 2415 C CA . GLN A 1 298 ? -17.585 30.970 14.469 1.00 66.12 298 GLN A CA 1
ATOM 2416 C C . GLN A 1 298 ? -16.362 30.070 14.720 1.00 66.12 298 GLN A C 1
ATOM 2418 O O . GLN A 1 298 ? -15.630 30.291 15.688 1.00 66.12 298 GLN A O 1
ATOM 2423 N N . ARG A 1 299 ? -16.114 29.069 13.867 1.00 64.75 299 ARG A N 1
ATOM 2424 C CA . ARG A 1 299 ? -14.995 28.132 14.009 1.00 64.75 299 ARG A CA 1
ATOM 2425 C C . ARG A 1 299 ? -13.647 28.837 13.829 1.00 64.75 299 ARG A C 1
ATOM 2427 O O . ARG A 1 299 ? -13.258 29.178 12.719 1.00 64.75 299 ARG A O 1
ATOM 2434 N N . ASP A 1 300 ? -12.905 28.984 14.927 1.00 65.06 300 ASP A N 1
ATOM 2435 C CA . ASP A 1 300 ? -11.593 29.664 14.973 1.00 65.06 300 ASP A CA 1
ATOM 2436 C C . ASP A 1 300 ? -10.385 28.695 14.926 1.00 65.06 300 ASP A C 1
ATOM 2438 O O . ASP A 1 300 ? -9.229 29.091 15.060 1.00 65.06 300 ASP A O 1
ATOM 2442 N N . TRP A 1 301 ? -10.622 27.387 14.763 1.00 63.72 301 TRP A N 1
ATOM 2443 C CA . TRP A 1 301 ? -9.559 26.376 14.744 1.00 63.72 301 TRP A CA 1
ATOM 2444 C C . TRP A 1 301 ? -9.431 25.695 13.379 1.00 63.72 301 TRP A C 1
ATOM 2446 O O . TRP A 1 301 ? -10.406 25.210 12.804 1.00 63.72 301 TRP A O 1
ATOM 2456 N N . ASN A 1 302 ? -8.191 25.606 12.895 1.00 61.91 302 ASN A N 1
ATOM 2457 C CA . ASN A 1 302 ? -7.828 24.922 11.657 1.00 61.91 302 ASN A CA 1
ATOM 2458 C C . ASN A 1 302 ? -7.238 23.540 11.952 1.00 61.91 302 ASN A C 1
ATOM 2460 O O . ASN A 1 302 ? -6.622 23.322 12.995 1.00 61.91 302 ASN A O 1
ATOM 2464 N N . TYR A 1 303 ? -7.373 22.609 11.007 1.00 61.94 303 TYR A N 1
ATOM 2465 C CA . TYR A 1 303 ? -6.504 21.435 10.976 1.00 61.94 303 TYR A CA 1
ATOM 2466 C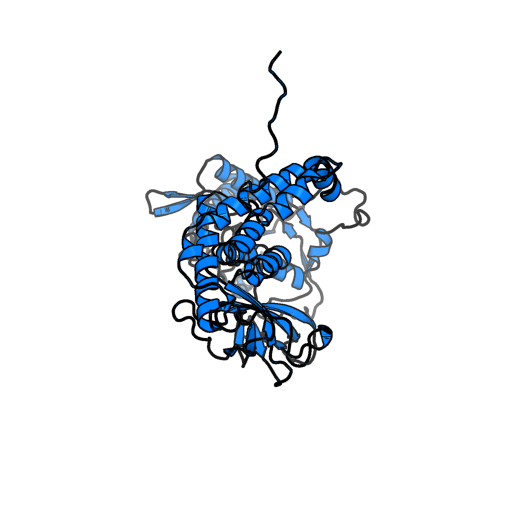 C . TYR A 1 303 ? -5.060 21.920 10.738 1.00 61.94 303 TYR A C 1
ATOM 2468 O O . TYR A 1 303 ? -4.810 22.720 9.840 1.00 61.94 303 TYR A O 1
ATOM 2476 N N . HIS A 1 304 ? -4.064 21.528 11.527 1.00 69.38 304 HIS A N 1
ATOM 2477 C CA . HIS A 1 304 ? -4.011 20.398 12.455 1.00 69.38 304 HIS A CA 1
ATOM 2478 C C . HIS A 1 304 ? -4.433 20.753 13.892 1.00 69.38 304 HIS A C 1
ATOM 2480 O O . HIS A 1 304 ? -4.199 21.865 14.360 1.00 69.38 304 HIS A O 1
ATOM 2486 N N . ILE A 1 305 ? -4.970 19.764 14.625 1.00 79.12 305 ILE A N 1
ATOM 2487 C CA . ILE A 1 305 ? -5.231 19.874 16.072 1.00 79.12 305 ILE A CA 1
ATOM 2488 C C . ILE A 1 305 ? -3.929 20.302 16.778 1.00 79.12 305 ILE A C 1
ATOM 2490 O O . ILE A 1 305 ? -2.895 19.668 16.537 1.00 79.12 305 ILE A O 1
ATOM 2494 N N . PRO A 1 306 ? -3.953 21.326 17.657 1.00 86.31 306 PRO A N 1
ATOM 2495 C CA . PRO A 1 306 ? -2.778 21.724 18.427 1.00 86.31 306 PRO A CA 1
ATOM 2496 C C . PRO A 1 306 ? -2.148 20.539 19.168 1.00 86.31 306 PRO A C 1
ATOM 2498 O O . PRO A 1 306 ? -2.850 19.625 19.595 1.00 86.31 306 PRO A O 1
ATOM 2501 N N . GLU A 1 307 ? -0.830 20.562 19.388 1.00 89.75 307 GLU A N 1
ATOM 2502 C CA . GLU A 1 307 ? -0.102 19.427 19.980 1.00 89.75 307 GLU A CA 1
ATOM 2503 C C . GLU A 1 307 ? -0.705 18.947 21.313 1.00 89.75 307 GLU A C 1
ATOM 2505 O O . GLU A 1 307 ? -0.823 17.745 21.543 1.00 89.75 307 GLU A O 1
ATOM 2510 N N . PHE A 1 308 ? -1.143 19.868 22.172 1.00 93.62 308 PHE A N 1
ATOM 2511 C CA . PHE A 1 308 ? -1.804 19.558 23.448 1.00 93.62 308 PHE A CA 1
ATOM 2512 C C . PHE A 1 308 ? -3.321 19.775 23.410 1.00 93.62 308 PHE A C 1
ATOM 2514 O O . PHE A 1 308 ? -3.952 19.874 24.461 1.00 93.62 308 PHE A O 1
ATOM 2521 N N . GLY A 1 309 ? -3.896 19.878 22.212 1.00 89.44 309 GLY A N 1
ATOM 2522 C CA . GLY A 1 309 ? -5.326 20.035 21.981 1.00 89.44 309 GLY A CA 1
ATOM 2523 C C . GLY A 1 309 ? -6.057 18.700 21.833 1.00 89.44 309 GLY A C 1
ATOM 2524 O O . GLY A 1 309 ? -5.461 17.638 21.632 1.00 89.44 309 GLY A O 1
ATOM 2525 N N . GLY A 1 310 ? -7.380 18.775 21.913 1.00 89.88 310 GLY A N 1
ATOM 2526 C CA . GLY A 1 310 ? -8.295 17.689 21.590 1.00 89.88 310 GLY A CA 1
ATOM 2527 C C . GLY A 1 310 ? -9.618 18.258 21.087 1.00 89.88 310 GLY A C 1
ATOM 2528 O O . GLY A 1 310 ? -9.950 19.404 21.381 1.00 89.88 310 GLY A O 1
ATOM 2529 N N . ILE A 1 311 ? -10.353 17.470 20.309 1.00 88.25 311 ILE A N 1
ATOM 2530 C CA . ILE A 1 311 ? -11.681 17.826 19.803 1.00 88.25 311 ILE A CA 1
ATOM 2531 C C . ILE A 1 311 ? -12.716 17.128 20.676 1.00 88.25 311 ILE A C 1
ATOM 2533 O O . ILE A 1 311 ? -12.668 15.909 20.834 1.00 88.25 311 ILE A O 1
ATOM 2537 N N . TYR A 1 312 ? -13.655 17.897 21.221 1.00 92.06 312 TYR A N 1
ATOM 2538 C CA . TYR A 1 312 ? -14.831 17.372 21.904 1.00 92.06 312 TYR A CA 1
ATOM 2539 C C . TYR A 1 312 ? -16.029 17.388 20.955 1.00 92.06 312 TYR A C 1
ATOM 2541 O O . TYR A 1 312 ? -16.393 18.437 20.427 1.00 92.06 312 TYR A O 1
ATOM 2549 N N . SER A 1 313 ? -16.649 16.231 20.751 1.00 90.94 313 SER A N 1
ATOM 2550 C CA . SER A 1 313 ? -17.815 16.065 19.882 1.00 90.94 313 SER A CA 1
ATOM 2551 C C . SER A 1 313 ? -19.006 15.589 20.720 1.00 90.94 313 SER A C 1
ATOM 2553 O O . SER A 1 313 ? -19.079 14.398 21.040 1.00 90.94 313 SER A O 1
ATOM 2555 N N . PRO A 1 314 ? -19.921 16.487 21.131 1.00 91.56 314 PRO A N 1
ATOM 2556 C CA . PRO A 1 314 ? -21.093 16.110 21.913 1.00 91.56 314 PRO A CA 1
ATOM 2557 C C . PRO A 1 314 ? -22.168 15.443 21.048 1.00 91.56 314 PRO A C 1
ATOM 2559 O O . PRO A 1 314 ? -22.294 15.737 19.863 1.00 91.56 314 PRO A O 1
ATOM 2562 N N . ASN A 1 315 ? -23.005 14.610 21.673 1.00 90.69 315 ASN A N 1
ATOM 2563 C CA . ASN A 1 315 ? -24.223 14.048 21.069 1.00 90.69 315 ASN A CA 1
ATOM 2564 C C . ASN A 1 315 ? -23.999 13.306 19.737 1.00 90.69 315 ASN A C 1
ATOM 2566 O O . ASN A 1 315 ? -24.855 13.336 18.851 1.00 90.69 315 ASN A O 1
ATOM 2570 N N . VAL A 1 316 ? -22.871 12.608 19.593 1.00 92.50 316 VAL A N 1
ATOM 2571 C CA . VAL A 1 316 ? -22.626 11.757 18.427 1.00 92.50 316 VAL A CA 1
ATOM 2572 C C . VAL A 1 316 ? -23.569 10.560 18.494 1.00 92.50 316 VAL A C 1
ATOM 2574 O O . VAL A 1 316 ? -23.623 9.832 19.487 1.00 92.50 316 VAL A O 1
ATOM 2577 N N . SER A 1 317 ? -24.316 10.354 17.417 1.00 93.75 317 SER A N 1
ATOM 2578 C CA . SER A 1 317 ? -25.211 9.218 17.247 1.00 93.75 317 SER A CA 1
ATOM 2579 C C . SER A 1 317 ? -24.426 7.974 16.840 1.00 93.75 317 SER A C 1
ATOM 2581 O O . SER A 1 317 ? -23.703 7.975 15.847 1.00 93.75 317 SER A O 1
ATOM 2583 N N . ILE A 1 318 ? -24.597 6.897 17.598 1.00 93.31 318 ILE A N 1
ATOM 2584 C CA . ILE A 1 318 ? -24.175 5.541 17.268 1.00 93.31 318 ILE A CA 1
ATOM 2585 C C . ILE A 1 318 ? -25.404 4.810 16.739 1.00 93.31 318 ILE A C 1
ATOM 2587 O O . ILE A 1 318 ? -26.328 4.498 17.492 1.00 93.31 318 ILE A O 1
ATOM 2591 N N . PHE A 1 319 ? -25.418 4.539 15.439 1.00 91.12 319 PHE A N 1
ATOM 2592 C CA . PHE A 1 319 ? -26.557 3.933 14.750 1.00 91.12 319 PHE A CA 1
ATOM 2593 C C . PHE A 1 319 ? -26.304 2.479 14.321 1.00 91.12 319 PHE A C 1
ATOM 2595 O O . PHE A 1 319 ? -27.251 1.813 13.902 1.00 91.12 319 PHE A O 1
ATOM 2602 N N . ARG A 1 320 ? -25.073 1.952 14.457 1.00 86.19 320 ARG A N 1
ATOM 2603 C CA . ARG A 1 320 ? -24.762 0.530 14.197 1.00 86.19 320 ARG A CA 1
ATOM 2604 C C . ARG A 1 320 ? -23.989 -0.168 15.319 1.00 86.19 320 ARG A C 1
ATOM 2606 O O . ARG A 1 320 ? -23.106 0.408 15.964 1.00 86.19 320 ARG A O 1
ATOM 2613 N N . GLY A 1 321 ? -24.277 -1.460 15.473 1.00 82.31 321 GLY A N 1
ATOM 2614 C CA . GLY A 1 321 ? -23.556 -2.409 16.320 1.00 82.31 321 GLY A CA 1
ATOM 2615 C C . GLY A 1 321 ? -22.138 -2.720 15.827 1.00 82.31 321 GLY A C 1
ATOM 2616 O O . GLY A 1 321 ? -21.640 -2.102 14.887 1.00 82.31 321 GLY A O 1
ATOM 2617 N N . SER A 1 322 ? -21.469 -3.660 16.497 1.00 77.38 322 SER A N 1
ATOM 2618 C CA . SER A 1 322 ? -20.074 -4.019 16.222 1.00 77.38 322 SER A CA 1
ATOM 2619 C C . SER A 1 322 ? -19.858 -4.594 14.820 1.00 77.38 322 SER A C 1
ATOM 2621 O O . SER A 1 322 ? -20.753 -5.172 14.199 1.00 77.38 322 SER A O 1
ATOM 2623 N N . GLU A 1 323 ? -18.617 -4.477 14.356 1.00 72.69 323 GLU A N 1
ATOM 2624 C CA . GLU A 1 323 ? -18.133 -5.095 13.119 1.00 72.69 323 GLU A CA 1
ATOM 2625 C C . GLU A 1 323 ? -18.273 -6.615 13.125 1.00 72.69 323 GLU A C 1
ATOM 2627 O O . GLU A 1 323 ? -18.731 -7.179 12.138 1.00 72.69 323 GLU A O 1
ATOM 2632 N N . SER A 1 324 ? -17.992 -7.258 14.264 1.00 66.50 324 SER A N 1
ATOM 2633 C CA . SER A 1 324 ? -18.143 -8.708 14.448 1.00 66.50 324 SER A CA 1
ATOM 2634 C C . SER A 1 324 ? -19.557 -9.221 14.157 1.00 66.50 324 SER A C 1
ATOM 2636 O O . SER A 1 324 ? -19.728 -10.374 13.782 1.00 66.50 324 SER A O 1
ATOM 2638 N N . ASN A 1 325 ? -20.566 -8.356 14.284 1.00 67.75 325 ASN A N 1
ATOM 2639 C CA . ASN A 1 325 ? -21.963 -8.668 13.992 1.00 67.75 325 ASN A CA 1
ATOM 2640 C C . ASN A 1 325 ? -22.416 -8.141 12.615 1.00 67.75 325 ASN A C 1
ATOM 2642 O O . ASN A 1 325 ? -23.603 -8.172 12.296 1.00 67.75 325 ASN A O 1
ATOM 2646 N N . GLY A 1 326 ? -21.495 -7.623 11.796 1.00 65.25 326 GLY A N 1
ATOM 2647 C CA . GLY A 1 326 ? -21.777 -7.078 10.467 1.00 65.25 326 GLY A CA 1
ATOM 2648 C C . GLY A 1 326 ? -22.391 -5.674 10.465 1.00 65.25 326 GLY A C 1
ATOM 2649 O O . GLY A 1 326 ? -23.086 -5.323 9.512 1.00 65.25 326 GLY A O 1
ATOM 2650 N N . TYR A 1 327 ? -22.156 -4.876 11.512 1.00 78.56 327 TYR A N 1
ATOM 2651 C CA . TYR A 1 327 ? -22.693 -3.517 11.681 1.00 78.56 327 TYR A CA 1
ATOM 2652 C C . TYR A 1 327 ? -24.235 -3.412 11.579 1.00 78.56 327 TYR A C 1
ATOM 2654 O O . TYR A 1 327 ? -24.761 -2.583 10.815 1.00 78.56 327 TYR A O 1
ATOM 2662 N N . PRO A 1 328 ? -24.999 -4.223 12.336 1.00 80.12 328 PRO A N 1
ATOM 2663 C CA . PRO A 1 328 ? -26.455 -4.170 12.296 1.00 80.12 328 PRO A CA 1
ATOM 2664 C C . PRO A 1 328 ? -26.942 -2.819 12.824 1.00 80.12 328 PRO A C 1
ATOM 2666 O O . PRO A 1 328 ? -26.332 -2.251 13.731 1.00 80.12 328 PRO A O 1
ATOM 2669 N N . PHE A 1 329 ? -28.043 -2.299 12.281 1.00 86.25 329 PHE A N 1
ATOM 2670 C CA . PHE A 1 329 ? -28.721 -1.168 12.915 1.00 86.25 329 PHE A CA 1
ATOM 2671 C C . PHE A 1 329 ? -29.249 -1.582 14.291 1.00 86.25 329 PHE A C 1
ATOM 2673 O O . PHE A 1 329 ? -29.676 -2.724 14.472 1.00 86.25 329 PHE A O 1
ATOM 2680 N N . PHE A 1 330 ? -29.233 -0.663 15.256 1.00 85.50 330 PHE A N 1
ATOM 2681 C CA . PHE A 1 330 ? -29.851 -0.935 16.551 1.00 85.50 330 PHE A CA 1
ATOM 2682 C C . PHE A 1 330 ? -31.380 -0.983 16.419 1.00 85.50 330 PHE A C 1
ATOM 2684 O O . PHE A 1 330 ? -31.959 -0.042 15.870 1.00 85.50 330 PHE A O 1
ATOM 2691 N N . PRO A 1 331 ? -32.045 -2.036 16.934 1.00 83.88 331 PRO A N 1
ATOM 2692 C CA . PRO A 1 331 ? -33.500 -2.170 16.838 1.00 83.88 331 PRO A CA 1
ATOM 2693 C C . PRO A 1 331 ? -34.237 -1.051 17.589 1.00 83.88 331 PRO A C 1
ATOM 2695 O O . PRO A 1 331 ? -35.273 -0.586 17.127 1.00 83.88 331 PRO A O 1
ATOM 2698 N N . ASP A 1 332 ? -33.655 -0.554 18.684 1.00 90.81 332 ASP A N 1
ATOM 2699 C CA . ASP A 1 332 ? -34.234 0.504 19.524 1.00 90.81 332 ASP A CA 1
ATOM 2700 C C . ASP A 1 332 ? -33.816 1.925 19.097 1.00 90.81 332 ASP A C 1
ATOM 2702 O O . ASP A 1 332 ? -33.903 2.868 19.886 1.00 90.81 332 ASP A O 1
ATOM 2706 N N . GLY A 1 333 ? -33.298 2.083 17.875 1.00 90.75 333 GLY A N 1
ATOM 2707 C CA . GLY A 1 333 ? -32.803 3.359 17.357 1.00 90.75 333 GLY A CA 1
ATOM 2708 C C . GLY A 1 333 ? -31.389 3.743 17.832 1.00 90.75 333 GLY A C 1
ATOM 2709 O O . GLY A 1 333 ? -30.737 2.997 18.572 1.00 90.75 333 GLY A O 1
ATOM 2710 N N . PRO A 1 334 ? -30.871 4.898 17.367 1.00 93.00 334 PRO A N 1
ATOM 2711 C CA . PRO A 1 334 ? -29.512 5.337 17.661 1.00 93.00 334 PRO A CA 1
ATOM 2712 C C . PRO A 1 334 ? -29.318 5.649 19.148 1.00 93.00 334 PRO A C 1
ATOM 2714 O O . PRO A 1 334 ? -30.212 6.157 19.826 1.00 93.00 334 PRO A O 1
ATOM 2717 N N . LYS A 1 335 ? -28.114 5.374 19.651 1.00 92.94 335 LYS A N 1
ATOM 2718 C CA . LYS A 1 335 ? -27.664 5.798 20.985 1.00 92.94 335 LYS A CA 1
ATOM 2719 C C . LYS A 1 335 ? -26.789 7.038 20.846 1.00 92.94 335 LYS A C 1
ATOM 2721 O O . LYS A 1 335 ? -26.155 7.207 19.813 1.00 92.94 335 LYS A O 1
ATOM 2726 N N . TYR A 1 336 ? -26.732 7.889 21.862 1.00 93.25 336 TYR A N 1
ATOM 2727 C CA . TYR A 1 336 ? -25.960 9.132 21.810 1.00 93.25 336 TYR A CA 1
ATOM 2728 C C . TYR A 1 336 ? -24.871 9.117 22.876 1.00 93.25 336 TYR A C 1
ATOM 2730 O O . TYR A 1 336 ? -25.149 8.801 24.031 1.00 93.25 336 TYR A O 1
ATOM 2738 N N . ILE A 1 337 ? -23.642 9.448 22.487 1.00 93.31 337 ILE A N 1
ATOM 2739 C CA . ILE A 1 337 ? -22.509 9.588 23.406 1.00 93.31 337 ILE A CA 1
ATOM 2740 C C . ILE A 1 337 ? -21.599 10.726 22.939 1.00 93.31 337 ILE A C 1
ATOM 2742 O O . ILE A 1 337 ? -21.577 11.074 21.758 1.00 93.31 337 ILE A O 1
ATOM 2746 N N . SER A 1 338 ? -20.853 11.320 23.864 1.00 94.81 338 SER A N 1
ATOM 2747 C CA . SER A 1 338 ? -19.825 12.301 23.527 1.00 94.81 338 SER A CA 1
ATOM 2748 C C . SER A 1 338 ? -18.487 11.620 23.236 1.00 94.81 338 SER A C 1
ATOM 2750 O O . SER A 1 338 ? -18.117 10.661 23.911 1.00 94.81 338 SER A O 1
ATOM 2752 N N . PHE A 1 339 ? -17.741 12.143 22.264 1.00 93.50 339 PHE A N 1
ATOM 2753 C CA . PHE A 1 339 ? -16.400 11.675 21.911 1.00 93.50 339 PHE A CA 1
ATOM 2754 C C . PHE A 1 339 ? -15.347 12.738 22.218 1.00 93.50 339 PHE A C 1
ATOM 2756 O O . PHE A 1 339 ? -15.604 13.937 22.117 1.00 93.50 339 PHE A O 1
ATOM 2763 N N . ILE A 1 340 ? -14.141 12.280 22.554 1.00 93.31 340 ILE A N 1
ATOM 2764 C CA . ILE A 1 340 ? -12.943 13.114 22.657 1.00 93.31 340 ILE A CA 1
ATOM 276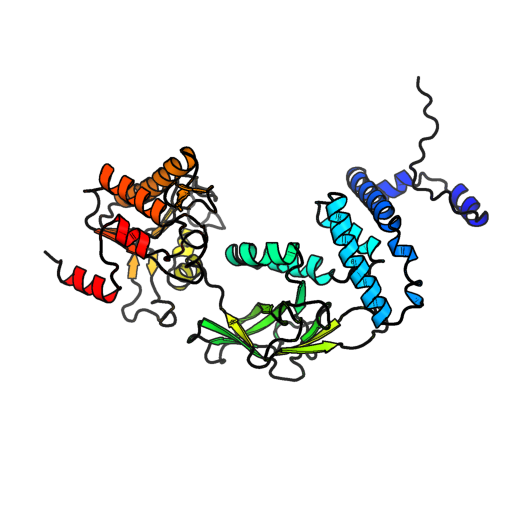5 C C . ILE A 1 340 ? -11.899 12.534 21.706 1.00 93.31 340 ILE A C 1
ATOM 2767 O O . ILE A 1 340 ? -11.485 11.387 21.868 1.00 93.31 340 ILE A O 1
ATOM 2771 N N . ALA A 1 341 ? -11.463 13.321 20.725 1.00 90.25 341 ALA A N 1
ATOM 2772 C CA . ALA A 1 341 ? -10.367 12.965 19.833 1.00 90.25 341 ALA A CA 1
ATOM 2773 C C . ALA A 1 341 ? -9.096 13.717 20.245 1.00 90.25 341 ALA A C 1
ATOM 2775 O O . ALA A 1 341 ? -9.071 14.946 20.276 1.00 90.25 341 ALA A O 1
ATOM 2776 N N . CYS A 1 342 ? -8.025 12.985 20.549 1.00 91.19 342 CYS A N 1
ATOM 2777 C CA . CYS A 1 342 ? -6.712 13.545 20.863 1.00 91.19 342 CYS A CA 1
ATOM 2778 C C . CYS A 1 342 ? -5.629 12.685 20.204 1.00 91.19 342 CYS A C 1
ATOM 2780 O O . CYS A 1 342 ? -5.702 11.457 20.233 1.00 91.19 342 CYS A O 1
ATOM 2782 N N . SER A 1 343 ? -4.631 13.319 19.588 1.00 89.50 343 SER A N 1
ATOM 2783 C CA . SER A 1 343 ? -3.578 12.609 18.859 1.00 89.50 343 SER A CA 1
ATOM 2784 C C . SER A 1 343 ? -2.526 12.031 19.807 1.00 89.50 343 SER A C 1
ATOM 2786 O O . SER A 1 343 ? -1.984 12.738 20.660 1.00 89.50 343 SER A O 1
ATOM 2788 N N . ALA A 1 344 ? -2.184 10.757 19.628 1.00 92.44 344 ALA A N 1
ATOM 2789 C CA . ALA A 1 344 ? -0.999 10.155 20.236 1.00 92.44 344 ALA A CA 1
ATOM 2790 C C . ALA A 1 344 ? 0.258 10.471 19.404 1.00 92.44 344 ALA A C 1
ATOM 2792 O O . ALA A 1 344 ? 0.160 10.764 18.211 1.00 92.44 344 ALA A O 1
ATOM 2793 N N . TYR A 1 345 ? 1.446 10.399 20.013 1.00 93.06 345 TYR A N 1
ATOM 2794 C CA . TYR A 1 345 ? 2.691 10.466 19.244 1.00 93.06 345 TYR A CA 1
ATOM 2795 C C . TYR A 1 345 ? 2.856 9.198 18.406 1.00 93.06 345 TYR A C 1
ATOM 2797 O O . TYR A 1 345 ? 2.673 8.090 18.907 1.00 93.06 345 TYR A O 1
ATOM 2805 N N . SER A 1 346 ? 3.201 9.371 17.133 1.00 91.31 346 SER A N 1
ATOM 2806 C CA . SER A 1 346 ? 3.466 8.266 16.214 1.00 91.31 346 SER A CA 1
ATOM 2807 C C . SER A 1 346 ? 4.946 7.906 16.261 1.00 91.31 346 SER A C 1
ATOM 2809 O O . SER A 1 346 ? 5.781 8.785 16.062 1.00 91.31 346 SER A O 1
ATOM 2811 N N . HIS A 1 347 ? 5.257 6.635 16.524 1.00 90.25 347 HIS A N 1
ATOM 2812 C CA . HIS A 1 347 ? 6.620 6.094 16.592 1.00 90.25 347 HIS A CA 1
ATOM 2813 C C . HIS A 1 347 ? 7.557 6.946 17.462 1.00 90.25 347 HIS A C 1
ATOM 2815 O O . HIS A 1 347 ? 8.604 7.400 16.990 1.00 90.25 347 HIS A O 1
ATOM 2821 N N . PRO A 1 348 ? 7.172 7.235 18.718 1.00 93.81 348 PRO A N 1
ATOM 2822 C CA . PRO A 1 348 ? 8.016 8.041 19.582 1.00 93.81 348 PRO A CA 1
ATOM 2823 C C . PRO A 1 348 ? 9.370 7.346 19.803 1.00 93.81 348 PRO A C 1
ATOM 2825 O O . PRO A 1 348 ? 9.448 6.118 19.743 1.00 93.81 348 PRO A O 1
ATOM 2828 N N . PRO A 1 349 ? 10.441 8.101 20.094 1.00 94.06 349 PRO A N 1
ATOM 2829 C CA . PRO A 1 349 ? 11.715 7.498 20.460 1.00 94.06 349 PRO A CA 1
ATOM 2830 C C . PRO A 1 349 ? 11.538 6.620 21.702 1.00 94.06 349 PRO A C 1
ATOM 2832 O O . PRO A 1 349 ? 10.888 7.021 22.672 1.00 94.06 349 PRO A O 1
ATOM 2835 N N . THR A 1 350 ? 12.131 5.430 21.676 1.00 94.69 350 THR A N 1
ATOM 2836 C CA . THR A 1 350 ? 12.052 4.447 22.760 1.00 94.69 350 THR A CA 1
ATOM 2837 C C . THR A 1 350 ? 13.428 3.946 23.170 1.00 94.69 350 THR A C 1
ATOM 2839 O O . THR A 1 350 ? 14.341 3.884 22.351 1.00 94.69 350 THR A O 1
ATOM 2842 N N . GLU A 1 351 ? 13.556 3.538 24.425 1.00 94.38 351 GLU A N 1
ATOM 2843 C CA . GLU A 1 351 ? 14.745 2.908 24.993 1.00 94.38 351 GLU A CA 1
ATOM 2844 C C . GLU A 1 351 ? 14.353 1.667 25.794 1.00 94.38 351 GLU A C 1
ATOM 2846 O O . GLU A 1 351 ? 13.262 1.604 26.362 1.00 94.38 351 GLU A O 1
ATOM 2851 N N . THR A 1 352 ? 15.234 0.672 25.823 1.00 92.94 352 THR A N 1
ATOM 2852 C CA . THR A 1 352 ? 15.054 -0.523 26.647 1.00 92.94 352 THR A CA 1
ATOM 2853 C C . THR A 1 352 ? 15.733 -0.299 27.987 1.00 92.94 352 THR A C 1
ATOM 2855 O O . THR A 1 352 ? 16.906 0.074 28.035 1.00 92.94 352 THR A O 1
ATOM 2858 N N . ASP A 1 353 ? 15.003 -0.514 29.075 1.00 87.56 353 ASP A N 1
ATOM 2859 C CA . ASP A 1 353 ? 15.555 -0.376 30.413 1.00 87.56 353 ASP A CA 1
ATOM 2860 C C . ASP A 1 353 ? 16.412 -1.584 30.834 1.00 87.56 353 ASP A C 1
ATOM 2862 O O . ASP A 1 353 ? 16.604 -2.555 30.100 1.00 87.56 353 ASP A O 1
ATOM 2866 N N . GLN A 1 354 ? 16.944 -1.517 32.055 1.00 85.44 354 GLN A N 1
ATOM 2867 C CA . GLN A 1 354 ? 17.834 -2.531 32.630 1.00 85.44 354 GLN A CA 1
ATOM 2868 C C . GLN A 1 354 ? 17.172 -3.913 32.766 1.00 85.44 354 GLN A C 1
ATOM 2870 O O . GLN A 1 354 ? 17.871 -4.920 32.835 1.00 85.44 354 GLN A O 1
ATOM 2875 N N . ASN A 1 355 ? 15.838 -3.958 32.796 1.00 83.69 355 ASN A N 1
ATOM 2876 C CA . ASN A 1 355 ? 15.045 -5.177 32.917 1.00 83.69 355 ASN A CA 1
ATOM 2877 C C . ASN A 1 355 ? 14.599 -5.713 31.548 1.00 83.69 355 ASN A C 1
ATOM 2879 O O . ASN A 1 355 ? 13.853 -6.689 31.488 1.00 83.69 355 ASN A O 1
ATOM 2883 N N . GLY A 1 356 ? 15.038 -5.091 30.449 1.00 84.00 356 GLY A N 1
ATOM 2884 C CA . GLY A 1 356 ? 14.619 -5.464 29.103 1.00 84.00 356 GLY A CA 1
ATOM 2885 C C . GLY A 1 356 ? 13.265 -4.879 28.691 1.00 84.00 356 GLY A C 1
ATOM 2886 O O . GLY A 1 356 ? 12.734 -5.281 27.657 1.00 84.00 356 GLY A O 1
ATOM 2887 N N . GLU A 1 357 ? 12.690 -3.941 29.453 1.00 87.44 357 GLU A N 1
ATOM 2888 C CA . GLU A 1 357 ? 11.384 -3.356 29.143 1.00 87.44 357 GLU A CA 1
ATOM 2889 C C . GLU A 1 357 ? 11.514 -2.119 28.254 1.00 87.44 357 GLU A C 1
ATOM 2891 O O . GLU A 1 357 ? 12.264 -1.189 28.554 1.00 87.44 357 GLU A O 1
ATOM 2896 N N . LEU A 1 358 ? 10.738 -2.080 27.169 1.00 93.12 358 LEU A N 1
ATOM 2897 C CA . LEU A 1 358 ? 10.704 -0.938 26.261 1.00 93.12 358 LEU A CA 1
ATOM 2898 C C . LEU A 1 358 ? 9.918 0.231 26.876 1.00 93.12 358 LEU A C 1
ATOM 2900 O O . LEU A 1 358 ? 8.777 0.072 27.317 1.00 93.12 358 LEU A O 1
ATOM 2904 N N . LYS A 1 359 ? 10.513 1.425 26.868 1.00 95.00 359 LYS A N 1
ATOM 2905 C CA . LYS A 1 359 ? 9.944 2.672 27.398 1.00 95.00 359 LYS A CA 1
ATOM 2906 C C . LYS A 1 359 ? 10.127 3.814 26.411 1.00 95.00 359 LYS A C 1
ATOM 2908 O O . LYS A 1 359 ? 10.945 3.746 25.504 1.00 95.00 359 LYS A O 1
ATOM 2913 N N . LEU A 1 360 ? 9.344 4.874 26.588 1.00 95.06 360 LEU A N 1
ATOM 2914 C CA . LEU A 1 360 ? 9.529 6.123 25.847 1.00 95.06 360 LEU A CA 1
ATOM 2915 C C . LEU A 1 360 ? 10.844 6.754 26.304 1.00 95.06 360 LEU A C 1
ATOM 2917 O O . LEU A 1 360 ? 11.074 6.857 27.506 1.00 95.06 360 LEU A O 1
ATOM 2921 N N . SER A 1 361 ? 11.668 7.191 25.358 1.00 93.25 361 SER A N 1
ATOM 2922 C CA . SER A 1 361 ? 12.936 7.862 25.629 1.00 93.25 361 SER A CA 1
ATOM 2923 C C . SER A 1 361 ? 12.769 9.379 25.560 1.00 93.25 361 SER A C 1
ATOM 2925 O O . SER A 1 361 ? 12.035 9.922 24.731 1.00 93.25 361 SER A O 1
ATOM 2927 N N . GLY A 1 362 ? 13.479 10.078 26.441 1.00 90.56 362 GLY A N 1
ATOM 2928 C CA . GLY A 1 362 ? 13.481 11.534 26.509 1.00 90.56 362 GLY A CA 1
ATOM 2929 C C . GLY A 1 362 ? 12.383 12.108 27.408 1.00 90.56 362 GLY A C 1
ATOM 2930 O O . GLY A 1 362 ? 11.183 11.936 27.192 1.00 90.56 362 GLY A O 1
ATOM 2931 N N . ARG A 1 363 ? 12.811 12.900 28.399 1.00 86.81 363 ARG A N 1
ATOM 2932 C CA . ARG A 1 363 ? 11.925 13.535 29.390 1.00 86.81 363 ARG A CA 1
ATOM 2933 C C . ARG A 1 363 ? 10.809 14.367 28.753 1.00 86.81 363 ARG A C 1
ATOM 2935 O O . ARG A 1 363 ? 9.684 14.339 29.236 1.00 86.81 363 ARG A O 1
ATOM 2942 N N . ASN A 1 364 ? 11.100 15.073 27.661 1.00 91.62 364 ASN A N 1
ATOM 2943 C CA . ASN A 1 364 ? 10.107 15.904 26.977 1.00 91.62 364 ASN A CA 1
ATOM 2944 C C . ASN A 1 364 ? 8.981 15.068 26.356 1.00 91.62 364 ASN A C 1
ATOM 2946 O O . ASN A 1 364 ? 7.823 15.444 26.485 1.00 91.62 364 ASN A O 1
ATOM 2950 N N . VAL A 1 365 ? 9.297 13.924 25.737 1.00 93.88 365 VAL A N 1
ATOM 2951 C CA . VAL A 1 365 ? 8.293 13.038 25.119 1.00 93.88 365 VAL A CA 1
ATOM 2952 C C . VAL A 1 365 ? 7.387 12.439 26.190 1.00 93.88 365 VAL A C 1
ATOM 2954 O O . VAL A 1 365 ? 6.167 12.441 26.035 1.00 93.88 365 VAL A O 1
ATOM 2957 N N . ILE A 1 366 ? 7.970 12.000 27.309 1.00 96.56 366 ILE A N 1
ATOM 2958 C CA . ILE A 1 366 ? 7.228 11.464 28.456 1.00 96.56 366 ILE A CA 1
ATOM 2959 C C . ILE A 1 366 ? 6.271 12.519 29.024 1.00 96.56 366 ILE A C 1
ATOM 2961 O O . ILE A 1 366 ? 5.069 12.277 29.132 1.00 96.56 366 ILE A O 1
ATOM 2965 N N . GLU A 1 367 ? 6.781 13.708 29.351 1.00 96.94 367 GLU A N 1
ATOM 2966 C CA . GLU A 1 367 ? 5.969 14.771 29.950 1.00 96.94 367 GLU A CA 1
ATOM 2967 C C . GLU A 1 367 ? 4.907 15.301 28.983 1.00 96.94 367 GLU A C 1
ATOM 2969 O O . GLU A 1 367 ? 3.774 15.561 29.383 1.00 96.94 367 GLU A O 1
ATOM 2974 N N . ASN A 1 368 ? 5.220 15.400 27.694 1.00 97.06 368 ASN A N 1
ATOM 2975 C CA . ASN A 1 368 ? 4.240 15.790 26.691 1.00 97.06 368 ASN A CA 1
ATOM 2976 C C . ASN A 1 368 ? 3.159 14.720 26.472 1.00 97.06 368 ASN A C 1
ATOM 2978 O O . ASN A 1 368 ? 1.990 15.057 26.287 1.00 97.06 368 ASN A O 1
ATOM 2982 N N . THR A 1 369 ? 3.514 13.436 26.555 1.00 97.19 369 THR A N 1
ATOM 2983 C CA . THR A 1 369 ? 2.542 12.332 26.523 1.00 97.19 369 THR A CA 1
ATOM 2984 C C . THR A 1 369 ? 1.593 12.422 27.719 1.00 97.19 369 THR A C 1
ATOM 2986 O O . THR A 1 369 ? 0.376 12.362 27.539 1.00 97.19 369 THR A O 1
ATOM 2989 N N . LYS A 1 370 ? 2.116 12.686 28.927 1.00 97.56 370 LYS A N 1
ATOM 2990 C CA . LYS A 1 370 ? 1.284 12.958 30.112 1.00 97.56 370 LYS A CA 1
ATOM 2991 C C . LYS A 1 370 ? 0.384 14.177 29.911 1.00 97.56 370 LYS A C 1
ATOM 2993 O O . LYS A 1 370 ? -0.787 14.117 30.268 1.00 97.56 370 LYS A O 1
ATOM 2998 N N . LYS A 1 371 ? 0.882 15.272 29.320 1.00 97.25 371 LYS A N 1
ATOM 2999 C CA . LYS A 1 371 ? 0.052 16.454 29.011 1.00 97.25 371 LYS A CA 1
ATOM 3000 C C . LYS A 1 371 ? -1.128 16.100 28.110 1.00 97.25 371 LYS A C 1
ATOM 3002 O O . LYS A 1 371 ? -2.237 16.506 28.418 1.00 97.25 371 LYS A O 1
ATOM 3007 N N . LYS A 1 372 ? -0.922 15.296 27.063 1.00 97.12 372 LYS A N 1
ATOM 3008 C CA . LYS A 1 372 ? -2.013 14.811 26.199 1.00 97.12 372 LYS A CA 1
ATOM 3009 C C . LYS A 1 372 ? -3.033 13.960 26.971 1.00 97.12 372 LYS A C 1
ATOM 3011 O O . LYS A 1 372 ? -4.232 14.148 26.796 1.00 97.12 372 LYS A O 1
ATOM 3016 N N . MET A 1 373 ? -2.584 13.084 27.878 1.00 97.81 373 MET A N 1
ATOM 3017 C CA . MET A 1 373 ? -3.486 12.326 28.766 1.00 97.81 373 MET A CA 1
ATOM 3018 C C . MET A 1 373 ? -4.327 13.262 29.644 1.00 97.81 373 MET A C 1
ATOM 3020 O O . MET A 1 373 ? -5.541 13.097 29.737 1.00 97.81 373 MET A O 1
ATOM 3024 N N . LYS A 1 374 ? -3.700 14.289 30.232 1.00 97.69 374 LYS A N 1
ATOM 3025 C CA . LYS A 1 374 ? -4.395 15.328 31.005 1.00 97.69 374 LYS A CA 1
ATOM 3026 C C . LYS A 1 374 ? -5.381 16.116 30.152 1.00 97.69 374 LYS A C 1
ATOM 3028 O O . LYS A 1 374 ? -6.476 16.383 30.622 1.00 97.69 374 LYS A O 1
ATOM 3033 N N . THR A 1 375 ? -5.034 16.449 28.908 1.00 97.56 375 THR A N 1
ATOM 3034 C CA . THR A 1 375 ? -5.949 17.108 27.965 1.00 97.56 375 THR A CA 1
ATOM 3035 C C . THR A 1 375 ? -7.234 16.298 27.799 1.00 97.56 375 THR A C 1
ATOM 3037 O O . THR A 1 375 ? -8.313 16.863 27.933 1.00 97.56 375 THR A O 1
ATOM 3040 N N . ILE A 1 376 ? -7.142 14.981 27.579 1.00 97.50 376 ILE A N 1
ATOM 3041 C CA . ILE A 1 376 ? -8.325 14.110 27.447 1.00 97.50 376 ILE A CA 1
ATOM 3042 C C . ILE A 1 376 ? -9.192 14.172 28.714 1.00 97.50 376 ILE A C 1
ATOM 3044 O O . ILE A 1 376 ? -10.401 14.382 28.626 1.00 97.50 376 ILE A O 1
ATOM 3048 N N . LEU A 1 377 ? -8.575 14.025 29.891 1.00 97.94 377 LEU A N 1
ATOM 3049 C CA . LEU A 1 377 ? -9.288 14.025 31.172 1.00 97.94 377 LEU A CA 1
ATOM 3050 C C . LEU A 1 377 ? -9.908 15.396 31.490 1.00 97.94 377 LEU A C 1
ATOM 3052 O O . LEU A 1 377 ? -11.054 15.461 31.922 1.00 97.94 377 LEU A O 1
ATOM 3056 N N . ASN A 1 378 ? -9.192 16.491 31.232 1.00 97.81 378 ASN A N 1
ATOM 3057 C CA . ASN A 1 378 ? -9.685 17.851 31.456 1.00 97.81 378 ASN A CA 1
ATOM 3058 C C . ASN A 1 378 ? -10.864 18.176 30.541 1.00 97.81 378 ASN A C 1
ATOM 3060 O O . ASN A 1 378 ? -11.876 18.661 31.029 1.00 97.81 378 ASN A O 1
ATOM 3064 N N . ILE A 1 379 ? -10.789 17.825 29.250 1.00 97.50 379 ILE A N 1
ATOM 3065 C CA . ILE A 1 379 ? -11.910 18.015 28.318 1.00 97.50 379 ILE A CA 1
ATOM 3066 C C . ILE A 1 379 ? -13.166 17.294 28.829 1.00 97.50 379 ILE A C 1
ATOM 3068 O O . ILE A 1 379 ? -14.264 17.847 28.751 1.00 97.50 379 ILE A O 1
ATOM 3072 N N . ALA A 1 380 ? -13.025 16.076 29.363 1.00 97.50 380 ALA A N 1
ATOM 3073 C CA . ALA A 1 380 ? -14.152 15.337 29.926 1.00 97.50 380 ALA A CA 1
ATOM 3074 C C . ALA A 1 380 ? -14.766 16.056 31.142 1.00 97.50 380 ALA A C 1
ATOM 3076 O O . ALA A 1 380 ? -15.986 16.227 31.194 1.00 97.50 380 ALA A O 1
ATOM 3077 N N . LEU A 1 381 ? -13.934 16.529 32.077 1.00 97.31 381 LEU A N 1
ATOM 3078 C CA . LEU A 1 381 ? -14.382 17.239 33.281 1.00 97.31 381 LEU A CA 1
ATOM 3079 C C . LEU A 1 381 ? -15.009 18.602 32.972 1.00 97.31 381 LEU A C 1
ATOM 3081 O O . LEU A 1 381 ? -16.066 18.920 33.517 1.00 97.31 381 LEU A O 1
ATOM 3085 N N . ASP A 1 382 ? -14.415 19.374 32.060 1.00 97.44 382 ASP A N 1
ATOM 3086 C CA . ASP A 1 382 ? -14.938 20.672 31.615 1.00 97.44 382 ASP A CA 1
ATOM 3087 C C . ASP A 1 382 ? -16.338 20.525 30.996 1.00 97.44 382 ASP A C 1
ATOM 3089 O O . ASP A 1 382 ? -17.196 21.400 31.134 1.00 97.44 382 ASP A O 1
ATOM 3093 N N . ASN A 1 383 ? -16.603 19.370 30.377 1.00 97.25 383 ASN A N 1
ATOM 3094 C CA . ASN A 1 383 ? -17.899 19.003 29.808 1.00 97.25 383 ASN A CA 1
ATOM 3095 C C . ASN A 1 383 ? -18.785 18.173 30.755 1.00 97.25 383 ASN A C 1
ATOM 3097 O O . ASN A 1 383 ? -19.815 17.654 30.325 1.00 97.25 383 ASN A O 1
ATOM 3101 N N . LYS A 1 384 ? -18.435 18.108 32.048 1.00 96.88 384 LYS A N 1
ATOM 3102 C CA . LYS A 1 384 ? -19.221 17.495 33.136 1.00 96.88 384 LYS A CA 1
ATOM 3103 C C . LYS A 1 384 ? -19.440 15.982 33.000 1.00 96.88 384 LYS A C 1
ATOM 3105 O O . LYS A 1 384 ? -20.430 15.465 33.516 1.00 96.88 384 LYS A O 1
ATOM 3110 N N . HIS A 1 385 ? -18.526 15.273 32.341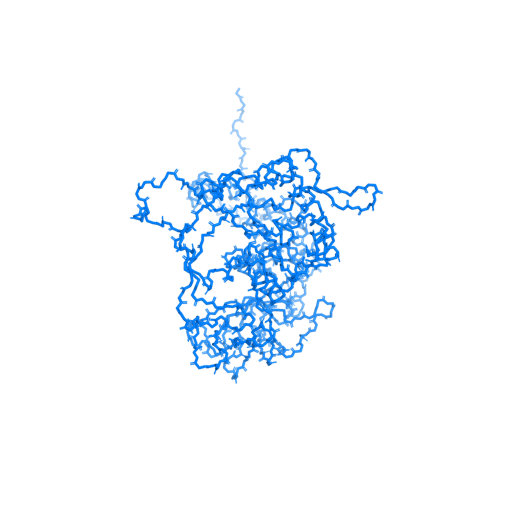 1.00 96.44 385 HIS A N 1
ATOM 3111 C CA . HIS A 1 385 ? -18.532 13.808 32.319 1.00 96.44 385 HIS A CA 1
ATOM 3112 C C . HIS A 1 385 ? -17.836 13.256 33.560 1.00 96.44 385 HIS A C 1
ATOM 3114 O O . HIS A 1 385 ? -16.716 13.649 33.875 1.00 96.44 385 HIS A O 1
ATOM 3120 N N . ASP A 1 386 ? -18.485 12.315 34.240 1.00 93.31 386 ASP A N 1
ATOM 3121 C CA . ASP A 1 386 ? -17.963 11.619 35.421 1.00 93.31 386 ASP A CA 1
ATOM 3122 C C . ASP A 1 386 ? -17.650 10.132 35.155 1.00 93.31 386 ASP A C 1
ATOM 3124 O O . ASP A 1 386 ? -17.093 9.453 36.018 1.00 93.31 386 ASP A O 1
ATOM 3128 N N . ILE A 1 387 ? -17.947 9.634 33.952 1.00 94.12 387 ILE A N 1
ATOM 3129 C CA . ILE A 1 387 ? -17.572 8.308 33.448 1.00 94.12 387 ILE A CA 1
ATOM 3130 C C . ILE A 1 387 ? -16.826 8.496 32.129 1.00 94.12 387 ILE A C 1
ATOM 3132 O O . ILE A 1 387 ? -17.284 9.234 31.258 1.00 94.12 387 ILE A O 1
ATOM 3136 N N . ILE A 1 388 ? -15.687 7.822 31.964 1.00 95.50 388 ILE A N 1
ATOM 3137 C CA . ILE A 1 388 ? -14.872 7.938 30.751 1.00 95.50 388 ILE A CA 1
ATOM 3138 C C . ILE A 1 388 ? -14.388 6.577 30.254 1.00 95.50 388 ILE A C 1
ATOM 3140 O O . ILE A 1 388 ? -13.987 5.709 31.031 1.00 95.50 388 ILE A O 1
ATOM 3144 N N . ILE A 1 389 ? -14.414 6.415 28.931 1.00 94.50 389 ILE A N 1
ATOM 3145 C CA . ILE A 1 389 ? -13.869 5.257 28.225 1.00 94.50 389 ILE A CA 1
ATOM 3146 C C . ILE A 1 389 ? -12.634 5.723 27.453 1.00 94.50 389 ILE A C 1
ATOM 3148 O O . ILE A 1 389 ? -12.713 6.636 26.633 1.00 94.50 389 ILE A O 1
ATOM 3152 N N . LEU A 1 390 ? -11.491 5.107 27.733 1.00 95.38 390 LEU A N 1
ATOM 3153 C CA . LEU A 1 390 ? -10.183 5.441 27.182 1.00 95.38 390 LEU A CA 1
ATOM 3154 C C . LEU A 1 390 ? -9.671 4.314 26.283 1.00 95.38 390 LEU A C 1
ATOM 3156 O O . LEU A 1 390 ? -9.977 3.143 26.499 1.00 95.38 390 LEU A O 1
ATOM 3160 N N . SER A 1 391 ? -8.856 4.662 25.291 1.00 92.19 391 SER A N 1
ATOM 3161 C CA . SER A 1 391 ? -8.107 3.696 24.485 1.00 92.19 391 SER A CA 1
ATOM 3162 C C . SER A 1 391 ? -6.695 3.486 25.045 1.00 92.19 391 SER A C 1
ATOM 3164 O O . SER A 1 391 ? -6.201 4.271 25.860 1.00 92.19 391 SER A O 1
ATOM 3166 N N . ALA A 1 392 ? -6.005 2.443 24.578 1.00 92.50 392 ALA A N 1
ATOM 3167 C CA . ALA A 1 392 ? -4.572 2.257 24.811 1.00 92.50 392 ALA A CA 1
ATOM 3168 C C . ALA A 1 392 ? -3.752 3.228 23.936 1.00 92.50 392 ALA A C 1
ATOM 3170 O O . ALA A 1 392 ? -3.092 2.807 22.988 1.00 92.50 392 ALA A O 1
ATOM 3171 N N . THR A 1 393 ? -3.853 4.533 24.207 1.00 91.06 393 THR A N 1
ATOM 3172 C CA . THR A 1 393 ? -3.276 5.664 23.452 1.00 91.06 393 THR A CA 1
ATOM 3173 C C . THR A 1 393 ? -1.978 5.321 22.710 1.00 91.06 393 THR A C 1
ATOM 3175 O O . THR A 1 393 ? -0.908 5.231 23.307 1.00 91.06 393 THR A O 1
ATOM 3178 N N . GLY A 1 394 ? -2.079 5.127 21.391 1.00 90.50 394 GLY A N 1
ATOM 3179 C CA . GLY A 1 394 ? -0.942 4.906 20.491 1.00 90.50 394 GLY A CA 1
ATOM 3180 C C . GLY A 1 394 ? -0.222 3.550 20.600 1.00 90.50 394 GLY A C 1
ATOM 3181 O O . GLY A 1 394 ? 0.808 3.375 19.952 1.00 90.50 394 GLY A O 1
ATOM 3182 N N . CYS A 1 395 ? -0.727 2.597 21.388 1.00 92.50 395 CYS A N 1
ATOM 3183 C CA . CYS A 1 395 ? -0.043 1.331 21.698 1.00 92.50 395 CYS A CA 1
ATOM 3184 C C . CYS A 1 395 ? -0.051 0.287 20.567 1.00 92.50 395 CYS A C 1
ATOM 3186 O O . CYS A 1 395 ? 0.747 -0.641 20.599 1.00 92.50 395 CYS A O 1
ATOM 3188 N N . GLY A 1 396 ? -0.953 0.418 19.590 1.00 87.75 396 GLY A N 1
ATOM 3189 C CA . GLY A 1 396 ? -1.006 -0.433 18.395 1.00 87.75 396 GLY A CA 1
ATOM 3190 C C . GLY A 1 396 ? -0.224 0.182 17.235 1.00 87.75 396 GLY A C 1
ATOM 3191 O O . GLY A 1 396 ? 0.994 0.317 17.285 1.00 87.75 396 GLY A O 1
ATOM 3192 N N . ALA A 1 397 ? -0.936 0.641 16.204 1.00 83.38 397 ALA A N 1
ATOM 3193 C CA . ALA A 1 397 ? -0.351 1.151 14.958 1.00 83.38 397 ALA A CA 1
ATOM 3194 C C . ALA A 1 397 ? 0.653 2.321 15.103 1.00 83.38 397 ALA A C 1
ATOM 3196 O O . ALA A 1 397 ? 1.348 2.650 14.141 1.00 83.38 397 ALA A O 1
ATOM 3197 N N . PHE A 1 398 ? 0.716 3.002 16.253 1.00 90.38 398 PHE A N 1
ATOM 3198 C CA . PHE A 1 398 ? 1.662 4.099 16.522 1.00 90.38 398 PHE A CA 1
ATOM 3199 C C . PHE A 1 398 ? 2.874 3.668 17.362 1.00 90.38 398 PHE A C 1
ATOM 3201 O O . PHE A 1 398 ? 3.725 4.505 17.659 1.00 90.38 398 PHE A O 1
ATOM 3208 N N . GLN A 1 399 ? 2.975 2.384 17.714 1.00 91.81 399 GLN A N 1
ATOM 3209 C CA . GLN A 1 399 ? 4.131 1.757 18.360 1.00 91.81 399 GLN A CA 1
ATOM 3210 C C . GLN A 1 399 ? 4.556 2.376 19.702 1.00 91.81 399 GLN A C 1
ATOM 3212 O O . GLN A 1 399 ? 5.738 2.397 20.044 1.00 91.81 399 GLN A O 1
ATOM 3217 N N . ASN A 1 400 ? 3.608 2.886 20.490 1.00 95.56 400 ASN A N 1
ATOM 3218 C CA . ASN A 1 400 ? 3.912 3.309 21.857 1.00 95.56 400 ASN A CA 1
ATOM 3219 C C . ASN A 1 400 ? 4.040 2.063 22.761 1.00 95.56 400 ASN A C 1
ATOM 3221 O O . ASN A 1 400 ? 3.194 1.175 22.666 1.00 95.56 400 ASN A O 1
ATOM 3225 N N . PRO A 1 401 ? 5.031 1.976 23.670 1.00 96.00 401 PRO A N 1
ATOM 3226 C CA . PRO A 1 401 ? 5.182 0.809 24.542 1.00 96.00 401 PRO A CA 1
ATOM 3227 C C . PRO A 1 401 ? 4.009 0.688 25.537 1.00 96.00 401 PRO A C 1
ATOM 3229 O O . PRO A 1 401 ? 3.880 1.554 26.412 1.00 96.00 401 PRO A O 1
ATOM 3232 N N . PRO A 1 402 ? 3.168 -0.367 25.481 1.00 96.12 402 PRO A N 1
ATOM 3233 C CA . PRO A 1 402 ? 1.909 -0.393 26.230 1.00 96.12 402 PRO A CA 1
ATOM 3234 C C . PRO A 1 402 ? 2.094 -0.358 27.744 1.00 96.12 402 PRO A C 1
ATOM 3236 O O . PRO A 1 402 ? 1.377 0.360 28.436 1.00 96.12 402 PRO A O 1
ATOM 3239 N N . LYS A 1 403 ? 3.101 -1.071 28.267 1.00 95.56 403 LYS A N 1
ATOM 3240 C CA . LYS A 1 403 ? 3.408 -1.083 29.705 1.00 95.56 403 LYS A CA 1
ATOM 3241 C C . LYS A 1 403 ? 3.771 0.307 30.219 1.00 95.56 403 LYS A C 1
ATOM 3243 O O . LYS A 1 403 ? 3.295 0.719 31.273 1.00 95.56 403 LYS A O 1
ATOM 3248 N N . HIS A 1 404 ? 4.565 1.057 29.455 1.00 96.75 404 HIS A N 1
ATOM 3249 C CA . HIS A 1 404 ? 4.938 2.412 29.839 1.00 96.75 404 HIS A CA 1
ATOM 3250 C C . HIS A 1 404 ? 3.761 3.382 29.703 1.00 96.75 404 HIS A C 1
ATOM 3252 O O . HIS A 1 404 ? 3.536 4.186 30.599 1.00 96.75 404 HIS A O 1
ATOM 3258 N N . ILE A 1 405 ? 2.952 3.282 28.642 1.00 97.69 405 ILE A N 1
ATOM 3259 C CA . ILE A 1 405 ? 1.734 4.098 28.510 1.00 97.69 405 ILE A CA 1
ATOM 3260 C C . ILE A 1 405 ? 0.761 3.840 29.668 1.00 97.69 405 ILE A C 1
ATOM 3262 O O . ILE A 1 405 ? 0.237 4.798 30.237 1.00 97.69 405 ILE A O 1
ATOM 3266 N N . ALA A 1 406 ? 0.570 2.581 30.071 1.00 97.56 406 ALA A N 1
ATOM 3267 C CA . ALA A 1 406 ? -0.237 2.229 31.235 1.00 97.56 406 ALA A CA 1
ATOM 3268 C C . ALA A 1 406 ? 0.322 2.849 32.528 1.00 97.56 406 ALA A C 1
ATOM 3270 O O . ALA A 1 406 ? -0.435 3.435 33.299 1.00 97.56 406 ALA A O 1
ATOM 3271 N N . GLN A 1 407 ? 1.645 2.803 32.738 1.00 97.62 407 GLN A N 1
ATOM 3272 C CA . GLN A 1 407 ? 2.315 3.458 33.874 1.00 97.62 407 GLN A CA 1
ATOM 3273 C C . GLN A 1 407 ? 2.079 4.972 33.891 1.00 97.62 407 GLN A C 1
ATOM 3275 O O . GLN A 1 407 ? 1.788 5.535 34.946 1.00 97.62 407 GLN A O 1
ATOM 3280 N N . LEU A 1 408 ? 2.166 5.631 32.734 1.00 98.06 408 LEU A N 1
ATOM 3281 C CA . LEU A 1 408 ? 1.946 7.072 32.618 1.00 98.06 408 LEU A CA 1
ATOM 3282 C C . LEU A 1 408 ? 0.488 7.451 32.901 1.00 98.06 408 LEU A C 1
ATOM 3284 O O . LEU A 1 408 ? 0.250 8.400 33.648 1.00 98.06 408 LEU A O 1
ATOM 3288 N N . PHE A 1 409 ? -0.481 6.695 32.378 1.00 98.00 409 PHE A N 1
ATOM 3289 C CA . PHE A 1 409 ? -1.889 6.890 32.725 1.00 98.00 409 PHE A CA 1
ATOM 3290 C C . PHE A 1 409 ? -2.136 6.671 34.217 1.00 98.00 409 PHE A C 1
ATOM 3292 O O . PHE A 1 409 ? -2.774 7.507 34.851 1.00 98.00 409 PHE A O 1
ATOM 3299 N N . HIS A 1 410 ? -1.607 5.587 34.788 1.00 97.88 410 HIS A N 1
ATOM 3300 C CA . HIS A 1 410 ? -1.745 5.287 36.211 1.00 97.88 410 HIS A CA 1
ATOM 3301 C C . HIS A 1 410 ? -1.164 6.412 37.079 1.00 97.88 410 HIS A C 1
ATOM 3303 O O . HIS A 1 410 ? -1.791 6.834 38.052 1.00 97.88 410 HIS A O 1
ATOM 3309 N N . GLU A 1 411 ? 0.003 6.947 36.711 1.00 97.69 411 GLU A N 1
ATOM 3310 C CA . GLU A 1 411 ? 0.617 8.088 37.389 1.00 97.69 411 GLU A CA 1
ATOM 3311 C C . GLU A 1 411 ? -0.269 9.339 37.318 1.00 97.69 411 GLU A C 1
ATOM 3313 O O . GLU A 1 411 ? -0.542 9.943 38.357 1.00 97.69 411 GLU A O 1
ATOM 3318 N N . VAL A 1 412 ? -0.726 9.720 36.118 1.00 97.69 412 VAL A N 1
ATOM 3319 C CA . VAL A 1 412 ? -1.578 10.902 35.909 1.00 97.69 412 VAL A CA 1
ATOM 3320 C C . VAL A 1 412 ? -2.879 10.769 36.699 1.00 97.69 412 VAL A C 1
ATOM 3322 O O . VAL A 1 412 ? -3.231 11.670 37.460 1.00 97.69 412 VAL A O 1
ATOM 3325 N N . ILE A 1 413 ? -3.564 9.630 36.578 1.00 96.75 413 ILE A N 1
ATOM 3326 C CA . ILE A 1 413 ? -4.848 9.384 37.239 1.00 96.75 413 ILE A CA 1
ATOM 3327 C C . ILE A 1 413 ? -4.681 9.406 38.758 1.00 96.75 413 ILE A C 1
ATOM 3329 O O . ILE A 1 413 ? -5.392 10.139 39.440 1.00 96.75 413 ILE A O 1
ATOM 3333 N N . THR A 1 414 ? -3.717 8.662 39.303 1.00 95.12 414 THR A N 1
ATOM 3334 C CA . THR A 1 414 ? -3.555 8.534 40.760 1.00 95.12 414 THR A CA 1
ATOM 3335 C C . THR A 1 414 ? -3.163 9.860 41.410 1.00 95.12 414 THR A C 1
ATOM 3337 O O . THR A 1 414 ? -3.663 10.186 42.489 1.00 95.12 414 THR A O 1
ATOM 3340 N N . LYS A 1 415 ? -2.288 10.643 40.763 1.00 95.38 415 LYS A N 1
ATOM 3341 C CA . LYS A 1 415 ? -1.793 11.908 41.323 1.00 95.38 415 LYS A CA 1
ATOM 3342 C C . LYS A 1 415 ? -2.803 13.048 41.226 1.00 95.38 415 LYS A C 1
ATOM 3344 O O . LYS A 1 415 ? -2.876 13.845 42.156 1.00 95.38 415 LYS A O 1
ATOM 3349 N N . GLU A 1 416 ? -3.539 13.150 40.119 1.00 95.31 416 GLU A N 1
ATOM 3350 C CA . GLU A 1 416 ? -4.308 14.364 39.798 1.00 95.31 416 GLU A CA 1
ATOM 3351 C C . GLU A 1 416 ? -5.816 14.126 39.613 1.00 95.31 416 GLU A C 1
ATOM 3353 O O . GLU A 1 416 ? -6.587 15.068 39.774 1.00 95.31 416 GLU A O 1
ATOM 3358 N N . TYR A 1 417 ? -6.263 12.893 39.334 1.00 95.81 417 TYR A N 1
ATOM 3359 C CA . TYR A 1 417 ? -7.658 12.609 38.946 1.00 95.81 417 TYR A CA 1
ATOM 3360 C C . TYR A 1 417 ? -8.335 11.483 39.745 1.00 95.81 417 TYR A C 1
ATOM 3362 O O . TYR A 1 417 ? -9.423 11.037 39.380 1.00 95.81 417 TYR A O 1
ATOM 3370 N N . SER A 1 418 ? -7.738 11.028 40.850 1.00 88.62 418 SER A N 1
ATOM 3371 C CA . SER A 1 418 ? -8.179 9.839 41.606 1.00 88.62 418 SER A CA 1
ATOM 3372 C C . SER A 1 418 ? -9.598 9.923 42.181 1.00 88.62 418 SER A C 1
ATOM 3374 O O . SER A 1 418 ? -10.178 8.897 42.521 1.00 88.62 418 SER A O 1
ATOM 3376 N N . LYS A 1 419 ? -10.168 11.130 42.284 1.00 91.12 419 LYS A N 1
ATOM 3377 C CA . LYS A 1 419 ? -11.546 11.380 42.747 1.00 91.12 419 LYS A CA 1
ATOM 3378 C C . LYS A 1 419 ? -12.405 12.124 41.722 1.00 91.12 419 LYS A C 1
ATOM 3380 O O . LYS A 1 419 ? -13.488 12.588 42.063 1.00 91.12 419 LYS A O 1
ATOM 3385 N N . SER A 1 420 ? -11.910 12.280 40.496 1.00 93.56 420 SER A N 1
ATOM 3386 C CA . SER A 1 420 ? -12.556 13.118 39.481 1.00 93.56 420 SER A CA 1
ATOM 3387 C C . SER A 1 420 ? -13.580 12.355 38.640 1.00 93.56 420 SER A C 1
ATOM 3389 O O . SER A 1 420 ? -14.491 12.970 38.099 1.00 93.56 420 SER A O 1
ATOM 3391 N N . PHE A 1 421 ? -13.462 11.027 38.557 1.00 95.25 421 PHE A N 1
ATOM 3392 C CA . PHE A 1 421 ? -14.360 10.162 37.791 1.00 95.25 421 PHE A CA 1
ATOM 3393 C C . PHE A 1 421 ? -14.923 9.058 38.685 1.00 95.25 421 PHE A C 1
ATOM 3395 O O . PHE A 1 421 ? -14.198 8.477 39.491 1.00 95.25 421 PHE A O 1
ATOM 3402 N N . LYS A 1 422 ? -16.208 8.737 38.514 1.00 91.88 422 LYS A N 1
ATOM 3403 C CA . LYS A 1 422 ? -16.855 7.568 39.126 1.00 91.88 422 LYS A CA 1
ATOM 3404 C C . LYS A 1 422 ? -16.329 6.266 38.532 1.00 91.88 422 LYS A C 1
ATOM 3406 O O . LYS A 1 422 ? -16.213 5.271 39.238 1.00 91.88 422 LYS A O 1
ATOM 3411 N N . CYS A 1 423 ? -16.035 6.267 37.231 1.00 90.31 423 CYS A N 1
ATOM 3412 C CA . CYS A 1 423 ? -15.548 5.091 36.525 1.00 90.31 423 CYS A CA 1
ATOM 3413 C C . CYS A 1 423 ? -14.647 5.487 35.349 1.00 90.31 423 CYS A C 1
ATOM 3415 O O . CYS A 1 423 ? -15.001 6.349 34.543 1.00 90.31 423 CYS A O 1
ATOM 3417 N N . ILE A 1 424 ? -13.491 4.830 35.250 1.00 93.56 424 ILE A N 1
ATOM 3418 C CA . ILE A 1 424 ? -12.583 4.904 34.105 1.00 93.56 424 ILE A CA 1
ATOM 3419 C C . ILE A 1 424 ? -12.471 3.493 33.536 1.00 93.56 424 ILE A C 1
ATOM 3421 O O . ILE A 1 424 ? -12.073 2.571 34.247 1.00 93.56 424 ILE A O 1
ATOM 3425 N N . VAL A 1 425 ? -12.806 3.327 32.259 1.00 93.56 425 VAL A N 1
ATOM 3426 C CA . VAL A 1 425 ? -12.698 2.048 31.548 1.00 93.56 425 VAL A CA 1
ATOM 3427 C C . VAL A 1 425 ? -11.672 2.188 30.435 1.00 93.56 425 VAL A C 1
ATOM 3429 O O . VAL A 1 425 ? -11.778 3.095 29.618 1.00 93.56 425 VAL A O 1
ATOM 3432 N N . PHE A 1 426 ? -10.707 1.274 30.354 1.00 95.12 426 PHE A N 1
ATOM 3433 C CA . PHE A 1 426 ? -9.836 1.159 29.183 1.00 95.12 426 PHE A CA 1
ATOM 3434 C C . PHE A 1 426 ? -10.409 0.113 28.220 1.00 95.12 426 PHE A C 1
ATOM 3436 O O . PHE A 1 426 ? -10.366 -1.082 28.497 1.00 95.12 426 PHE A O 1
ATOM 3443 N N . ALA A 1 427 ? -10.952 0.560 27.086 1.00 91.62 427 ALA A N 1
ATOM 3444 C CA . ALA A 1 427 ? -11.435 -0.305 26.015 1.00 91.62 427 ALA A CA 1
ATOM 3445 C C . ALA A 1 427 ? -10.294 -0.563 25.018 1.00 91.62 427 ALA A C 1
ATOM 3447 O O . ALA A 1 427 ? -9.963 0.289 24.190 1.00 91.62 427 ALA A O 1
ATOM 3448 N N . ILE A 1 428 ? -9.661 -1.733 25.131 1.00 90.81 428 ILE A N 1
ATOM 3449 C CA . ILE A 1 428 ? -8.447 -2.094 24.389 1.00 90.81 428 ILE A CA 1
ATOM 3450 C C . ILE A 1 428 ? -8.744 -3.268 23.455 1.00 90.81 428 ILE A C 1
ATOM 3452 O O . ILE A 1 428 ? -9.327 -4.266 23.872 1.00 90.81 428 ILE A O 1
ATOM 3456 N N . ILE A 1 429 ? -8.318 -3.149 22.197 1.00 81.44 429 ILE A N 1
ATOM 3457 C CA . ILE A 1 429 ? -8.429 -4.201 21.183 1.00 81.44 429 ILE A CA 1
ATOM 3458 C C . ILE A 1 429 ? -7.046 -4.830 20.989 1.00 81.44 429 ILE A C 1
ATOM 3460 O O . ILE A 1 429 ? -6.045 -4.117 20.889 1.00 81.44 429 ILE A O 1
ATOM 3464 N N . ASN A 1 430 ? -7.005 -6.162 20.931 1.00 83.75 430 ASN A N 1
ATOM 3465 C CA . ASN A 1 430 ? -5.857 -6.895 20.409 1.00 83.75 430 ASN A CA 1
ATOM 3466 C C . ASN A 1 430 ? -6.170 -7.326 18.968 1.00 83.75 430 ASN A C 1
ATOM 3468 O O . ASN A 1 430 ? -7.051 -8.157 18.757 1.00 83.75 430 ASN A O 1
ATOM 3472 N N . ASP A 1 431 ? -5.468 -6.748 17.998 1.00 74.62 431 ASP A N 1
ATOM 3473 C CA . ASP A 1 431 ? -5.627 -6.977 16.557 1.00 74.62 431 ASP A CA 1
ATOM 3474 C C . ASP A 1 431 ? -4.287 -7.417 15.920 1.00 74.62 431 ASP A C 1
ATOM 3476 O O . ASP A 1 431 ? -3.382 -7.907 16.606 1.00 74.62 431 ASP A O 1
ATOM 3480 N N . HIS A 1 432 ? -4.129 -7.245 14.601 1.00 73.31 432 HIS A N 1
ATOM 3481 C CA . HIS A 1 432 ? -2.884 -7.543 13.876 1.00 73.31 432 HIS A CA 1
ATOM 3482 C C . HIS A 1 432 ? -1.685 -6.678 14.301 1.00 73.31 432 HIS A C 1
ATOM 3484 O O . HIS A 1 432 ? -0.545 -7.016 13.961 1.00 73.31 432 HIS A O 1
ATOM 3490 N N . ASN A 1 433 ? -1.909 -5.598 15.061 1.00 79.69 433 ASN A N 1
ATOM 3491 C CA . ASN A 1 433 ? -0.864 -4.747 15.628 1.00 79.69 433 ASN A CA 1
ATOM 3492 C C . ASN A 1 433 ? -0.315 -5.272 16.966 1.00 79.69 433 ASN A C 1
ATOM 3494 O O . ASN A 1 433 ? 0.573 -4.642 17.541 1.00 79.69 433 ASN A O 1
ATOM 3498 N N . CYS A 1 434 ? -0.804 -6.405 17.475 1.00 85.62 434 CYS A N 1
ATOM 3499 C CA . CYS A 1 434 ? -0.271 -7.058 18.673 1.00 85.62 434 CYS A CA 1
ATOM 3500 C C . CYS A 1 434 ? 0.855 -8.057 18.372 1.00 85.62 434 CYS A C 1
ATOM 3502 O O . CYS A 1 434 ? 1.075 -8.459 17.228 1.00 85.62 434 CYS A O 1
ATOM 3504 N N . ASN A 1 435 ? 1.558 -8.481 19.430 1.00 86.62 435 ASN A N 1
ATOM 3505 C CA . ASN A 1 435 ? 2.665 -9.443 19.374 1.00 86.62 435 ASN A CA 1
ATOM 3506 C C . ASN A 1 435 ? 3.831 -8.962 18.491 1.00 86.62 435 ASN A C 1
ATOM 3508 O O . ASN A 1 435 ? 4.509 -9.754 17.834 1.00 86.62 435 ASN A O 1
ATOM 3512 N N . LYS A 1 436 ? 4.055 -7.644 18.446 1.00 86.62 436 LYS A N 1
ATOM 3513 C CA . LYS A 1 436 ? 5.194 -7.014 17.770 1.00 86.62 436 LYS A CA 1
ATOM 3514 C C . LYS A 1 436 ? 6.287 -6.695 18.790 1.00 86.62 436 LYS A C 1
ATOM 3516 O O . LYS A 1 436 ? 6.096 -6.818 19.997 1.00 86.62 436 LYS A O 1
ATOM 3521 N N . ALA A 1 437 ? 7.437 -6.226 18.303 1.00 85.12 437 ALA A N 1
ATOM 3522 C CA . ALA A 1 437 ? 8.592 -5.903 19.145 1.00 85.12 437 ALA A CA 1
ATOM 3523 C C . ALA A 1 437 ? 8.278 -4.904 20.281 1.00 85.12 437 ALA A C 1
ATOM 3525 O O . ALA A 1 437 ? 8.856 -5.009 21.357 1.00 85.12 437 ALA A O 1
ATOM 3526 N N . HIS A 1 438 ? 7.352 -3.962 20.067 1.00 86.19 438 HIS A N 1
ATOM 3527 C CA . HIS A 1 438 ? 6.970 -2.963 21.073 1.00 86.19 438 HIS A CA 1
ATOM 3528 C C . HIS A 1 438 ? 5.873 -3.436 22.048 1.00 86.19 438 HIS A C 1
ATOM 3530 O O . HIS A 1 438 ? 5.674 -2.797 23.079 1.00 86.19 438 HIS A O 1
ATOM 3536 N N . ASN A 1 439 ? 5.163 -4.531 21.747 1.00 89.06 439 ASN A N 1
ATOM 3537 C CA . ASN A 1 439 ? 4.031 -5.050 22.526 1.00 89.06 439 ASN A CA 1
ATOM 3538 C C . ASN A 1 439 ? 3.929 -6.596 22.473 1.00 89.06 439 ASN A C 1
ATOM 3540 O O . ASN A 1 439 ? 2.927 -7.155 22.011 1.00 89.06 439 ASN A O 1
ATOM 3544 N N . PRO A 1 440 ? 4.951 -7.321 22.963 1.00 88.31 440 PRO A N 1
ATOM 3545 C CA . PRO A 1 440 ? 5.058 -8.772 22.784 1.00 88.31 440 PRO A CA 1
ATOM 3546 C C . PRO A 1 440 ? 3.937 -9.575 23.462 1.00 88.31 440 PRO A C 1
ATOM 3548 O O . PRO A 1 440 ? 3.651 -10.685 23.034 1.00 88.31 440 PRO A O 1
ATOM 3551 N N . THR A 1 441 ? 3.294 -9.021 24.492 1.00 89.25 441 THR A N 1
ATOM 3552 C CA . THR A 1 441 ? 2.162 -9.629 25.218 1.00 89.25 441 THR A CA 1
ATOM 3553 C C . THR A 1 441 ? 0.806 -9.026 24.821 1.00 89.25 441 THR A C 1
ATOM 3555 O O . THR A 1 441 ? -0.197 -9.189 25.516 1.00 89.25 441 THR A O 1
ATOM 3558 N N . GLY A 1 442 ? 0.761 -8.296 23.702 1.00 91.12 442 GLY A N 1
ATOM 3559 C CA . GLY A 1 442 ? -0.398 -7.507 23.289 1.00 91.12 442 GLY A CA 1
ATOM 3560 C C . GLY A 1 442 ? -0.579 -6.232 24.117 1.00 91.12 442 GLY A C 1
ATOM 3561 O O . GLY A 1 442 ? 0.325 -5.787 24.826 1.00 91.12 442 GLY A O 1
ATOM 3562 N N . ASN A 1 443 ? -1.757 -5.614 24.001 1.00 92.38 443 ASN A N 1
ATOM 3563 C CA . ASN A 1 443 ? -2.033 -4.303 24.598 1.00 92.38 443 ASN A CA 1
ATOM 3564 C C . ASN A 1 443 ? -2.867 -4.385 25.887 1.00 92.38 443 ASN A C 1
ATOM 3566 O O . ASN A 1 443 ? -2.815 -3.468 26.701 1.00 92.38 443 ASN A O 1
ATOM 3570 N N . ILE A 1 444 ? -3.621 -5.470 26.091 1.00 94.00 444 ILE A N 1
ATOM 3571 C CA . ILE A 1 444 ? -4.527 -5.633 27.243 1.00 94.00 444 ILE A CA 1
ATOM 3572 C C . ILE A 1 444 ? -3.754 -5.949 28.530 1.00 94.00 444 ILE A C 1
ATOM 3574 O O . ILE A 1 444 ? -3.908 -5.254 29.535 1.00 94.00 444 ILE A O 1
ATOM 3578 N N . GLN A 1 445 ? -2.904 -6.980 28.496 1.00 93.31 445 GLN A N 1
ATOM 3579 C CA . GLN A 1 445 ? -2.200 -7.486 29.678 1.00 93.31 445 GLN A CA 1
ATOM 3580 C C . GLN A 1 445 ? -1.373 -6.401 30.398 1.00 93.31 445 GLN A C 1
ATOM 3582 O O . GLN A 1 445 ? -1.502 -6.288 31.616 1.00 93.31 445 GLN A O 1
ATOM 3587 N N . PRO A 1 446 ? -0.603 -5.537 29.703 1.00 94.75 446 PRO A N 1
ATOM 3588 C CA . PRO A 1 446 ? 0.160 -4.488 30.377 1.00 94.75 446 PRO A CA 1
ATOM 3589 C C . PRO A 1 446 ? -0.704 -3.487 31.157 1.00 94.75 446 PRO A C 1
ATOM 3591 O O . PRO A 1 446 ? -0.289 -3.017 32.214 1.00 94.75 446 PRO A O 1
ATOM 3594 N N . PHE A 1 447 ? -1.906 -3.162 30.670 1.00 96.25 447 PHE A N 1
ATOM 3595 C CA . PHE A 1 447 ? -2.826 -2.285 31.398 1.00 96.25 447 PHE A CA 1
ATOM 3596 C C . PHE A 1 447 ? -3.426 -2.994 32.614 1.00 96.25 447 PHE A C 1
ATOM 3598 O O . PHE A 1 447 ? -3.441 -2.413 33.697 1.00 96.25 447 PHE A O 1
ATOM 3605 N N . ALA A 1 448 ? -3.853 -4.250 32.462 1.00 94.56 448 ALA A N 1
ATOM 3606 C CA . ALA A 1 448 ? -4.380 -5.056 33.565 1.00 94.56 448 ALA A CA 1
ATOM 3607 C C . ALA A 1 448 ? -3.364 -5.188 34.718 1.00 94.56 448 ALA A C 1
ATOM 3609 O O . ALA A 1 448 ? -3.703 -4.946 35.875 1.00 94.56 448 ALA A O 1
ATOM 3610 N N . GLU A 1 449 ? -2.097 -5.473 34.399 1.00 95.00 449 GLU A N 1
ATOM 3611 C CA . GLU A 1 449 ? -1.014 -5.598 35.384 1.00 95.00 449 GLU A CA 1
ATOM 3612 C C . GLU A 1 449 ? -0.737 -4.287 36.131 1.00 95.00 449 GLU A C 1
ATOM 3614 O O . GLU A 1 449 ? -0.613 -4.283 37.355 1.00 95.00 449 GLU A O 1
ATOM 3619 N N . ILE A 1 450 ? -0.639 -3.165 35.410 1.00 96.50 450 ILE A N 1
ATOM 3620 C CA . ILE A 1 450 ? -0.293 -1.871 36.011 1.00 96.50 450 ILE A CA 1
ATOM 3621 C C . ILE A 1 450 ? -1.427 -1.320 36.877 1.00 96.50 450 ILE A C 1
ATOM 3623 O O . ILE A 1 450 ? -1.161 -0.783 37.952 1.00 96.50 450 ILE A O 1
ATOM 3627 N N . PHE A 1 451 ? -2.677 -1.470 36.438 1.00 94.81 451 PHE A N 1
ATOM 3628 C CA . PHE A 1 451 ? -3.841 -1.038 37.213 1.00 94.81 451 PHE A CA 1
ATOM 3629 C C . PHE A 1 451 ? -4.289 -2.064 38.262 1.00 94.81 451 PHE A C 1
ATOM 3631 O O . PHE A 1 451 ? -5.144 -1.733 39.077 1.00 94.81 451 PHE A O 1
ATOM 3638 N N . GLN A 1 452 ? -3.701 -3.268 38.279 1.00 94.62 452 GLN A N 1
ATOM 3639 C CA . GLN A 1 452 ? -4.064 -4.371 39.179 1.00 94.62 452 GLN A CA 1
ATOM 3640 C C . GLN A 1 452 ? -5.560 -4.709 39.102 1.00 94.62 452 GLN A C 1
ATOM 3642 O O . GLN A 1 452 ? -6.239 -4.871 40.116 1.00 94.62 452 GLN A O 1
ATOM 3647 N N . VAL A 1 453 ? -6.077 -4.780 37.875 1.00 89.75 453 VAL A N 1
ATOM 3648 C CA . VAL A 1 453 ? -7.481 -5.087 37.583 1.00 89.75 453 VAL A CA 1
ATOM 3649 C C . VAL A 1 453 ? -7.584 -6.267 36.633 1.00 89.75 453 VAL A C 1
ATOM 3651 O O . VAL A 1 453 ? -6.733 -6.456 35.764 1.00 89.75 453 VAL A O 1
ATOM 3654 N N . ASP A 1 454 ? -8.668 -7.025 36.760 1.00 88.00 454 ASP A N 1
ATOM 3655 C CA . ASP A 1 454 ? -8.993 -8.073 35.802 1.00 88.00 454 ASP A CA 1
ATOM 3656 C C . ASP A 1 454 ? -9.404 -7.464 34.456 1.00 88.00 454 ASP A C 1
ATOM 3658 O O . ASP A 1 454 ? -10.160 -6.487 34.394 1.00 88.00 454 ASP A O 1
ATOM 3662 N N . ALA A 1 455 ? -8.927 -8.064 33.366 1.00 88.00 455 ALA A N 1
ATOM 3663 C CA . ALA A 1 455 ? -9.435 -7.771 32.035 1.00 88.00 455 ALA A CA 1
ATOM 3664 C C . ALA A 1 455 ? -10.819 -8.413 31.887 1.00 88.00 455 ALA A C 1
ATOM 3666 O O . ALA A 1 455 ? -10.943 -9.634 31.918 1.00 88.00 455 ALA A O 1
ATOM 3667 N N . LEU A 1 456 ? -11.849 -7.582 31.738 1.00 87.44 456 LEU A N 1
ATOM 3668 C CA . LEU A 1 456 ? -13.234 -8.028 31.613 1.00 87.44 456 LEU A CA 1
ATOM 3669 C C . LEU A 1 456 ? -13.656 -8.044 30.143 1.00 87.44 456 LEU A C 1
ATOM 3671 O O . LEU A 1 456 ? -13.388 -7.100 29.395 1.00 87.44 456 LEU A O 1
ATOM 3675 N N . SER A 1 457 ? -14.378 -9.084 29.743 1.00 83.75 457 SER A N 1
ATOM 3676 C CA . SER A 1 457 ? -15.210 -9.062 28.542 1.00 83.75 457 SER A CA 1
ATOM 3677 C C . SER A 1 457 ? -16.355 -8.050 28.689 1.00 83.75 457 SER A C 1
ATOM 3679 O O . SER A 1 457 ? -16.679 -7.586 29.786 1.00 83.75 457 SER A O 1
ATOM 3681 N N . ILE A 1 458 ? -16.995 -7.694 27.569 1.00 77.75 458 ILE A N 1
ATOM 3682 C CA . ILE A 1 458 ? -18.135 -6.762 27.580 1.00 77.75 458 ILE A CA 1
ATOM 3683 C C . ILE A 1 458 ? -19.278 -7.310 28.444 1.00 77.75 458 ILE A C 1
ATOM 3685 O O . ILE A 1 458 ? -19.869 -6.548 29.209 1.00 77.75 458 ILE A O 1
ATOM 3689 N N . ASP A 1 459 ? -19.553 -8.612 28.365 1.00 80.19 459 ASP A N 1
ATOM 3690 C CA . ASP A 1 459 ? -20.632 -9.254 29.120 1.00 80.19 459 ASP A CA 1
ATOM 3691 C C . ASP A 1 459 ? -20.336 -9.252 30.630 1.00 80.19 459 ASP A C 1
ATOM 3693 O O . ASP A 1 459 ? -21.197 -8.895 31.436 1.00 80.19 459 ASP A O 1
ATOM 3697 N N . GLU A 1 460 ? -19.093 -9.549 31.024 1.00 86.12 460 GLU A N 1
ATOM 3698 C CA . GLU A 1 460 ? -18.652 -9.474 32.424 1.00 86.12 460 GLU A CA 1
ATOM 3699 C C . GLU A 1 460 ? -18.712 -8.039 32.962 1.00 86.12 460 GLU A C 1
ATOM 3701 O O . GLU A 1 460 ? -19.154 -7.812 34.091 1.00 86.12 460 GLU A O 1
ATOM 3706 N N . LEU A 1 461 ? -18.313 -7.051 32.153 1.00 82.69 461 LEU A N 1
ATOM 3707 C CA . LEU A 1 461 ? -18.417 -5.641 32.520 1.00 82.69 461 LEU A CA 1
ATOM 3708 C C . LEU A 1 461 ? -19.881 -5.227 32.710 1.00 82.69 461 LEU A C 1
ATOM 3710 O O . LEU A 1 461 ? -20.202 -4.574 33.702 1.00 82.69 461 LEU A O 1
ATOM 3714 N N . GLN A 1 462 ? -20.777 -5.619 31.800 1.00 78.62 462 GLN A N 1
ATOM 3715 C CA . GLN A 1 462 ? -22.211 -5.341 31.919 1.00 78.62 462 GLN A CA 1
ATOM 3716 C C . GLN A 1 462 ? -22.807 -5.967 33.180 1.00 78.62 462 GLN A C 1
ATOM 3718 O O . GLN A 1 462 ? -23.563 -5.304 33.896 1.00 78.62 462 GLN A O 1
ATOM 3723 N N . GLN A 1 463 ? -22.440 -7.210 33.492 1.00 83.94 463 GLN A N 1
ATOM 3724 C CA . GLN A 1 463 ? -22.876 -7.881 34.711 1.00 83.94 463 GLN A CA 1
ATOM 3725 C C . GLN A 1 463 ? -22.373 -7.148 35.961 1.00 83.94 463 GLN A C 1
ATOM 3727 O O . GLN A 1 463 ? -23.157 -6.873 36.871 1.00 83.94 463 GLN A O 1
ATOM 3732 N N . LYS A 1 464 ? -21.092 -6.765 35.984 1.00 81.81 464 LYS A N 1
ATOM 3733 C CA . LYS A 1 464 ? -20.477 -6.044 37.105 1.00 81.81 464 LYS A CA 1
ATOM 3734 C C . LYS A 1 464 ? -21.105 -4.668 37.318 1.00 81.81 464 LYS A C 1
ATOM 3736 O O . LYS A 1 464 ? -21.396 -4.304 38.454 1.00 81.81 464 LYS A O 1
ATOM 3741 N N . LEU A 1 465 ? -21.367 -3.923 36.243 1.00 77.62 465 LEU A N 1
ATOM 3742 C CA . LEU A 1 465 ? -22.044 -2.624 36.307 1.00 77.62 465 LEU A CA 1
ATOM 3743 C C . LEU A 1 465 ? -23.497 -2.759 36.775 1.00 77.62 465 LEU A C 1
ATOM 3745 O O . LEU A 1 465 ? -23.945 -1.951 37.577 1.00 77.62 465 LEU A O 1
ATOM 3749 N N . SER A 1 466 ? -24.207 -3.804 36.341 1.00 73.38 466 SER A N 1
ATOM 3750 C CA . SER A 1 466 ? -25.593 -4.067 36.761 1.00 73.38 466 SER A CA 1
ATOM 3751 C C . SER A 1 466 ? -25.703 -4.457 38.239 1.00 73.38 466 SER A C 1
ATOM 3753 O O . SER A 1 466 ? -26.725 -4.202 38.867 1.00 73.38 466 SER A O 1
ATOM 3755 N N . GLN A 1 467 ? -24.656 -5.068 38.802 1.00 68.50 467 GLN A N 1
ATOM 3756 C CA . GLN A 1 467 ? -24.571 -5.423 40.223 1.00 68.50 467 GLN A CA 1
ATOM 3757 C C . GLN A 1 467 ? -24.085 -4.268 41.109 1.00 68.50 467 GLN A C 1
ATOM 3759 O O . GLN A 1 467 ? -24.299 -4.305 42.315 1.00 68.50 467 GLN A O 1
ATOM 3764 N N . SER A 1 468 ? -23.444 -3.254 40.521 1.00 58.31 468 SER A N 1
ATOM 3765 C CA . SER A 1 468 ? -22.831 -2.126 41.240 1.00 58.31 468 SER A CA 1
ATOM 3766 C C . SER A 1 468 ? -23.732 -0.882 41.286 1.00 58.31 468 SER A C 1
ATOM 3768 O O . SER A 1 468 ? -23.234 0.221 41.492 1.00 58.31 468 SER A O 1
ATOM 3770 N N . ILE A 1 469 ? -25.044 -1.034 41.065 1.00 38.66 469 ILE A N 1
ATOM 3771 C CA . ILE A 1 469 ? -26.018 0.056 41.220 1.00 38.66 469 ILE A CA 1
ATOM 3772 C C . ILE A 1 469 ? -26.458 0.121 42.692 1.00 38.66 469 ILE A C 1
ATOM 3774 O O . ILE A 1 469 ? -27.563 -0.295 43.027 1.00 38.66 469 ILE A O 1
ATOM 3778 N N . GLU A 1 470 ? -25.570 0.625 43.549 1.00 31.30 470 GLU A N 1
ATOM 3779 C CA . GLU A 1 470 ? -25.882 1.373 44.782 1.00 31.30 470 GLU A CA 1
ATOM 3780 C C . GLU A 1 470 ? -24.767 2.385 45.077 1.00 31.30 470 GLU A C 1
ATOM 3782 O O . GLU A 1 470 ? -23.585 1.973 45.153 1.00 31.30 470 GLU A O 1
#

pLDDT: mean 86.61, std 12.92, range [26.41, 98.62]

Foldseek 3Di:
DPDPDDPDPPPPPPVDPDPVVVVVVVPDPDDPLVVVQVVLPHDVSVVVVVLLVVLLCLLVPDCLVVVDDPLVPDAQVRLLVSLAVQLVVLLVVCVVVVVPDLVSSLSSSCSNSVNLNQLCCLSPPVLVCQVPPPDPLSCVPVNVCSSVVLFREWAFQDFQQDDPDSQPQPWEWEQDLQQQKTFTFQPDNRNKGWFTWCFAQRGQWYQHWHFYAYNVRPDTPGIDTDIGGQADSPPRHGDPQKDKHAPAQDPPPRNTRTMIIGGDRRIDHDDDDPVNQDVLFKVCVVQVDPPPCPPPVPDPDDPDAPLLGKDKAFFIWGQFDGSNVVGDGDPVGTDTDMDIGFAAAAQADWDQDPVRAIAHDDPVNLVSNLSSLVNRLVVCVVVPHQEDEAELHCVFRRLHQQLHSLVSNCVSCVPPPVPPHPYYHYDYDFDPRACDPRHNPGNQVSNCVSVVHDDDDPVRVVVVVVVPPD

Sequence (470 aa):
MVDSKSTKPHYEISDTKNVNLLSERESATFNVEELTQFMFGGPDNYYELNTRRKLIRLALAHPIHQTHLPIEYLDADEHYSVTTRKSLLAIEEANRLNITNDKHRQWFYSIFANNHFALYIHTSMCLYALETMANEEQKREFVPLARSCYITTAYTQTELGHGTNLQRLETEAVFDRTTDSFILNTPTLTATKFWPGALARTANHALLMAQLYTPDRNHSCGIQMFLVQIRDFNTHEPLPGVELGEISSRYAHAAGDNGYLRLTNVRIARAGAQEENLHRRTNMFQCLEDPYHELDIQRDWNYHIPEFGGIYSPNVSIFRGSESNGYPFFPDGPKYISFIACSAYSHPPTETDQNGELKLSGRNVIENTKKKMKTILNIALDNKHDIIILSATGCGAFQNPPKHIAQLFHEVITKEYSKSFKCIVFAIINDHNCNKAHNPTGNIQPFAEIFQVDALSIDELQQKLSQSIE

Radius of gyration: 29.9 Å; chains: 1; bounding box: 73×64×89 Å

Organism: NCBI:txid433720

InterPro domains:
  IPR009100 Acyl-CoA dehydrogenase/oxidase, N-terminal and middle domain superfamily [SSF56645] (92-270)
  IPR012258 Acyl-CoA oxidase [PTHR10909] (13-270)
  IPR012664 Conserved hypothetical protein CHP02452 [TIGR02452] (271-433)
  IPR019261 Microbial-type PARG, catalytic domain [PF10021] (271-320)
  IPR029320 Acyl-coenzyme A oxidase, N-terminal [PF14749] (31-151)
  IPR037069 Acyl-CoA dehydrogenase/oxidase, N-terminal domain superfamily [G3DSA:1.10.540.10] (31-152)
  IPR043472 Macro domain-like [G3DSA:3.40.220.10] (271-453)
  IPR043472 Macro domain-like [SSF52949] (364-437)
  IPR046373 Acyl-CoA oxidase/dehydrogenase, middle domain superfamily [G3DSA:2.40.110.10] (153-270)

Secondary structure (DSSP, 8-state):
---------TTS-TT---HHHHHHHHT--S-HHHHHHHHTTSHHHHHHHHHHHHHHHHHHTSGGGGSS--GGGS-HHHHHHHHHHHHHHHHHHHHHTT---HHHHHHHHHHHTTT--TTHHIIIIIHHHHHHHS-HHHHHHHHHHHHTTSS-EEEE--BSS-SS-GGG---EEEEETTTTEEEEE--SSTTSEEEEETTTTT-SEEEEEEEEE-TTS--EEEEEEEEEE-B-TTT-PBPTTEEEEE----SS-TT--EEEEEESSEEEEPP--HHHHHHHHBSGGGGT--TTS-S-TT---PSSPPTT--EEEEEEEE-B--GGGT-PBPTT--EEEEEEE-PPPSS--EEE-TTS-EEE-SHHHHHHHHHHHHHHHHHHHHTT--EEEE--TTSSTT---HHHHHHHHHHHIIIIITTT-SEEEE-----TTSSSTT-TTTTHHHHHHHHT-----HHHHHHHHHH---